Protein AF-0000000072928582 (afdb_homodimer)

Secondary structure (DSSP, 8-state):
--PPEEEEEESTTSTTHHHHHHHHHHHTSEEEEEEES-TTSHHHHHHHTSTTEEEEE--TT-HHHHHHHHTT-SEEEE---HHHHHHHHHHHHHHHHHHHHHHTT-SEEEEEEE--HHHHTTT-GGG--HHHHHHHHHHHHHHHT-SSSSEEEEEEE--BGGGGTSSTT--EE-TTS-EEEEESS-TT--EEEB-GGGHHHHHHHHHH-HHHHTT-EEE--SEEE-HHHHHHHHHHHH-S-EEEEE--HHHHHHHHSSSTT-BTTGGG-TTS---TTPPBHHHHHHHHHHHHHTT-SPPP-HHHHHHH-TTS--SHHHHHHHHT--S--SS-SSHHHHHHHHHHH-/--PPEEEEEESTTSTTHHHHHHHHHHHTSEEEEEEES-TTSHHHHHHHTSTTEEEEE--TT-HHHHHHHHTT-SEEEE---HHHHHHHHHHHHHHHHHHHHHHTT-SEEEEEEE--HHHHTTT-GGG--HHHHHHHHHHHHHHHT-SSSSEEEEEEE-SBGGGGTSSTT--EE-TTS-EEEEESS-TT--EEEB-GGGHHHHHHHHHH-HHHHTT-EEE--SEEE-HHHHHHHHHHHHSS-EEEEE--HHHHHHHHSSSTT-BTTGGG-TTS---TTPPBHHHHHHHHHHHHHTT-SPPP-HHHHHHH-TTS--SHHHHHHHHT--S--SS-SSHHHHHHHHHHH-

Organism: Fusarium oxysporum f. sp. lycopersici (strain 4287 / CBS 123668 / FGSC 9935 / NRRL 34936) (NCBI:txid426428)

Radius of gyration: 27.78 Å; Cα contacts (8 Å, |Δi|>4): 1401; chains: 2; bounding box: 73×93×65 Å

pLDDT: mean 94.23, std 8.54, range [32.47, 98.94]

Foldseek 3Di:
DPDAFEEEEECLLFLQNVLQLVLQLVVVRYAYEYEDQDCPDPSNVVSCPRPRYHYDHDDLQDLVSLLVRLAPGQEYEYDDDCLAQFQVSLLVSLQSSVVSNVVNVHAEYEQAAAAQLCVLVVNPCLLVARSHNSRNVSVVVVLVVDPPPHFYAYEYEDAELCVCAAPDFFFDQDPVRETETEEAADQFFWFFYDHSNCSNLVSVLCVVCSVVRGSYYQYDGQDGGGNNVVQVLCCVQPVHHYDYDHDHLVVVCCVRPPDPFAWSNCLVDPPPDDDPRTGRPSSNVSSVNCSRRVNSDDDHDCPVVCVSPVPDRRYSNSVCNVVVPSSHDDDHSGVSVVSSVVVVVD/DPDAFEEEEECLLALQNVLQLVLVLVVVRYAYEYEDQDCPDPSNVVSCPRPRYHYDHDDLQDLVSLLVRLAPGQEYEYDDDCLAQFQVSLLVSLQSSLVSNVVNVHAEYEQAAEALLCVLVVNPCLLVARSHNSRNVSVVVVLVVDPPPHFYAYEYEDAELCVCAAPDFFFDQDPVRATETEEAADQFFWFFYDHSNCSNLVSVLCVVCSVVRGSYYQYDGQDGDGNNVVQVLCCVQPVHHYDYDHDHLVVVCCVRPPDPFAWSNCLVPPPPDDDPRTGRPSSNVSSVSCSRRVNSDDDHDVVVVCVSPVPDRRYSNSVCNVVVPSSHDDDHSGVSVVSSVVVVVD

Nearest PDB structures (foldseek):
  2wmd-assembly1_A-2  TM=9.261E-01  e=6.191E-22  Homo sapiens
  3e5m-assembly1_A  TM=9.078E-01  e=4.879E-22  Homo sapiens
  5f5l-assembly1_A  TM=8.755E-01  e=6.571E-22  Micromonospora okii
  2exx-assembly1_B  TM=8.548E-01  e=2.585E-18  Homo sapiens
  4hnh-assembly2_B  TM=7.113E-01  e=7.553E-09  Veillonella parvula DSM 2008

Sequence (692 aa):
MAGLKEIAVIGGTGAQGMPVVQGQNASGRYLVRVLTRNPKSSRAEKLAALPNVSLIQGTQENQQDLHRVFKGVYGAWVNLDGFTLGEKDELFYGFRAYEIARSEHVQHYVWAHIEYALGNANFDESYHCGHMVSKGRVGKFILALGQEPMKTTLFSTGPYMDMLIDGMMTPNIQPDGSFLWINPLPSDVKLPLIALCDVGIYNLWIFDNPSESAGIDLSVVTDNVSFEEIAEAVTEVTGKPASHQSVPFESYAPLAEPYPGAYVNWALGPDAPRDDSIMSWRDNFGAFWRYWGDGITPSRDTEILDRIYPSRIKTVREWMRHVGYNGTRRGSVLKMVEDWAVKMASMAGLKEIAVIGGTGAQGMPVVQGQNASGRYLVRVLTRNPKSSRAEKLAALPNVSLIQGTQENQQDLHRVFKGVYGAWVNLDGFTLGEKDELFYGFRAYEIARSEHVQHYVWAHIEYALGNANFDESYHCGHMVSKGRVGKFILALGQEPMKTTLFSTGPYMDMLIDGMMTPNIQPDGSFLWINPLPSDVKLPLIALCDVGIYNLWIFDNPSESAGIDLSVVTDNVSFEEIAEAVTEVTGKPASHQSVPFESYAPLAEPYPGAYVNWALGPDAPRDDSIMSWRDNFGAFWRYWGDGITPSRDTEILDRIYPSRIKTVREWMRHVGYNGTRRGSVLKMVEDWAVKMAS

InterPro domains:
  IPR008030 NmrA-like domain [PF05368] (5-255)
  IPR036291 NAD(P)-binding domain superfamily [SSF51735] (6-258)
  IPR051164 NmrA-like oxidoreductase [PTHR42748] (5-326)

Solvent-accessible surface area (backbone atoms only — not comparable to full-atom values): 36024 Å² total; per-residue (Å²): 126,92,74,66,48,29,32,22,25,38,36,32,69,33,60,69,24,37,33,35,55,51,35,36,40,73,67,68,62,32,32,35,38,29,47,30,76,50,67,80,38,73,58,39,42,60,48,51,70,38,91,42,36,45,78,41,79,34,48,86,88,35,70,68,42,48,46,62,56,32,54,82,26,42,26,35,40,42,34,80,61,34,50,76,53,24,29,42,50,38,36,43,38,47,50,46,49,55,44,47,31,50,49,42,57,26,44,36,41,34,40,56,32,30,62,36,42,28,67,64,50,72,26,41,68,75,29,48,20,46,67,32,36,29,38,16,52,45,49,51,36,54,60,60,69,54,55,71,85,37,27,32,28,36,40,25,50,57,53,48,49,58,25,41,46,31,74,92,54,38,50,48,72,42,97,86,60,27,37,34,33,75,41,55,39,49,48,77,41,48,36,55,26,23,54,55,84,55,47,6,57,56,52,41,48,39,71,75,33,52,85,77,33,41,73,38,67,55,48,53,60,33,30,76,47,20,47,48,54,49,19,51,36,45,23,70,77,64,67,33,59,43,44,60,44,62,42,61,54,81,74,42,44,78,76,67,48,92,42,96,86,34,40,53,39,45,64,70,37,92,81,49,88,76,57,96,58,49,48,40,33,64,55,29,49,49,8,45,45,47,41,52,35,68,53,58,68,77,87,66,63,59,65,61,50,42,68,76,40,72,85,53,69,58,39,66,52,54,45,36,62,73,68,63,60,72,67,68,56,92,69,69,56,48,49,63,61,44,51,32,53,53,60,75,69,107,125,89,74,66,50,29,32,22,25,38,37,31,70,32,61,70,22,38,33,35,54,52,33,35,40,73,67,68,63,32,32,36,39,29,48,30,78,49,67,80,38,72,60,38,42,59,49,51,69,39,91,42,36,44,77,41,80,34,48,86,88,34,72,68,41,49,46,61,57,32,55,81,27,42,26,36,40,41,35,80,60,34,50,76,52,24,30,41,49,37,37,43,39,47,49,46,50,54,46,44,30,49,51,43,58,26,44,36,40,35,39,56,31,31,62,34,42,26,68,64,50,72,27,41,67,76,28,48,20,47,66,32,35,29,36,16,53,45,50,50,35,53,61,61,69,55,54,70,86,36,28,31,27,36,40,23,49,57,54,50,48,58,24,41,46,28,72,96,55,39,50,46,72,40,96,87,61,27,37,35,32,75,40,56,38,48,47,79,40,46,36,53,26,23,54,56,84,55,49,5,59,56,51,41,48,40,72,74,33,54,85,77,34,40,73,38,68,54,47,52,60,34,30,75,46,19,46,48,54,48,18,51,36,45,23,69,76,64,70,34,57,44,42,61,46,62,41,61,56,82,72,42,44,78,76,67,46,94,44,93,86,35,39,54,39,46,65,70,38,95,79,49,88,76,57,95,58,51,49,38,33,62,54,28,48,49,9,46,45,46,40,50,35,66,53,58,68,78,87,67,63,60,66,61,50,41,68,76,41,71,83,54,67,57,39,65,53,54,44,36,63,72,69,62,60,71,67,70,54,94,68,67,56,48,48,62,61,45,53,33,54,54,58,76,72,107

Structure (mmCIF, N/CA/C/O backbone):
data_AF-0000000072928582-model_v1
#
loop_
_entity.id
_entity.type
_entity.pdbx_description
1 polymer 'NmrA-like domain-containing protein'
#
loop_
_atom_site.group_PDB
_atom_site.id
_atom_site.type_symbol
_atom_site.label_atom_id
_atom_site.label_alt_id
_atom_site.label_comp_id
_atom_site.label_asym_id
_atom_site.label_entity_id
_atom_site.label_seq_id
_atom_site.pdbx_PDB_ins_code
_atom_site.Cartn_x
_atom_site.Cartn_y
_atom_site.Cartn_z
_atom_site.occupancy
_atom_site.B_iso_or_equiv
_atom_site.auth_seq_id
_atom_site.auth_comp_id
_atom_site.auth_asym_id
_atom_site.auth_atom_id
_atom_site.pdbx_PDB_model_num
ATOM 1 N N . MET A 1 1 ? -38.594 16.469 2.484 1 32.47 1 MET A N 1
ATOM 2 C CA . MET A 1 1 ? -37.5 17.406 2.4 1 32.47 1 MET A CA 1
ATOM 3 C C . MET A 1 1 ? -36.219 16.688 2.016 1 32.47 1 MET A C 1
ATOM 5 O O . MET A 1 1 ? -35.844 15.672 2.615 1 32.47 1 MET A O 1
ATOM 9 N N . ALA A 1 2 ? -35.781 16.672 0.792 1 51.62 2 ALA A N 1
ATOM 10 C CA . ALA A 1 2 ? -34.781 15.805 0.178 1 51.62 2 ALA A CA 1
ATOM 11 C C . ALA A 1 2 ? -33.531 15.734 1.033 1 51.62 2 ALA A C 1
ATOM 13 O O . ALA A 1 2 ? -32.938 16.766 1.365 1 51.62 2 ALA A O 1
ATOM 14 N N . GLY A 1 3 ? -33.156 14.633 1.984 1 81.69 3 GLY A N 1
ATOM 15 C CA . GLY A 1 3 ? -32.281 14.406 3.111 1 81.69 3 GLY A CA 1
ATOM 16 C C . GLY A 1 3 ? -30.828 14.758 2.811 1 81.69 3 GLY A C 1
ATOM 17 O O . GLY A 1 3 ? -30.406 14.68 1.659 1 81.69 3 GLY A O 1
ATOM 18 N N . LEU A 1 4 ? -30.172 15.641 3.693 1 93.38 4 LEU A N 1
ATOM 19 C CA . LEU A 1 4 ? -28.797 16.078 3.557 1 93.38 4 LEU A CA 1
ATOM 20 C C . LEU A 1 4 ? -27.875 14.891 3.291 1 93.38 4 LEU A C 1
ATOM 22 O O . LEU A 1 4 ? -28.094 13.797 3.811 1 93.38 4 LEU A O 1
ATOM 26 N N . LYS A 1 5 ? -26.984 15.102 2.367 1 97.56 5 LYS A N 1
ATOM 27 C CA . LYS A 1 5 ? -25.922 14.117 2.188 1 97.56 5 LYS A CA 1
ATOM 28 C C . LYS A 1 5 ? -25.094 13.977 3.459 1 97.56 5 LYS A C 1
ATOM 30 O O . LYS A 1 5 ? -24.891 14.945 4.195 1 97.56 5 LYS A O 1
ATOM 35 N N . GLU A 1 6 ? -24.656 12.82 3.682 1 98.62 6 GLU A N 1
ATOM 36 C CA . GLU A 1 6 ? -23.875 12.562 4.883 1 98.62 6 GLU A CA 1
ATOM 37 C C . GLU A 1 6 ? -22.422 12.227 4.531 1 98.62 6 GLU A C 1
ATOM 39 O O . GLU A 1 6 ? -22.172 11.469 3.59 1 98.62 6 GLU A O 1
ATOM 44 N N . ILE A 1 7 ? -21.5 12.82 5.266 1 98.88 7 ILE A N 1
ATOM 45 C CA . ILE A 1 7 ? -20.078 12.602 5.074 1 98.88 7 ILE A CA 1
ATOM 46 C C . ILE A 1 7 ? -19.5 11.867 6.281 1 98.88 7 ILE A C 1
ATOM 48 O O . ILE A 1 7 ? -19.609 12.336 7.418 1 98.88 7 ILE A O 1
ATOM 52 N N . ALA A 1 8 ? -18.891 10.664 6.074 1 98.94 8 ALA A N 1
ATOM 53 C CA . ALA A 1 8 ? -18.109 9.977 7.098 1 98.94 8 ALA A CA 1
ATOM 54 C C . ALA A 1 8 ? -16.734 10.609 7.258 1 98.94 8 ALA A C 1
ATOM 56 O O . ALA A 1 8 ? -16.062 10.891 6.266 1 98.94 8 ALA A O 1
ATOM 57 N N . VAL A 1 9 ? -16.359 10.867 8.484 1 98.94 9 VAL A N 1
ATOM 58 C CA . VAL A 1 9 ? -15.055 11.469 8.742 1 98.94 9 VAL A CA 1
ATOM 59 C C . VAL A 1 9 ? -14.234 10.57 9.672 1 98.94 9 VAL A C 1
ATOM 61 O O . VAL A 1 9 ? -14.672 10.258 10.781 1 98.94 9 VAL A O 1
ATOM 64 N N . ILE A 1 10 ? -13.109 10.117 9.242 1 98.88 10 ILE A N 1
ATOM 65 C CA . ILE A 1 10 ? -12.102 9.469 10.062 1 98.88 10 ILE A CA 1
ATOM 66 C C . ILE A 1 10 ? -10.961 10.445 10.352 1 98.88 10 ILE A C 1
ATOM 68 O O . ILE A 1 10 ? -10.438 11.086 9.43 1 98.88 10 ILE A O 1
ATOM 72 N N . GLY A 1 11 ? -10.578 10.555 11.57 1 98 11 GLY A N 1
ATOM 73 C CA . GLY A 1 11 ? -9.594 11.547 11.977 1 98 11 GLY A CA 1
ATOM 74 C C . GLY A 1 11 ? -10.211 12.891 12.328 1 98 11 GLY A C 1
ATOM 75 O O . GLY A 1 11 ? -9.523 13.914 12.305 1 98 11 GLY A O 1
ATOM 76 N N . GLY A 1 12 ? -11.477 12.93 12.602 1 97.75 12 GLY A N 1
ATOM 77 C CA . GLY A 1 12 ? -12.227 14.164 12.797 1 97.75 12 GLY A CA 1
ATOM 78 C C . GLY A 1 12 ? -11.82 14.922 14.039 1 97.75 12 GLY A C 1
ATOM 79 O O . GLY A 1 12 ? -12.047 16.125 14.141 1 97.75 12 GLY A O 1
ATOM 80 N N . THR A 1 13 ? -11.219 14.25 14.992 1 95.5 13 THR A N 1
ATOM 81 C CA . THR A 1 13 ? -10.844 14.898 16.25 1 95.5 13 THR A CA 1
ATOM 82 C C . THR A 1 13 ? -9.406 15.398 16.188 1 95.5 13 THR A C 1
ATOM 84 O O . THR A 1 13 ? -8.898 15.953 17.172 1 95.5 13 THR A O 1
ATOM 87 N N . GLY A 1 14 ? -8.789 15.164 15.07 1 94.06 14 GLY A N 1
ATOM 88 C CA . GLY A 1 14 ? -7.418 15.617 14.898 1 94.06 14 GLY A CA 1
ATOM 89 C C . GLY A 1 14 ? -7.324 17.062 14.445 1 94.06 14 GLY A C 1
ATOM 90 O O . GLY A 1 14 ? -8.344 17.719 14.242 1 94.06 14 GLY A O 1
ATOM 91 N N . ALA A 1 15 ? -6.059 17.578 14.344 1 91.62 15 ALA A N 1
ATOM 92 C CA . ALA A 1 15 ? -5.766 18.969 13.992 1 91.62 15 ALA A CA 1
ATOM 93 C C . ALA A 1 15 ? -6.387 19.328 12.648 1 91.62 15 ALA A C 1
ATOM 95 O O . ALA A 1 15 ? -6.965 20.406 12.492 1 91.62 15 ALA A O 1
ATOM 96 N N . GLN A 1 16 ? -6.293 18.438 11.672 1 95.19 16 GLN A N 1
ATOM 97 C CA . GLN A 1 16 ? -6.832 18.672 10.336 1 95.19 16 GLN A CA 1
ATOM 98 C C . GLN A 1 16 ? -8.328 18.375 10.281 1 95.19 16 GLN A C 1
ATOM 100 O O . GLN A 1 16 ? -9.078 19.078 9.602 1 95.19 16 GLN A O 1
ATOM 105 N N . GLY A 1 17 ? -8.75 17.344 11.008 1 97.38 17 GLY A N 1
ATOM 106 C CA . GLY A 1 17 ? -10.117 16.859 10.93 1 97.38 17 GLY A CA 1
ATOM 107 C C . GLY A 1 17 ? -11.125 17.781 11.578 1 97.38 17 GLY A C 1
ATOM 108 O O . GLY A 1 17 ? -12.25 17.938 11.094 1 97.38 17 GLY A O 1
ATOM 109 N N . MET A 1 18 ? -10.742 18.469 12.68 1 96.5 18 MET A N 1
ATOM 110 C CA . MET A 1 18 ? -11.664 19.344 13.398 1 96.5 18 MET A CA 1
ATOM 111 C C . MET A 1 18 ? -12.164 20.469 12.492 1 96.5 18 MET A C 1
ATOM 113 O O . MET A 1 18 ? -13.367 20.672 12.352 1 96.5 18 MET A O 1
ATOM 117 N N . PRO A 1 19 ? -11.25 21.203 11.797 1 97.19 19 PRO A N 1
ATOM 118 C CA . PRO A 1 19 ? -11.719 22.219 10.859 1 97.19 19 PRO A CA 1
ATOM 119 C C . PRO A 1 19 ? -12.602 21.656 9.75 1 97.19 19 PRO A C 1
ATOM 121 O O . PRO A 1 19 ? -13.539 22.312 9.305 1 97.19 19 PRO A O 1
ATOM 124 N N . VAL A 1 20 ? -12.367 20.422 9.266 1 98.5 20 VAL A N 1
ATOM 125 C CA . VAL A 1 20 ? -13.156 19.797 8.203 1 98.5 20 VAL A CA 1
ATOM 126 C C . VAL A 1 20 ? -14.586 19.562 8.695 1 98.5 20 VAL A C 1
ATOM 128 O O . VAL A 1 20 ? -15.547 19.953 8.023 1 98.5 20 VAL A O 1
ATOM 131 N N . VAL A 1 21 ? -14.727 18.969 9.93 1 98.69 21 VAL A N 1
ATOM 132 C CA . VAL A 1 21 ? -16.047 18.703 10.5 1 98.69 21 VAL A CA 1
ATOM 133 C C . VAL A 1 21 ? -16.797 20 10.727 1 98.69 21 VAL A C 1
ATOM 135 O O . VAL A 1 21 ? -17.969 20.125 10.367 1 98.69 21 VAL A O 1
ATOM 138 N N . GLN A 1 22 ? -16.141 21 11.273 1 97.88 22 GLN A N 1
ATOM 139 C CA . GLN A 1 22 ? -16.75 22.297 11.578 1 97.88 22 GLN A CA 1
ATOM 140 C C . GLN A 1 22 ? -17.172 23 10.297 1 97.88 22 GLN A C 1
ATOM 142 O O . GLN A 1 22 ? -18.25 23.625 10.258 1 97.88 22 GLN A O 1
ATOM 147 N N . GLY A 1 23 ? -16.312 22.906 9.242 1 97.56 23 GLY A N 1
ATOM 148 C CA . GLY A 1 23 ? -16.641 23.531 7.973 1 97.56 23 GLY A CA 1
ATOM 149 C C . GLY A 1 23 ? -17.875 22.906 7.32 1 97.56 23 GLY A C 1
ATOM 150 O O . GLY A 1 23 ? -18.75 23.641 6.84 1 97.56 23 GLY A O 1
ATOM 151 N N . GLN A 1 24 ? -17.938 21.594 7.297 1 97.81 24 GLN A N 1
ATOM 152 C CA . GLN A 1 24 ? -19.094 20.906 6.734 1 97.81 24 GLN A CA 1
ATOM 153 C C . GLN A 1 24 ? -20.359 21.25 7.504 1 97.81 24 GLN A C 1
ATOM 155 O O . GLN A 1 24 ? -21.406 21.516 6.902 1 97.81 24 GLN A O 1
ATOM 160 N N . ASN A 1 25 ? -20.234 21.281 8.828 1 97.19 25 ASN A N 1
ATOM 161 C CA . ASN A 1 25 ? -21.375 21.609 9.68 1 97.19 25 ASN A CA 1
ATOM 162 C C . ASN A 1 25 ? -21.875 23.031 9.445 1 97.19 25 ASN A C 1
ATOM 164 O O . ASN A 1 25 ? -23.078 23.266 9.305 1 97.19 25 ASN A O 1
ATOM 168 N N . ALA A 1 26 ? -20.984 23.969 9.43 1 96.62 26 ALA A N 1
ATOM 169 C CA . ALA A 1 26 ? -21.328 25.391 9.32 1 96.62 26 ALA A CA 1
ATOM 170 C C . ALA A 1 26 ? -22.016 25.688 7.988 1 96.62 26 ALA A C 1
ATOM 172 O O . ALA A 1 26 ? -22.812 26.625 7.895 1 96.62 26 ALA A O 1
ATOM 173 N N . SER A 1 27 ? -21.719 24.891 6.965 1 96.19 27 SER A N 1
ATOM 174 C CA . SER A 1 27 ? -22.297 25.109 5.648 1 96.19 27 SER A CA 1
ATOM 175 C C . SER A 1 27 ? -23.797 24.781 5.656 1 96.19 27 SER A C 1
ATOM 177 O O . SER A 1 27 ? -24.547 25.312 4.836 1 96.19 27 SER A O 1
ATOM 179 N N . GLY A 1 28 ? -24.203 23.828 6.5 1 96.69 28 GLY A N 1
ATOM 180 C CA . GLY A 1 28 ? -25.578 23.391 6.562 1 96.69 28 GLY A CA 1
ATOM 181 C C . GLY A 1 28 ? -25.953 22.469 5.422 1 96.69 28 GLY A C 1
ATOM 182 O O . GLY A 1 28 ? -27.125 22.078 5.285 1 96.69 28 GLY A O 1
ATOM 183 N N . ARG A 1 29 ? -25 22.047 4.715 1 96.5 29 ARG A N 1
ATOM 184 C CA . ARG A 1 29 ? -25.312 21.312 3.494 1 96.5 29 ARG A CA 1
ATOM 185 C C . ARG A 1 29 ? -25.062 19.812 3.674 1 96.5 29 ARG A C 1
ATOM 187 O O . ARG A 1 29 ? -25.469 19.016 2.832 1 96.5 29 ARG A O 1
ATOM 194 N N . TYR A 1 30 ? -24.453 19.453 4.828 1 98.06 30 TYR A N 1
ATOM 195 C CA . TYR A 1 30 ? -24.078 18.062 5.035 1 98.06 30 TYR A CA 1
ATOM 196 C C . TYR A 1 30 ? -24.375 17.625 6.469 1 98.06 30 TYR A C 1
ATOM 198 O O . TYR A 1 30 ? -24.312 18.453 7.391 1 98.06 30 TYR A O 1
ATOM 206 N N . LEU A 1 31 ? -24.672 16.406 6.641 1 98.38 31 LEU A N 1
ATOM 207 C CA . LEU A 1 31 ? -24.5 15.711 7.91 1 98.38 31 LEU A CA 1
ATOM 208 C C . LEU A 1 31 ? -23.094 15.125 8.016 1 98.38 31 LEU A C 1
ATOM 210 O O . LEU A 1 31 ? -22.484 14.781 7.004 1 98.38 31 LEU A O 1
ATOM 214 N N . VAL A 1 32 ? -22.609 15.086 9.211 1 98.75 32 VAL A N 1
ATOM 215 C CA . VAL A 1 32 ? -21.266 14.562 9.398 1 98.75 32 VAL A CA 1
ATOM 216 C C . VAL A 1 32 ? -21.281 13.445 10.438 1 98.75 32 VAL A C 1
ATOM 218 O O . VAL A 1 32 ? -21.828 13.617 11.523 1 98.75 32 VAL A O 1
ATOM 221 N N . ARG A 1 33 ? -20.719 12.328 10.094 1 98.69 33 ARG A N 1
ATOM 222 C CA . ARG A 1 33 ? -20.531 11.18 10.969 1 98.69 33 ARG A CA 1
ATOM 223 C C . ARG A 1 33 ? -19.062 10.969 11.289 1 98.69 33 ARG A C 1
ATOM 225 O O . ARG A 1 33 ? -18.266 10.633 10.398 1 98.69 33 ARG A O 1
ATOM 232 N N . VAL A 1 34 ? -18.672 11.086 12.562 1 98.88 34 VAL A N 1
ATOM 233 C CA . VAL A 1 34 ? -17.266 11.07 12.93 1 98.88 34 VAL A CA 1
ATOM 234 C C . VAL A 1 34 ? -16.938 9.773 13.672 1 98.88 34 VAL A C 1
ATOM 236 O O . VAL A 1 34 ? -17.578 9.438 14.664 1 98.88 34 VAL A O 1
ATOM 239 N N . LEU A 1 35 ? -15.945 8.984 13.18 1 98.81 35 LEU A N 1
ATOM 240 C CA . LEU A 1 35 ? -15.414 7.828 13.875 1 98.81 35 LEU A CA 1
ATOM 241 C C . LEU A 1 35 ? -14.438 8.258 14.969 1 98.81 35 LEU A C 1
ATOM 243 O O . LEU A 1 35 ? -13.516 9.031 14.719 1 98.81 35 LEU A O 1
ATOM 247 N N . THR A 1 36 ? -14.672 7.824 16.141 1 97.88 36 THR A N 1
ATOM 248 C CA . THR A 1 36 ? -13.766 8.148 17.234 1 97.88 36 THR A CA 1
ATOM 249 C C . THR A 1 36 ? -13.641 6.973 18.203 1 97.88 36 THR A C 1
ATOM 251 O O . THR A 1 36 ? -14.602 6.23 18.406 1 97.88 36 THR A O 1
ATOM 254 N N . ARG A 1 37 ? -12.445 6.797 18.75 1 94.5 37 ARG A N 1
ATOM 255 C CA . ARG A 1 37 ? -12.172 5.738 19.719 1 94.5 37 ARG A CA 1
ATOM 256 C C . ARG A 1 37 ? -12.836 6.043 21.047 1 94.5 37 ARG A C 1
ATOM 258 O O . ARG A 1 37 ? -13.195 5.129 21.797 1 94.5 37 ARG A O 1
ATOM 265 N N . ASN A 1 38 ? -12.969 7.367 21.328 1 95.12 38 ASN A N 1
ATOM 266 C CA . ASN A 1 38 ? -13.477 7.805 22.625 1 95.12 38 ASN A CA 1
ATOM 267 C C . ASN A 1 38 ? -14.469 8.961 22.484 1 95.12 38 ASN A C 1
ATOM 269 O O . ASN A 1 38 ? -14.078 10.125 22.562 1 95.12 38 ASN A O 1
ATOM 273 N N . PRO A 1 39 ? -15.711 8.672 22.469 1 96.56 39 PRO A N 1
ATOM 274 C CA . PRO A 1 39 ? -16.734 9.711 22.297 1 96.56 39 PRO A CA 1
ATOM 275 C C . PRO A 1 39 ? -16.781 10.672 23.5 1 96.56 39 PRO A C 1
ATOM 277 O O . PRO A 1 39 ? -17.406 11.734 23.406 1 96.56 39 PRO A O 1
ATOM 280 N N . LYS A 1 40 ? -16.078 10.352 24.547 1 94.88 40 LYS A N 1
ATOM 281 C CA . LYS A 1 40 ? -16.156 11.172 25.75 1 94.88 40 LYS A CA 1
ATOM 282 C C . LYS A 1 40 ? -14.938 12.086 25.875 1 94.88 40 LYS A C 1
ATOM 284 O O . LYS A 1 40 ? -14.805 12.836 26.844 1 94.88 40 LYS A O 1
ATOM 289 N N . SER A 1 41 ? -14.055 11.969 24.906 1 92.75 41 SER A N 1
ATOM 290 C CA . SER A 1 41 ? -12.938 12.906 24.906 1 92.75 41 SER A CA 1
ATOM 291 C C . SER A 1 41 ? -13.422 14.344 24.719 1 92.75 41 SER A C 1
ATOM 293 O O . SER A 1 41 ? -14.484 14.57 24.141 1 92.75 41 SER A O 1
ATOM 295 N N . SER A 1 42 ? -12.648 15.336 25.172 1 91.69 42 SER A N 1
ATOM 296 C CA . SER A 1 42 ? -13.016 16.75 25.094 1 91.69 42 SER A CA 1
ATOM 297 C C . SER A 1 42 ? -13.266 17.156 23.641 1 91.69 42 SER A C 1
ATOM 299 O O . SER A 1 42 ? -14.258 17.828 23.344 1 91.69 42 SER A O 1
ATOM 301 N N . ARG A 1 43 ? -12.438 16.734 22.75 1 93.06 43 ARG A N 1
ATOM 302 C CA . ARG A 1 43 ? -12.57 17.094 21.344 1 93.06 43 ARG A CA 1
ATOM 303 C C . ARG A 1 43 ? -13.797 16.438 20.719 1 93.06 43 ARG A C 1
ATOM 305 O O . ARG A 1 43 ? -14.508 17.062 19.922 1 93.06 43 ARG A O 1
ATOM 312 N N . ALA A 1 44 ? -14.023 15.164 21.094 1 95.56 44 ALA A N 1
ATOM 313 C CA . ALA A 1 44 ? -15.203 14.461 20.578 1 95.56 44 ALA A CA 1
ATOM 314 C C . ALA A 1 44 ? -16.484 15.117 21.062 1 95.56 44 ALA A C 1
ATOM 316 O O . ALA A 1 44 ? -17.438 15.281 20.297 1 95.56 44 ALA A O 1
ATOM 317 N N . GLU A 1 45 ? -16.5 15.523 22.281 1 96.44 45 GLU A N 1
ATOM 318 C CA . GLU A 1 45 ? -17.672 16.172 22.859 1 96.44 45 GLU A CA 1
ATOM 319 C C . GLU A 1 45 ? -17.938 17.516 22.188 1 96.44 45 GLU A C 1
ATOM 321 O O . GLU A 1 45 ? -19.094 17.891 21.969 1 96.44 45 GLU A O 1
ATOM 326 N N . LYS A 1 46 ? -16.891 18.234 21.922 1 95.75 46 LYS A N 1
ATOM 327 C CA . LYS A 1 46 ? -17.031 19.5 21.219 1 95.75 46 LYS A CA 1
ATOM 328 C C . LYS A 1 46 ? -17.688 19.297 19.859 1 95.75 46 LYS A C 1
ATOM 330 O O . LYS A 1 46 ? -18.531 20.078 19.438 1 95.75 46 LYS A O 1
ATOM 335 N N . LEU A 1 47 ? -17.312 18.234 19.156 1 97.31 47 LEU A N 1
ATOM 336 C CA . LEU A 1 47 ? -17.891 17.922 17.859 1 97.31 47 LEU A CA 1
ATOM 337 C C . LEU A 1 47 ? -19.344 17.484 18 1 97.31 47 LEU A C 1
ATOM 339 O O . LEU A 1 47 ? -20.203 17.859 17.188 1 97.31 47 LEU A O 1
ATOM 343 N N . ALA A 1 48 ? -19.609 16.703 19.031 1 96.5 48 ALA A N 1
ATOM 344 C CA . ALA A 1 48 ? -20.938 16.156 19.25 1 96.5 48 ALA A CA 1
ATOM 345 C C . ALA A 1 48 ? -21.938 17.266 19.547 1 96.5 48 ALA A C 1
ATOM 347 O O . ALA A 1 48 ? -23.141 17.094 19.359 1 96.5 48 ALA A O 1
ATOM 348 N N . ALA A 1 49 ? -21.484 18.375 20.016 1 97.44 49 ALA A N 1
ATOM 349 C CA . ALA A 1 49 ? -22.344 19.5 20.359 1 97.44 49 ALA A CA 1
ATOM 350 C C . ALA A 1 49 ? -22.828 20.234 19.109 1 97.44 49 ALA A C 1
ATOM 352 O O . ALA A 1 49 ? -23.766 21.031 19.172 1 97.44 49 ALA A O 1
ATOM 353 N N . LEU A 1 50 ? -22.266 19.953 17.984 1 97.44 50 LEU A N 1
ATOM 354 C CA . LEU A 1 50 ? -22.656 20.578 16.719 1 97.44 50 LEU A CA 1
ATOM 355 C C . LEU A 1 50 ? -23.922 19.938 16.172 1 97.44 50 LEU A C 1
ATOM 357 O O . LEU A 1 50 ? -24.094 18.719 16.25 1 97.44 50 LEU A O 1
ATOM 361 N N . PRO A 1 51 ? -24.859 20.703 15.656 1 95.31 51 PRO A N 1
ATOM 362 C CA . PRO A 1 51 ? -26.188 20.203 15.281 1 95.31 51 PRO A CA 1
ATOM 363 C C . PRO A 1 51 ? -26.125 19.141 14.195 1 95.31 51 PRO A C 1
ATOM 365 O O . PRO A 1 51 ? -26.953 18.219 14.18 1 95.31 51 PRO A O 1
ATOM 368 N N . ASN A 1 52 ? -25.266 19.125 13.219 1 96.5 52 ASN A N 1
ATOM 369 C CA . ASN A 1 52 ? -25.25 18.203 12.094 1 96.5 52 ASN A CA 1
ATOM 370 C C . ASN A 1 52 ? -24.141 17.172 12.227 1 96.5 52 ASN A C 1
ATOM 372 O O . ASN A 1 52 ? -23.719 16.562 11.234 1 96.5 52 ASN A O 1
ATOM 376 N N . VAL A 1 53 ? -23.703 16.906 13.5 1 98.44 53 VAL A N 1
ATOM 377 C CA . VAL A 1 53 ? -22.578 15.992 13.695 1 98.44 53 VAL A CA 1
ATOM 378 C C . VAL A 1 53 ? -22.984 14.836 14.602 1 98.44 53 VAL A C 1
ATOM 380 O O . VAL A 1 53 ? -23.641 15.047 15.625 1 98.44 53 VAL A O 1
ATOM 383 N N . SER A 1 54 ? -22.734 13.641 14.227 1 98.38 54 SER A N 1
ATOM 384 C CA . SER A 1 54 ? -22.906 12.445 15.047 1 98.38 54 SER A CA 1
ATOM 385 C C . SER A 1 54 ? -21.594 11.695 15.211 1 98.38 54 SER A C 1
ATOM 387 O O . SER A 1 54 ? -20.703 11.805 14.367 1 98.38 54 SER A O 1
ATOM 389 N N . LEU A 1 55 ? -21.469 11.016 16.312 1 98.5 55 LEU A N 1
ATOM 390 C CA . LEU A 1 55 ? -20.281 10.219 16.594 1 98.5 55 LEU A CA 1
ATOM 391 C C . LEU A 1 55 ? -20.594 8.727 16.484 1 98.5 55 LEU A C 1
ATOM 393 O O . LEU A 1 55 ? -21.688 8.289 16.844 1 98.5 55 LEU A O 1
ATOM 397 N N . ILE A 1 56 ? -19.688 8.023 15.93 1 98.19 56 ILE A N 1
ATOM 398 C CA . ILE A 1 56 ? -19.672 6.566 15.953 1 98.19 56 ILE A CA 1
ATOM 399 C C . ILE A 1 56 ? -18.422 6.062 16.656 1 98.19 56 ILE A C 1
ATOM 401 O O . ILE A 1 56 ? -17.297 6.484 16.328 1 98.19 56 ILE A O 1
ATOM 405 N N . GLN A 1 57 ? -18.625 5.258 17.672 1 98.62 57 GLN A N 1
ATOM 406 C CA . GLN A 1 57 ? -17.469 4.727 18.391 1 98.62 57 GLN A CA 1
ATOM 407 C C . GLN A 1 57 ? -16.812 3.592 17.625 1 98.62 57 GLN A C 1
ATOM 409 O O . GLN A 1 57 ? -17.484 2.672 17.156 1 98.62 57 GLN A O 1
ATOM 414 N N . GLY A 1 58 ? -15.531 3.656 17.422 1 98.38 58 GLY A N 1
ATOM 415 C CA . GLY A 1 58 ? -14.727 2.668 16.719 1 98.38 58 GLY A CA 1
ATOM 416 C C . GLY A 1 58 ? -13.297 3.117 16.484 1 98.38 58 GLY A C 1
ATOM 417 O O . GLY A 1 58 ? -12.891 4.188 16.938 1 98.38 58 GLY A O 1
ATOM 418 N N . THR A 1 59 ? -12.547 2.303 15.852 1 97.44 59 THR A N 1
ATOM 419 C CA . THR A 1 59 ? -11.148 2.617 15.602 1 97.44 59 THR A CA 1
ATOM 420 C C . THR A 1 59 ? -10.828 2.516 14.117 1 97.44 59 THR A C 1
ATOM 422 O O . THR A 1 59 ? -11.492 1.788 13.375 1 97.44 59 THR A O 1
ATOM 425 N N . GLN A 1 60 ? -9.844 3.254 13.711 1 96.62 60 GLN A N 1
ATOM 426 C CA . GLN A 1 60 ? -9.43 3.332 12.312 1 96.62 60 GLN A CA 1
ATOM 427 C C . GLN A 1 60 ? -8.734 2.045 11.875 1 96.62 60 GLN A C 1
ATOM 429 O O . GLN A 1 60 ? -8.555 1.809 10.68 1 96.62 60 GLN A O 1
ATOM 434 N N . GLU A 1 61 ? -8.266 1.204 12.844 1 96.31 61 GLU A N 1
ATOM 435 C CA . GLU A 1 61 ? -7.562 -0.034 12.523 1 96.31 61 GLU A CA 1
ATOM 436 C C . GLU A 1 61 ? -8.445 -1.254 12.789 1 96.31 61 GLU A C 1
ATOM 438 O O . GLU A 1 61 ? -7.977 -2.252 13.344 1 96.31 61 GLU A O 1
ATOM 443 N N . ASN A 1 62 ? -9.68 -1.156 12.5 1 97.88 62 ASN A N 1
ATOM 444 C CA . ASN A 1 62 ? -10.688 -2.213 12.547 1 97.88 62 ASN A CA 1
ATOM 445 C C . ASN A 1 62 ? -11.586 -2.186 11.32 1 97.88 62 ASN A C 1
ATOM 447 O O . ASN A 1 62 ? -12.359 -1.243 11.125 1 97.88 62 ASN A O 1
ATOM 451 N N . GLN A 1 63 ? -11.547 -3.229 10.516 1 98.12 63 GLN A N 1
ATOM 452 C CA . GLN A 1 63 ? -12.227 -3.225 9.227 1 98.12 63 GLN A CA 1
ATOM 453 C C . GLN A 1 63 ? -13.742 -3.197 9.406 1 98.12 63 GLN A C 1
ATOM 455 O O . GLN A 1 63 ? -14.461 -2.598 8.602 1 98.12 63 GLN A O 1
ATOM 460 N N . GLN A 1 64 ? -14.203 -3.85 10.43 1 98.31 64 GLN A N 1
ATOM 461 C CA . GLN A 1 64 ? -15.641 -3.811 10.688 1 98.31 64 GLN A CA 1
ATOM 462 C C . GLN A 1 64 ? -16.094 -2.398 11.039 1 98.31 64 GLN A C 1
ATOM 464 O O . GLN A 1 64 ? -17.188 -1.976 10.648 1 98.31 64 GLN A O 1
ATOM 469 N N . ASP A 1 65 ? -15.289 -1.674 11.82 1 98.75 65 ASP A N 1
ATOM 470 C CA . ASP A 1 65 ? -15.594 -0.284 12.141 1 98.75 65 ASP A CA 1
ATOM 471 C C . ASP A 1 65 ? -15.578 0.586 10.891 1 98.75 65 ASP A C 1
ATOM 473 O O . ASP A 1 65 ? -16.375 1.509 10.75 1 98.75 65 ASP A O 1
ATOM 477 N N . LEU A 1 66 ? -14.688 0.301 10 1 98.88 66 LEU A N 1
ATOM 478 C CA . LEU A 1 66 ? -14.648 1.016 8.727 1 98.88 66 LEU A CA 1
ATOM 479 C C . LEU A 1 66 ? -15.93 0.785 7.93 1 98.88 66 LEU A C 1
ATOM 481 O O . LEU A 1 66 ? -16.5 1.729 7.387 1 98.88 66 LEU A O 1
ATOM 485 N N . HIS A 1 67 ? -16.375 -0.485 7.895 1 98.88 67 HIS A N 1
ATOM 486 C CA . HIS A 1 67 ? -17.656 -0.762 7.238 1 98.88 67 HIS A CA 1
ATOM 487 C C . HIS A 1 67 ? -18.781 0.038 7.875 1 98.88 67 HIS A C 1
ATOM 489 O O . HIS A 1 67 ? -19.578 0.666 7.172 1 98.88 67 HIS A O 1
ATOM 495 N N . ARG A 1 68 ? -18.812 0.026 9.156 1 98.81 68 ARG A N 1
ATOM 496 C CA . ARG A 1 68 ? -19.891 0.685 9.875 1 98.81 68 ARG A CA 1
ATOM 497 C C . ARG A 1 68 ? -19.906 2.184 9.594 1 98.81 68 ARG A C 1
ATOM 499 O O . ARG A 1 68 ? -20.969 2.768 9.367 1 98.81 68 ARG A O 1
ATOM 506 N N . VAL A 1 69 ? -18.766 2.822 9.539 1 98.88 69 VAL A N 1
ATOM 507 C CA . VAL A 1 69 ? -18.734 4.277 9.406 1 98.88 69 VAL A CA 1
ATOM 508 C C . VAL A 1 69 ? -19.047 4.672 7.965 1 98.88 69 VAL A C 1
ATOM 510 O O . VAL A 1 69 ? -19.625 5.734 7.723 1 98.88 69 VAL A O 1
ATOM 513 N N . PHE A 1 70 ? -18.828 3.789 6.977 1 98.88 70 PHE A N 1
ATOM 514 C CA . PHE A 1 70 ? -19 4.129 5.57 1 98.88 70 PHE A CA 1
ATOM 515 C C . PHE A 1 70 ? -20.406 3.742 5.094 1 98.88 70 PHE A C 1
ATOM 517 O O . PHE A 1 70 ? -20.844 4.168 4.023 1 98.88 70 PHE A O 1
ATOM 524 N N . LYS A 1 71 ? -21.078 2.865 5.844 1 98.75 71 LYS A N 1
ATOM 525 C CA . LYS A 1 71 ? -22.359 2.328 5.406 1 98.75 71 LYS A CA 1
ATOM 526 C C . LYS A 1 71 ? -23.391 3.443 5.215 1 98.75 71 LYS A C 1
ATOM 528 O O . LYS A 1 71 ? -23.688 4.188 6.152 1 98.75 71 LYS A O 1
ATOM 533 N N . GLY A 1 72 ? -23.844 3.629 4.004 1 98.44 72 GLY A N 1
ATOM 534 C CA . GLY A 1 72 ? -24.984 4.48 3.717 1 98.44 72 GLY A CA 1
ATOM 535 C C . GLY A 1 72 ? -24.609 5.938 3.518 1 98.44 72 GLY A C 1
ATOM 536 O O . GLY A 1 72 ? -25.469 6.773 3.223 1 98.44 72 GLY A O 1
ATOM 537 N N . VAL A 1 73 ? -23.375 6.336 3.641 1 98.69 73 VAL A N 1
ATOM 538 C CA . VAL A 1 73 ? -22.984 7.738 3.521 1 98.69 73 VAL A CA 1
ATOM 539 C C . VAL A 1 73 ? -22.781 8.094 2.051 1 98.69 73 VAL A C 1
ATOM 541 O O . VAL A 1 73 ? -22.547 7.215 1.219 1 98.69 73 VAL A O 1
ATOM 544 N N . TYR A 1 74 ? -22.891 9.391 1.801 1 98.62 74 TYR A N 1
ATOM 545 C CA . TYR A 1 74 ? -22.609 9.906 0.466 1 98.62 74 TYR A CA 1
ATOM 546 C C . TYR A 1 74 ? -21.109 9.969 0.208 1 98.62 74 TYR A C 1
ATOM 548 O O . TYR A 1 74 ? -20.625 9.508 -0.83 1 98.62 74 TYR A O 1
ATOM 556 N N . GLY A 1 75 ? -20.406 10.57 1.114 1 98.88 75 GLY A N 1
ATOM 557 C CA . GLY A 1 75 ? -18.969 10.781 0.951 1 98.88 75 GLY A CA 1
ATOM 558 C C . GLY A 1 75 ? -18.172 10.422 2.188 1 98.88 75 GLY A C 1
ATOM 559 O O . GLY A 1 75 ? -18.734 10.133 3.242 1 98.88 75 GLY A O 1
ATOM 560 N N . ALA A 1 76 ? -16.859 10.422 2.049 1 98.94 76 ALA A N 1
ATOM 561 C CA . ALA A 1 76 ? -15.945 10.117 3.146 1 98.94 76 ALA A CA 1
ATOM 562 C C . ALA A 1 76 ? -14.703 11 3.094 1 98.94 76 ALA A C 1
ATOM 564 O O . ALA A 1 76 ? -14.172 11.266 2.016 1 98.94 76 ALA A O 1
ATOM 565 N N . TRP A 1 77 ? -14.359 11.555 4.172 1 98.94 77 TRP A N 1
ATOM 566 C CA . TRP A 1 77 ? -13.078 12.219 4.402 1 98.94 77 TRP A CA 1
ATOM 567 C C . TRP A 1 77 ? -12.219 11.414 5.375 1 98.94 77 TRP A C 1
ATOM 569 O O . TRP A 1 77 ? -12.594 11.234 6.539 1 98.94 77 TRP A O 1
ATOM 579 N N . VAL A 1 78 ? -11.039 10.945 4.918 1 98.94 78 VAL A N 1
ATOM 580 C CA . VAL A 1 78 ? -10.312 9.93 5.68 1 98.94 78 VAL A CA 1
ATOM 581 C C . VAL A 1 78 ? -8.898 10.43 5.969 1 98.94 78 VAL A C 1
ATOM 583 O O . VAL A 1 78 ? -8.102 10.633 5.047 1 98.94 78 VAL A O 1
ATOM 586 N N . ASN A 1 79 ? -8.609 10.641 7.176 1 98.69 79 ASN A N 1
ATOM 587 C CA . ASN A 1 79 ? -7.277 10.922 7.703 1 98.69 79 ASN A CA 1
ATOM 588 C C . ASN A 1 79 ? -6.863 9.898 8.758 1 98.69 79 ASN A C 1
ATOM 590 O O . ASN A 1 79 ? -7.43 9.867 9.852 1 98.69 79 ASN A O 1
ATOM 594 N N . LEU A 1 80 ? -5.852 9.117 8.438 1 97.69 80 LEU A N 1
ATOM 595 C CA . LEU A 1 80 ? -5.363 8.133 9.391 1 97.69 80 LEU A CA 1
ATOM 596 C C . LEU A 1 80 ? -4.203 8.688 10.211 1 97.69 80 LEU A C 1
ATOM 598 O O . LEU A 1 80 ? -3.447 9.531 9.727 1 97.69 80 LEU A O 1
ATOM 602 N N . ASP A 1 81 ? -4.113 8.227 11.398 1 94.06 81 ASP A N 1
ATOM 603 C CA . ASP A 1 81 ? -3.094 8.711 12.328 1 94.06 81 ASP A CA 1
ATOM 604 C C . ASP A 1 81 ? -1.832 7.852 12.25 1 94.06 81 ASP A C 1
ATOM 606 O O . ASP A 1 81 ? -1.68 6.895 13.016 1 94.06 81 ASP A O 1
ATOM 610 N N . GLY A 1 82 ? -0.893 8.281 11.477 1 92.44 82 GLY A N 1
ATOM 611 C CA . GLY A 1 82 ? 0.34 7.535 11.281 1 92.44 82 GLY A CA 1
ATOM 612 C C . GLY A 1 82 ? 1.185 7.438 12.539 1 92.44 82 GLY A C 1
ATOM 613 O O . GLY A 1 82 ? 2.02 6.539 12.664 1 92.44 82 GLY A O 1
ATOM 614 N N . PHE A 1 83 ? 0.986 8.273 13.523 1 91.94 83 PHE A N 1
ATOM 615 C CA . PHE A 1 83 ? 1.79 8.297 14.742 1 91.94 83 PHE A CA 1
ATOM 616 C C . PHE A 1 83 ? 1.262 7.297 15.758 1 91.94 83 PHE A C 1
ATOM 618 O O . PHE A 1 83 ? 1.942 6.977 16.734 1 91.94 83 PHE A O 1
ATOM 625 N N . THR A 1 84 ? 0.094 6.832 15.531 1 89.62 84 THR A N 1
ATOM 626 C CA . THR A 1 84 ? -0.458 5.754 16.344 1 89.62 84 THR A CA 1
ATOM 627 C C . THR A 1 84 ? -0.322 4.414 15.617 1 89.62 84 THR A C 1
ATOM 629 O O . THR A 1 84 ? 0.084 3.418 16.219 1 89.62 84 THR A O 1
ATOM 632 N N . LEU A 1 85 ? -0.562 4.426 14.344 1 92.75 85 LEU A N 1
ATOM 633 C CA . LEU A 1 85 ? -0.628 3.195 13.562 1 92.75 85 LEU A CA 1
ATOM 634 C C . LEU A 1 85 ? 0.769 2.723 13.18 1 92.75 85 LEU A C 1
ATOM 636 O O . LEU A 1 85 ? 1.054 1.522 13.211 1 92.75 85 LEU A O 1
ATOM 640 N N . GLY A 1 86 ? 1.586 3.691 12.883 1 93 86 GLY A N 1
ATOM 641 C CA . GLY A 1 86 ? 2.832 3.354 12.211 1 93 86 GLY A CA 1
ATOM 642 C C . GLY A 1 86 ? 2.674 3.18 10.711 1 93 86 GLY A C 1
ATOM 643 O O . GLY A 1 86 ? 1.552 3.125 10.203 1 93 86 GLY A O 1
ATOM 644 N N . GLU A 1 87 ? 3.801 3.068 10.07 1 95.94 87 GLU A N 1
ATOM 645 C CA . GLU A 1 87 ? 3.842 3.074 8.609 1 95.94 87 GLU A CA 1
ATOM 646 C C . GLU A 1 87 ? 3.072 1.889 8.031 1 95.94 87 GLU A C 1
ATOM 648 O O . GLU A 1 87 ? 2.244 2.057 7.133 1 95.94 87 GLU A O 1
ATOM 653 N N . LYS A 1 88 ? 3.324 0.689 8.492 1 96.31 88 LYS A N 1
ATOM 654 C CA . LYS A 1 88 ? 2.756 -0.549 7.965 1 96.31 88 LYS A CA 1
ATOM 655 C C . LYS A 1 88 ? 1.244 -0.591 8.172 1 96.31 88 LYS A C 1
ATOM 657 O O . LYS A 1 88 ? 0.491 -0.898 7.25 1 96.31 88 LYS A O 1
ATOM 662 N N . ASP A 1 89 ? 0.778 -0.273 9.422 1 96.19 89 ASP A N 1
ATOM 663 C CA . ASP A 1 89 ? -0.653 -0.274 9.703 1 96.19 89 ASP A CA 1
ATOM 664 C C . ASP A 1 89 ? -1.367 0.835 8.938 1 96.19 89 ASP A C 1
ATOM 666 O O . ASP A 1 89 ? -2.471 0.632 8.43 1 96.19 89 ASP A O 1
ATOM 670 N N . GLU A 1 90 ? -0.736 2.008 8.906 1 97.12 90 GLU A N 1
ATOM 671 C CA . GLU A 1 90 ? -1.362 3.094 8.156 1 97.12 90 GLU A CA 1
ATOM 672 C C . GLU A 1 90 ? -1.511 2.73 6.68 1 97.12 90 GLU A C 1
ATOM 674 O O . GLU A 1 90 ? -2.518 3.068 6.051 1 97.12 90 GLU A O 1
ATOM 679 N N . LEU A 1 91 ? -0.541 2.053 6.16 1 97.75 91 LEU A N 1
ATOM 680 C CA . LEU A 1 91 ? -0.595 1.602 4.773 1 97.75 91 LEU A CA 1
ATOM 681 C C . LEU A 1 91 ? -1.747 0.624 4.566 1 97.75 91 LEU A C 1
ATOM 683 O O . LEU A 1 91 ? -2.604 0.842 3.705 1 97.75 91 LEU A O 1
ATOM 687 N N . PHE A 1 92 ? -1.84 -0.397 5.402 1 98.06 92 PHE A N 1
ATOM 688 C CA . PHE A 1 92 ? -2.848 -1.441 5.254 1 98.06 92 PHE A CA 1
ATOM 689 C C . PHE A 1 92 ? -4.25 -0.867 5.41 1 98.06 92 PHE A C 1
ATOM 691 O O . PHE A 1 92 ? -5.102 -1.057 4.539 1 98.06 92 PHE A O 1
ATOM 698 N N . TYR A 1 93 ? -4.43 -0.119 6.434 1 98.5 93 TYR A N 1
ATOM 699 C CA . TYR A 1 93 ? -5.773 0.383 6.699 1 98.5 93 TYR A CA 1
ATOM 700 C C . TYR A 1 93 ? -6.121 1.534 5.766 1 98.5 93 TYR A C 1
ATOM 702 O O . TYR A 1 93 ? -7.297 1.825 5.539 1 98.5 93 TYR A O 1
ATOM 710 N N . GLY A 1 94 ? -5.098 2.232 5.215 1 98.62 94 GLY A N 1
ATOM 711 C CA . GLY A 1 94 ? -5.359 3.195 4.156 1 98.62 94 GLY A CA 1
ATOM 712 C C . GLY A 1 94 ? -5.941 2.562 2.904 1 98.62 94 GLY A C 1
ATOM 713 O O . GLY A 1 94 ? -6.898 3.086 2.328 1 98.62 94 GLY A O 1
ATOM 714 N N . PHE A 1 95 ? -5.418 1.416 2.521 1 98.5 95 PHE A N 1
ATOM 715 C CA . PHE A 1 95 ? -5.934 0.68 1.375 1 98.5 95 PHE A CA 1
ATOM 716 C C . PHE A 1 95 ? -7.324 0.131 1.665 1 98.5 95 PHE A C 1
ATOM 718 O O . PHE A 1 95 ? -8.234 0.272 0.847 1 98.5 95 PHE A O 1
ATOM 725 N N . ARG A 1 96 ? -7.465 -0.439 2.844 1 98.69 96 ARG A N 1
ATOM 726 C CA . ARG A 1 96 ? -8.734 -1.069 3.191 1 98.69 96 ARG A CA 1
ATOM 727 C C . ARG A 1 96 ? -9.844 -0.031 3.334 1 98.69 96 ARG A C 1
ATOM 729 O O . ARG A 1 96 ? -10.977 -0.265 2.916 1 98.69 96 ARG A O 1
ATOM 736 N N . ALA A 1 97 ? -9.477 1.152 3.92 1 98.88 97 ALA A N 1
ATOM 737 C CA . ALA A 1 97 ? -10.484 2.205 4.023 1 98.88 97 ALA A CA 1
ATOM 738 C C . ALA A 1 97 ? -11.023 2.59 2.646 1 98.88 97 ALA A C 1
ATOM 740 O O . ALA A 1 97 ? -12.234 2.705 2.453 1 98.88 97 ALA A O 1
ATOM 741 N N . TYR A 1 98 ? -10.172 2.768 1.677 1 98.81 98 TYR A N 1
ATOM 742 C CA . TYR A 1 98 ? -10.57 3.107 0.314 1 98.81 98 TYR A CA 1
ATOM 743 C C . TYR A 1 98 ? -11.422 2.002 -0.298 1 98.81 98 TYR A C 1
ATOM 745 O O . TYR A 1 98 ? -12.492 2.27 -0.857 1 98.81 98 TYR A O 1
ATOM 753 N N . GLU A 1 99 ? -10.961 0.722 -0.142 1 98.75 99 GLU A N 1
ATOM 754 C CA . GLU A 1 99 ? -11.625 -0.425 -0.753 1 98.75 99 GLU A CA 1
ATOM 755 C C . GLU A 1 99 ? -12.992 -0.669 -0.125 1 98.75 99 GLU A C 1
ATOM 757 O O . GLU A 1 99 ? -13.953 -0.992 -0.826 1 98.75 99 GLU A O 1
ATOM 762 N N . ILE A 1 100 ? -13.039 -0.513 1.223 1 98.88 100 ILE A N 1
ATOM 763 C CA . ILE A 1 100 ? -14.297 -0.708 1.933 1 98.88 100 ILE A CA 1
ATOM 764 C C . ILE A 1 100 ? -15.266 0.423 1.589 1 98.88 100 ILE A C 1
ATOM 766 O O . ILE A 1 100 ? -16.469 0.197 1.445 1 98.88 100 ILE A O 1
ATOM 770 N N . ALA A 1 101 ? -14.742 1.686 1.448 1 98.88 101 ALA A N 1
ATOM 771 C CA . ALA A 1 101 ? -15.594 2.783 0.996 1 98.88 101 ALA A CA 1
ATOM 772 C C . ALA A 1 101 ? -16.219 2.467 -0.357 1 98.88 101 ALA A C 1
ATOM 774 O O . ALA A 1 101 ? -17.406 2.713 -0.566 1 98.88 101 ALA A O 1
ATOM 775 N N . ARG A 1 102 ? -15.438 1.95 -1.302 1 98.62 102 ARG A N 1
ATOM 776 C CA . ARG A 1 102 ? -15.969 1.547 -2.6 1 98.62 102 ARG A CA 1
ATOM 777 C C . ARG A 1 102 ? -17.031 0.457 -2.447 1 98.62 102 ARG A C 1
ATOM 779 O O . ARG A 1 102 ? -18.078 0.514 -3.084 1 98.62 102 ARG A O 1
ATOM 786 N N . SER A 1 103 ? -16.703 -0.528 -1.598 1 98.5 103 SER A N 1
ATOM 787 C CA . SER A 1 103 ? -17.625 -1.642 -1.371 1 98.5 103 SER A CA 1
ATOM 788 C C . SER A 1 103 ? -18.938 -1.158 -0.793 1 98.5 103 SER A C 1
ATOM 790 O O . SER A 1 103 ? -20 -1.73 -1.081 1 98.5 103 SER A O 1
ATOM 792 N N . GLU A 1 104 ? -18.875 -0.109 0.043 1 98.75 104 GLU A N 1
ATOM 793 C CA . GLU A 1 104 ? -20.062 0.46 0.682 1 98.75 104 GLU A CA 1
ATOM 794 C C . GLU A 1 104 ? -20.703 1.521 -0.203 1 98.75 104 GLU A C 1
ATOM 796 O O . GLU A 1 104 ? -21.625 2.217 0.228 1 98.75 104 GLU A O 1
ATOM 801 N N . HIS A 1 105 ? -20.188 1.741 -1.436 1 98.5 105 HIS A N 1
ATOM 802 C CA . HIS A 1 105 ? -20.781 2.557 -2.49 1 98.5 105 HIS A CA 1
ATOM 803 C C . HIS A 1 105 ? -20.703 4.039 -2.146 1 98.5 105 HIS A C 1
ATOM 805 O O . HIS A 1 105 ? -21.625 4.801 -2.457 1 98.5 105 HIS A O 1
ATOM 811 N N . VAL A 1 106 ? -19.703 4.418 -1.366 1 98.81 106 VAL A N 1
ATOM 812 C CA . VAL A 1 106 ? -19.406 5.836 -1.198 1 98.81 106 VAL A CA 1
ATOM 813 C C . VAL A 1 106 ? -19.266 6.5 -2.566 1 98.81 106 VAL A C 1
ATOM 815 O O . VAL A 1 106 ? -18.703 5.91 -3.496 1 98.81 106 VAL A O 1
ATOM 818 N N . GLN A 1 107 ? -19.75 7.719 -2.705 1 98.69 107 GLN A N 1
ATOM 819 C CA . GLN A 1 107 ? -19.781 8.359 -4.02 1 98.69 107 GLN A CA 1
ATOM 820 C C . GLN A 1 107 ? -18.594 9.312 -4.195 1 98.69 107 GLN A C 1
ATOM 822 O O . GLN A 1 107 ? -18.172 9.562 -5.32 1 98.69 107 GLN A O 1
ATOM 827 N N . HIS A 1 108 ? -18.109 9.852 -3.15 1 98.75 108 HIS A N 1
ATOM 828 C CA . HIS A 1 108 ? -16.984 10.773 -3.188 1 98.75 108 HIS A CA 1
ATOM 829 C C . HIS A 1 108 ? -16.047 10.555 -2.002 1 98.75 108 HIS A C 1
ATOM 831 O O . HIS A 1 108 ? -16.453 10.695 -0.848 1 98.75 108 HIS A O 1
ATOM 837 N N . TYR A 1 109 ? -14.828 10.164 -2.236 1 98.94 109 TYR A N 1
ATOM 838 C CA . TYR A 1 109 ? -13.828 9.789 -1.241 1 98.94 109 TYR A CA 1
ATOM 839 C C . TYR A 1 109 ? -12.664 10.766 -1.242 1 98.94 109 TYR A C 1
ATOM 841 O O . TYR A 1 109 ? -11.984 10.93 -2.26 1 98.94 109 TYR A O 1
ATOM 849 N N . VAL A 1 110 ? -12.453 11.453 -0.122 1 98.94 110 VAL A N 1
ATOM 850 C CA . VAL A 1 110 ? -11.328 12.367 0.041 1 98.94 110 VAL A CA 1
ATOM 851 C C . VAL A 1 110 ? -10.273 11.734 0.948 1 98.94 110 VAL A C 1
ATOM 853 O O . VAL A 1 110 ? -10.578 11.328 2.074 1 98.94 110 VAL A O 1
ATOM 856 N N . TRP A 1 111 ? -9.078 11.562 0.464 1 98.88 111 TRP A N 1
ATOM 857 C CA . TRP A 1 111 ? -7.934 11.078 1.225 1 98.88 111 TRP A CA 1
ATOM 858 C C . TRP A 1 111 ? -7.098 12.242 1.744 1 98.88 111 TRP A C 1
ATOM 860 O O . TRP A 1 111 ? -6.48 12.969 0.962 1 98.88 111 TRP A O 1
ATOM 870 N N . ALA A 1 112 ? -7.215 12.453 3.115 1 98.69 112 ALA A N 1
ATOM 871 C CA . ALA A 1 112 ? -6.309 13.43 3.719 1 98.69 112 ALA A CA 1
ATOM 872 C C . ALA A 1 112 ? -4.852 13.008 3.539 1 98.69 112 ALA A C 1
ATOM 874 O O . ALA A 1 112 ? -4.391 12.062 4.18 1 98.69 112 ALA A O 1
ATOM 875 N N . HIS A 1 113 ? -4.246 13.68 2.674 1 97.75 113 HIS A N 1
ATOM 876 C CA . HIS A 1 113 ? -2.973 13.289 2.082 1 97.75 113 HIS A CA 1
ATOM 877 C C . HIS A 1 113 ? -1.846 14.203 2.555 1 97.75 113 HIS A C 1
ATOM 879 O O . HIS A 1 113 ? -2.078 15.133 3.334 1 97.75 113 HIS A O 1
ATOM 885 N N . ILE A 1 114 ? -0.678 13.781 2.443 1 95.81 114 ILE A N 1
ATOM 886 C CA . ILE A 1 114 ? 0.572 14.531 2.459 1 95.81 114 ILE A CA 1
ATOM 887 C C . ILE A 1 114 ? 1.48 14.047 1.332 1 95.81 114 ILE A C 1
ATOM 889 O O . ILE A 1 114 ? 1.279 12.961 0.792 1 95.81 114 ILE A O 1
ATOM 893 N N . GLU A 1 115 ? 2.357 14.875 0.864 1 93.94 115 GLU A N 1
ATOM 894 C CA . GLU A 1 115 ? 3.137 14.57 -0.331 1 93.94 115 GLU A CA 1
ATOM 895 C C . GLU A 1 115 ? 3.961 13.297 -0.141 1 93.94 115 GLU A C 1
ATOM 897 O O . GLU A 1 115 ? 4.383 12.984 0.975 1 93.94 115 GLU A O 1
ATOM 902 N N . TYR A 1 116 ? 4.18 12.461 -1.169 1 97.25 116 TYR A N 1
ATOM 903 C CA . TYR A 1 116 ? 5.004 11.258 -1.199 1 97.25 116 TYR A CA 1
ATOM 904 C C . TYR A 1 116 ? 6.484 11.609 -1.213 1 97.25 116 TYR A C 1
ATOM 906 O O . TYR A 1 116 ? 7.117 11.617 -2.271 1 97.25 116 TYR A O 1
ATOM 914 N N . ALA A 1 117 ? 7.07 11.812 -0.021 1 97.62 117 ALA A N 1
ATOM 915 C CA . ALA A 1 117 ? 8.406 12.367 0.158 1 97.62 117 ALA A CA 1
ATOM 916 C C . ALA A 1 117 ? 9.445 11.555 -0.613 1 97.62 117 ALA A C 1
ATOM 918 O O . ALA A 1 117 ? 10.312 12.117 -1.284 1 97.62 117 ALA A O 1
ATOM 919 N N . LEU A 1 118 ? 9.344 10.234 -0.576 1 97.12 118 LEU A N 1
ATOM 920 C CA . LEU A 1 118 ? 10.328 9.383 -1.244 1 97.12 118 LEU A CA 1
ATOM 921 C C . LEU A 1 118 ? 10.258 9.555 -2.758 1 97.12 118 LEU A C 1
ATOM 923 O O . LEU A 1 118 ? 11.281 9.672 -3.426 1 97.12 118 LEU A O 1
ATOM 927 N N . GLY A 1 119 ? 9.023 9.578 -3.252 1 96.56 119 GLY A N 1
ATOM 928 C CA . GLY A 1 119 ? 8.844 9.805 -4.68 1 96.56 119 GLY A CA 1
ATOM 929 C C . GLY A 1 119 ? 9.375 11.148 -5.141 1 96.56 119 GLY A C 1
ATOM 930 O O . GLY A 1 119 ? 10.078 11.234 -6.148 1 96.56 119 GLY A O 1
ATOM 931 N N . ASN A 1 120 ? 9.078 12.203 -4.355 1 96.81 120 ASN A N 1
ATOM 932 C CA . ASN A 1 120 ? 9.531 13.555 -4.684 1 96.81 120 ASN A CA 1
ATOM 933 C C . ASN A 1 120 ? 11.047 13.664 -4.641 1 96.81 120 ASN A C 1
ATOM 935 O O . ASN A 1 120 ? 11.633 14.508 -5.316 1 96.81 120 ASN A O 1
ATOM 939 N N . ALA A 1 121 ? 11.664 12.773 -3.822 1 97.5 121 ALA A N 1
ATOM 940 C CA . ALA A 1 121 ? 13.109 12.836 -3.625 1 97.5 121 ALA A CA 1
ATOM 941 C C . ALA A 1 121 ? 13.828 11.789 -4.477 1 97.5 121 ALA A C 1
ATOM 943 O O . ALA A 1 121 ? 14.945 11.383 -4.16 1 97.5 121 ALA A O 1
ATOM 944 N N . ASN A 1 122 ? 13.148 11.258 -5.527 1 96.5 122 ASN A N 1
ATOM 945 C CA . ASN A 1 122 ? 13.703 10.266 -6.438 1 96.5 122 ASN A CA 1
ATOM 946 C C . ASN A 1 122 ? 14.25 9.055 -5.688 1 96.5 122 ASN A C 1
ATOM 948 O O . ASN A 1 122 ? 15.336 8.562 -5.996 1 96.5 122 ASN A O 1
ATOM 952 N N . PHE A 1 123 ? 13.625 8.742 -4.516 1 97.69 123 PHE A N 1
ATOM 953 C CA . PHE A 1 123 ? 13.805 7.527 -3.729 1 97.69 123 PHE A CA 1
ATOM 954 C C . PHE A 1 123 ? 15.148 7.543 -3.014 1 97.69 123 PHE A C 1
ATOM 956 O O . PHE A 1 123 ? 15.719 6.484 -2.734 1 97.69 123 PHE A O 1
ATOM 963 N N . ASP A 1 124 ? 15.68 8.727 -2.812 1 98.06 124 ASP A N 1
ATOM 964 C CA . ASP A 1 124 ? 16.719 8.906 -1.81 1 98.06 124 ASP A CA 1
ATOM 965 C C . ASP A 1 124 ? 16.188 8.625 -0.406 1 98.06 124 ASP A C 1
ATOM 967 O O . ASP A 1 124 ? 15.375 9.383 0.119 1 98.06 124 ASP A O 1
ATOM 971 N N . GLU A 1 125 ? 16.656 7.602 0.203 1 97.25 125 GLU A N 1
ATOM 972 C CA . GLU A 1 125 ? 16.062 7.105 1.44 1 97.25 125 GLU A CA 1
ATOM 973 C C . GLU A 1 125 ? 16.375 8.031 2.613 1 97.25 125 GLU A C 1
ATOM 975 O O . GLU A 1 125 ? 15.797 7.891 3.693 1 97.25 125 GLU A O 1
ATOM 980 N N . SER A 1 126 ? 17.297 8.969 2.414 1 97.62 126 SER A N 1
ATOM 981 C CA . SER A 1 126 ? 17.5 9.969 3.463 1 97.62 126 SER A CA 1
ATOM 982 C C . SER A 1 126 ? 16.25 10.789 3.695 1 97.62 126 SER A C 1
ATOM 984 O O . SER A 1 126 ? 16.109 11.453 4.727 1 97.62 126 SER A O 1
ATOM 986 N N . TYR A 1 127 ? 15.25 10.727 2.764 1 98.06 127 TYR A N 1
ATOM 987 C CA . TYR A 1 127 ? 14.008 11.477 2.871 1 98.06 127 TYR A CA 1
ATOM 988 C C . TYR A 1 127 ? 12.852 10.562 3.256 1 98.06 127 TYR A C 1
ATOM 990 O O . TYR A 1 127 ? 11.68 10.938 3.137 1 98.06 127 TYR A O 1
ATOM 998 N N . HIS A 1 128 ? 13.18 9.273 3.609 1 97.81 128 HIS A N 1
ATOM 999 C CA . HIS A 1 128 ? 12.141 8.359 4.07 1 97.81 128 HIS A CA 1
ATOM 1000 C C . HIS A 1 128 ? 11.539 8.836 5.391 1 97.81 128 HIS A C 1
ATOM 1002 O O . HIS A 1 128 ? 12.047 8.508 6.465 1 97.81 128 HIS A O 1
ATOM 1008 N N . CYS A 1 129 ? 10.438 9.539 5.285 1 97.06 129 CYS A N 1
ATOM 1009 C CA . CYS A 1 129 ? 9.641 10.016 6.406 1 97.06 129 CYS A CA 1
ATOM 1010 C C . CYS A 1 129 ? 8.359 9.195 6.555 1 97.06 129 CYS A C 1
ATOM 1012 O O . CYS A 1 129 ? 7.398 9.398 5.816 1 97.06 129 CYS A O 1
ATOM 1014 N N . GLY A 1 130 ? 8.328 8.305 7.516 1 95.62 130 GLY A N 1
ATOM 1015 C CA . GLY A 1 130 ? 7.328 7.258 7.641 1 95.62 130 GLY A CA 1
ATOM 1016 C C . GLY A 1 130 ? 5.906 7.77 7.531 1 95.62 130 GLY A C 1
ATOM 1017 O O . GLY A 1 130 ? 5.113 7.258 6.734 1 95.62 130 GLY A O 1
ATOM 1018 N N . HIS A 1 131 ? 5.543 8.805 8.258 1 93.94 131 HIS A N 1
ATOM 1019 C CA . HIS A 1 131 ? 4.164 9.281 8.297 1 93.94 131 HIS A CA 1
ATOM 1020 C C . HIS A 1 131 ? 3.787 9.984 7 1 93.94 131 HIS A C 1
ATOM 1022 O O . HIS A 1 131 ? 2.604 10.156 6.699 1 93.94 131 HIS A O 1
ATOM 1028 N N . MET A 1 132 ? 4.762 10.453 6.207 1 96.94 132 MET A N 1
ATOM 1029 C CA . MET A 1 132 ? 4.48 11.078 4.918 1 96.94 132 MET A CA 1
ATOM 1030 C C . MET A 1 132 ? 4.387 10.023 3.814 1 96.94 132 MET A C 1
ATOM 1032 O O . MET A 1 132 ? 3.479 10.078 2.982 1 96.94 132 MET A O 1
ATOM 1036 N N . VAL A 1 133 ? 5.293 9.031 3.865 1 97.56 133 VAL A N 1
ATOM 1037 C CA . VAL A 1 133 ? 5.426 8.109 2.744 1 97.56 133 VAL A CA 1
ATOM 1038 C C . VAL A 1 133 ? 4.242 7.145 2.727 1 97.56 133 VAL A C 1
ATOM 1040 O O . VAL A 1 133 ? 3.787 6.727 1.658 1 97.56 133 VAL A O 1
ATOM 1043 N N . SER A 1 134 ? 3.781 6.75 3.934 1 97.5 134 SER A N 1
ATOM 1044 C CA . SER A 1 134 ? 2.627 5.855 3.973 1 97.5 134 SER A CA 1
ATOM 1045 C C . SER A 1 134 ? 1.405 6.508 3.33 1 97.5 134 SER A C 1
ATOM 1047 O O . SER A 1 134 ? 0.728 5.887 2.508 1 97.5 134 SER A O 1
ATOM 1049 N N . LYS A 1 135 ? 1.129 7.758 3.65 1 98.12 135 LYS A N 1
ATOM 1050 C CA . LYS A 1 135 ? 0.013 8.477 3.047 1 98.12 135 LYS A CA 1
ATOM 1051 C C . LYS A 1 135 ? 0.228 8.672 1.549 1 98.12 135 LYS A C 1
ATOM 1053 O O . LYS A 1 135 ? -0.723 8.609 0.767 1 98.12 135 LYS A O 1
ATOM 1058 N N . GLY A 1 136 ? 1.479 9.016 1.23 1 98.12 136 GLY A N 1
ATOM 1059 C CA . GLY A 1 136 ? 1.819 9.203 -0.172 1 98.12 136 GLY A CA 1
ATOM 1060 C C . GLY A 1 136 ? 1.567 7.965 -1.014 1 98.12 136 GLY A C 1
ATOM 1061 O O . GLY A 1 136 ? 1.026 8.055 -2.117 1 98.12 136 GLY A O 1
ATOM 1062 N N . ARG A 1 137 ? 1.939 6.77 -0.504 1 98.38 137 ARG A N 1
ATOM 1063 C CA . ARG A 1 137 ? 1.744 5.5 -1.194 1 98.38 137 ARG A CA 1
ATOM 1064 C C . ARG A 1 137 ? 0.265 5.242 -1.463 1 98.38 137 ARG A C 1
ATOM 1066 O O . ARG A 1 137 ? -0.119 4.914 -2.586 1 98.38 137 ARG A O 1
ATOM 1073 N N . VAL A 1 138 ? -0.579 5.469 -0.454 1 98.56 138 VAL A N 1
ATOM 1074 C CA . VAL A 1 138 ? -2.018 5.262 -0.579 1 98.56 138 VAL A CA 1
ATOM 1075 C C . VAL A 1 138 ? -2.592 6.234 -1.608 1 98.56 138 VAL A C 1
ATOM 1077 O O . VAL A 1 138 ? -3.418 5.852 -2.439 1 98.56 138 VAL A O 1
ATOM 1080 N N . GLY A 1 139 ? -2.127 7.5 -1.566 1 98.44 139 GLY A N 1
ATOM 1081 C CA . GLY A 1 139 ? -2.592 8.492 -2.52 1 98.44 139 GLY A CA 1
ATOM 1082 C C . GLY A 1 139 ? -2.305 8.117 -3.961 1 98.44 139 GLY A C 1
ATOM 1083 O O . GLY A 1 139 ? -3.17 8.258 -4.828 1 98.44 139 GLY A O 1
ATOM 1084 N N . LYS A 1 140 ? -1.076 7.637 -4.25 1 97.75 140 LYS A N 1
ATOM 1085 C CA . LYS A 1 140 ? -0.704 7.223 -5.598 1 97.75 140 LYS A CA 1
ATOM 1086 C C . LYS A 1 140 ? -1.591 6.082 -6.086 1 97.75 140 LYS A C 1
ATOM 1088 O O . LYS A 1 140 ? -2.029 6.078 -7.238 1 97.75 140 LYS A O 1
ATOM 1093 N N . PHE A 1 141 ? -1.864 5.168 -5.195 1 97.75 141 PHE A N 1
ATOM 1094 C CA . PHE A 1 141 ? -2.729 4.031 -5.488 1 97.75 141 PHE A CA 1
ATOM 1095 C C . PHE A 1 141 ? -4.141 4.5 -5.832 1 97.75 141 PHE A C 1
ATOM 1097 O O . PHE A 1 141 ? -4.719 4.062 -6.828 1 97.75 141 PHE A O 1
ATOM 1104 N N . ILE A 1 142 ? -4.668 5.391 -5.004 1 98.12 142 ILE A N 1
ATOM 1105 C CA . ILE A 1 142 ? -6.035 5.867 -5.168 1 98.12 142 ILE A CA 1
ATOM 1106 C C . ILE A 1 142 ? -6.188 6.543 -6.527 1 98.12 142 ILE A C 1
ATOM 1108 O O . ILE A 1 142 ? -7.121 6.242 -7.277 1 98.12 142 ILE A O 1
ATOM 1112 N N . LEU A 1 143 ? -5.277 7.344 -6.914 1 96.81 143 LEU A N 1
ATOM 1113 C CA . LEU A 1 143 ? -5.375 8.086 -8.172 1 96.81 143 LEU A CA 1
ATOM 1114 C C . LEU A 1 143 ? -5.207 7.152 -9.359 1 96.81 143 LEU A C 1
ATOM 1116 O O . LEU A 1 143 ? -5.727 7.422 -10.445 1 96.81 143 LEU A O 1
ATOM 1120 N N . ALA A 1 144 ? -4.559 6.016 -9.156 1 95.75 144 ALA A N 1
ATOM 1121 C CA . ALA A 1 144 ? -4.297 5.074 -10.242 1 95.75 144 ALA A CA 1
ATOM 1122 C C . ALA A 1 144 ? -5.559 4.297 -10.609 1 95.75 144 ALA A C 1
ATOM 1124 O O . ALA A 1 144 ? -5.629 3.676 -11.672 1 95.75 144 ALA A O 1
ATOM 1125 N N . LEU A 1 145 ? -6.578 4.199 -9.742 1 95.75 145 LEU A N 1
ATOM 1126 C CA . LEU A 1 145 ? -7.723 3.318 -9.938 1 95.75 145 LEU A CA 1
ATOM 1127 C C . LEU A 1 145 ? -8.844 4.043 -10.672 1 95.75 145 LEU A C 1
ATOM 1129 O O . LEU A 1 145 ? -9.828 3.42 -11.086 1 95.75 145 LEU A O 1
ATOM 1133 N N . GLY A 1 146 ? -8.773 5.312 -10.969 1 90.69 146 GLY A N 1
ATOM 1134 C CA . GLY A 1 146 ? -9.773 6.027 -11.758 1 90.69 146 GLY A CA 1
ATOM 1135 C C . GLY A 1 146 ? -10.859 6.664 -10.906 1 90.69 146 GLY A C 1
ATOM 1136 O O . GLY A 1 146 ? -10.734 6.73 -9.68 1 90.69 146 GLY A O 1
ATOM 1137 N N . GLN A 1 147 ? -11.977 7.094 -11.539 1 96.88 147 GLN A N 1
ATOM 1138 C CA . GLN A 1 147 ? -12.914 7.969 -10.852 1 96.88 147 GLN A CA 1
ATOM 1139 C C . GLN A 1 147 ? -14.344 7.426 -10.953 1 96.88 147 GLN A C 1
ATOM 1141 O O . GLN A 1 147 ? -15.305 8.148 -10.695 1 96.88 147 GLN A O 1
ATOM 1146 N N . GLU A 1 148 ? -14.453 6.258 -11.43 1 95.06 148 GLU A N 1
ATOM 1147 C CA . GLU A 1 148 ? -15.773 5.641 -11.516 1 95.06 148 GLU A CA 1
ATOM 1148 C C . GLU A 1 148 ? -15.789 4.277 -10.828 1 95.06 148 GLU A C 1
ATOM 1150 O O . GLU A 1 148 ? -14.836 3.508 -10.945 1 95.06 148 GLU A O 1
ATOM 1155 N N . PRO A 1 149 ? -16.797 3.918 -10.07 1 95.5 149 PRO A N 1
ATOM 1156 C CA . PRO A 1 149 ? -17.969 4.754 -9.836 1 95.5 149 PRO A CA 1
ATOM 1157 C C . PRO A 1 149 ? -17.766 5.746 -8.695 1 95.5 149 PRO A C 1
ATOM 1159 O O . PRO A 1 149 ? -18.609 6.617 -8.469 1 95.5 149 PRO A O 1
ATOM 1162 N N . MET A 1 150 ? -16.734 5.645 -7.926 1 98.25 150 MET A N 1
ATOM 1163 C CA . MET A 1 150 ? -16.453 6.551 -6.816 1 98.25 150 MET A CA 1
ATOM 1164 C C . MET A 1 150 ? -15.438 7.617 -7.234 1 98.25 150 MET A C 1
ATOM 1166 O O . MET A 1 150 ? -14.344 7.293 -7.695 1 98.25 150 MET A O 1
ATOM 1170 N N . LYS A 1 151 ? -15.828 8.883 -7.094 1 98.69 151 LYS A N 1
ATOM 1171 C CA . LYS A 1 151 ? -14.875 9.977 -7.285 1 98.69 151 LYS A CA 1
ATOM 1172 C C . LYS A 1 151 ? -13.914 10.086 -6.105 1 98.69 151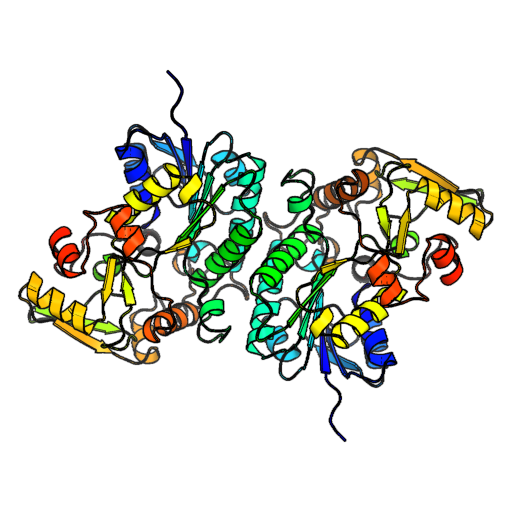 LYS A C 1
ATOM 1174 O O . LYS A 1 151 ? -14.297 9.828 -4.965 1 98.69 151 LYS A O 1
ATOM 1179 N N . THR A 1 152 ? -12.727 10.391 -6.414 1 98.81 152 THR A N 1
ATOM 1180 C CA . THR A 1 152 ? -11.727 10.516 -5.359 1 98.81 152 THR A CA 1
ATOM 1181 C C . THR A 1 152 ? -10.969 11.836 -5.484 1 98.81 152 THR A C 1
ATOM 1183 O O . THR A 1 152 ? -10.781 12.344 -6.594 1 98.81 152 THR A O 1
ATOM 1186 N N . THR A 1 153 ? -10.594 12.422 -4.398 1 98.88 153 THR A N 1
ATOM 1187 C CA . THR A 1 153 ? -9.758 13.609 -4.32 1 98.88 153 THR A CA 1
ATOM 1188 C C . THR A 1 153 ? -8.695 13.461 -3.232 1 98.88 153 THR A C 1
ATOM 1190 O O . THR A 1 153 ? -8.992 12.961 -2.141 1 98.88 153 THR A O 1
ATOM 1193 N N . LEU A 1 154 ? -7.473 13.742 -3.582 1 98.75 154 LEU A N 1
ATOM 1194 C CA . LEU A 1 154 ? -6.457 13.891 -2.547 1 98.75 154 LEU A CA 1
ATOM 1195 C C . LEU A 1 154 ? -6.441 15.32 -2.002 1 98.75 154 LEU A C 1
ATOM 1197 O O . LEU A 1 154 ? -6.586 16.281 -2.762 1 98.75 154 LEU A O 1
ATOM 1201 N N . PHE A 1 155 ? -6.375 15.477 -0.712 1 98.81 155 PHE A N 1
ATOM 1202 C CA . PHE A 1 155 ? -6.18 16.766 -0.046 1 98.81 155 PHE A CA 1
ATOM 1203 C C . PHE A 1 155 ? -4.828 16.797 0.657 1 98.81 155 PHE A C 1
ATOM 1205 O O . PHE A 1 155 ? -4.66 16.219 1.729 1 98.81 155 PHE A O 1
ATOM 1212 N N . SER A 1 156 ? -3.861 17.484 0.053 1 98.5 156 SER A N 1
ATOM 1213 C CA . SER A 1 156 ? -2.488 17.469 0.544 1 98.5 156 SER A CA 1
ATOM 1214 C C . SER A 1 156 ? -2.156 18.75 1.309 1 98.5 156 SER A C 1
ATOM 1216 O O . SER A 1 156 ? -2.354 19.859 0.798 1 98.5 156 SER A O 1
ATOM 1218 N N . THR A 1 157 ? -1.656 18.5 2.498 1 97.38 157 THR A N 1
ATOM 1219 C CA . THR A 1 157 ? -1.16 19.625 3.277 1 97.38 157 THR A CA 1
ATOM 1220 C C . THR A 1 157 ? 0.354 19.547 3.451 1 97.38 157 THR A C 1
ATOM 1222 O O . THR A 1 157 ? 0.979 18.578 3.021 1 97.38 157 THR A O 1
ATOM 1225 N N . GLY A 1 158 ? 0.975 20.609 3.857 1 94.44 158 GLY A N 1
ATOM 1226 C CA . GLY A 1 158 ? 2.314 20.688 4.418 1 94.44 158 GLY A CA 1
ATOM 1227 C C . GLY A 1 158 ? 2.322 21 5.902 1 94.44 158 GLY A C 1
ATOM 1228 O O . GLY A 1 158 ? 1.364 20.703 6.613 1 94.44 158 GLY A O 1
ATOM 1229 N N . PRO A 1 159 ? 3.428 21.484 6.383 1 95.44 159 PRO A N 1
ATOM 1230 C CA . PRO A 1 159 ? 3.434 21.875 7.793 1 95.44 159 PRO A CA 1
ATOM 1231 C C . PRO A 1 159 ? 2.381 22.938 8.109 1 95.44 159 PRO A C 1
ATOM 1233 O O . PRO A 1 159 ? 2.107 23.812 7.281 1 95.44 159 PRO A O 1
ATOM 1236 N N . TYR A 1 160 ? 1.769 22.859 9.281 1 95.69 160 TYR A N 1
ATOM 1237 C CA . TYR A 1 160 ? 0.754 23.812 9.719 1 95.69 160 TYR A CA 1
ATOM 1238 C C . TYR A 1 160 ? 1.396 25.062 10.312 1 95.69 160 TYR A C 1
ATOM 1240 O O . TYR A 1 160 ? 2.383 24.969 11.047 1 95.69 160 TYR A O 1
ATOM 1248 N N . MET A 1 161 ? 0.831 26.172 10.031 1 95.12 161 MET A N 1
ATOM 1249 C CA . MET A 1 161 ? 1.226 27.406 10.719 1 95.12 161 MET A CA 1
ATOM 1250 C C . MET A 1 161 ? 1.032 27.266 12.227 1 95.12 161 MET A C 1
ATOM 1252 O O . MET A 1 161 ? 1.816 27.812 13.008 1 95.12 161 MET A O 1
ATOM 1256 N N . ASP A 1 162 ? 0.097 26.531 12.516 1 92.81 162 ASP A N 1
ATOM 1257 C CA . ASP A 1 162 ? -0.278 26.328 13.906 1 92.81 162 ASP A CA 1
ATOM 1258 C C . ASP A 1 162 ? 0.836 25.625 14.68 1 92.81 162 ASP A C 1
ATOM 1260 O O . ASP A 1 162 ? 0.851 25.641 15.914 1 92.81 162 ASP A O 1
ATOM 1264 N N . MET A 1 163 ? 1.785 25.047 13.992 1 91.75 163 MET A N 1
ATOM 1265 C CA . MET A 1 163 ? 2.945 24.438 14.625 1 91.75 163 MET A CA 1
ATOM 1266 C C . MET A 1 163 ? 3.867 25.484 15.227 1 91.75 163 MET A C 1
ATOM 1268 O O . MET A 1 163 ? 4.73 25.172 16.047 1 91.75 163 MET A O 1
ATOM 1272 N N . LEU A 1 164 ? 3.705 26.719 14.828 1 92.94 164 LEU A N 1
ATOM 1273 C CA . LEU A 1 164 ? 4.457 27.828 15.414 1 92.94 164 LEU A CA 1
ATOM 1274 C C . LEU A 1 164 ? 3.961 28.141 16.812 1 92.94 164 LEU A C 1
ATOM 1276 O O . LEU A 1 164 ? 4.633 28.844 17.578 1 92.94 164 LEU A O 1
ATOM 1280 N N . ILE A 1 165 ? 2.781 27.641 17.094 1 88.25 165 ILE A N 1
ATOM 1281 C CA . ILE A 1 165 ? 2.18 27.844 18.406 1 88.25 165 ILE A CA 1
ATOM 1282 C C . ILE A 1 165 ? 2.387 26.594 19.266 1 88.25 165 ILE A C 1
ATOM 1284 O O . ILE A 1 165 ? 2.615 26.688 20.469 1 88.25 165 ILE A O 1
ATOM 1288 N N . ASP A 1 166 ? 2.252 25.422 18.547 1 82.31 166 ASP A N 1
ATOM 1289 C CA . ASP A 1 166 ? 2.324 24.141 19.234 1 82.31 166 ASP A CA 1
ATOM 1290 C C . ASP A 1 166 ? 3.021 23.094 18.375 1 82.31 166 ASP A C 1
ATOM 1292 O O . ASP A 1 166 ? 2.887 23.109 17.141 1 82.31 166 ASP A O 1
ATOM 1296 N N . GLY A 1 167 ? 4.113 22.469 19.031 1 78 167 GLY A N 1
ATOM 1297 C CA . GLY A 1 167 ? 4.777 21.406 18.297 1 78 167 GLY A CA 1
ATOM 1298 C C . GLY A 1 167 ? 6.258 21.656 18.078 1 78 167 GLY A C 1
ATOM 1299 O O . GLY A 1 167 ? 6.93 22.203 18.969 1 78 167 GLY A O 1
ATOM 1300 N N . MET A 1 168 ? 6.68 21.266 16.906 1 81.62 168 MET A N 1
ATOM 1301 C CA . MET A 1 168 ? 8.125 21.172 16.703 1 81.62 168 MET A CA 1
ATOM 1302 C C . MET A 1 168 ? 8.68 22.484 16.172 1 81.62 168 MET A C 1
ATOM 1304 O O . MET A 1 168 ? 9.891 22.641 16.016 1 81.62 168 MET A O 1
ATOM 1308 N N . MET A 1 169 ? 7.828 23.531 15.969 1 89.56 169 MET A N 1
ATOM 1309 C CA . MET A 1 169 ? 8.312 24.766 15.375 1 89.56 169 MET A CA 1
ATOM 1310 C C . MET A 1 169 ? 8.031 25.953 16.297 1 89.56 169 MET A C 1
ATOM 1312 O O . MET A 1 169 ? 7.91 27.094 15.836 1 89.56 169 MET A O 1
ATOM 1316 N N . THR A 1 170 ? 7.945 25.766 17.516 1 91.19 170 THR A N 1
ATOM 1317 C CA . THR A 1 170 ? 7.707 26.844 18.469 1 91.19 170 THR A CA 1
ATOM 1318 C C . THR A 1 170 ? 9 27.578 18.781 1 91.19 170 THR A C 1
ATOM 1320 O O . THR A 1 170 ? 10.086 26.984 18.766 1 91.19 170 THR A O 1
ATOM 1323 N N . PRO A 1 171 ? 8.93 28.859 19.094 1 93.44 171 PRO A N 1
ATOM 1324 C CA . PRO A 1 171 ? 10.117 29.625 19.5 1 93.44 171 PRO A CA 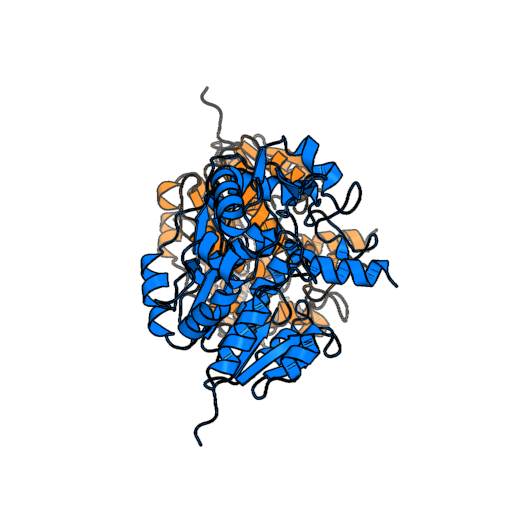1
ATOM 1325 C C . PRO A 1 171 ? 10.438 29.469 20.984 1 93.44 171 PRO A C 1
ATOM 1327 O O . PRO A 1 171 ? 9.562 29.109 21.766 1 93.44 171 PRO A O 1
ATOM 1330 N N . ASN A 1 172 ? 11.734 29.641 21.297 1 92.19 172 ASN A N 1
ATOM 1331 C CA . ASN A 1 172 ? 12.156 29.906 22.672 1 92.19 172 ASN A CA 1
ATOM 1332 C C . ASN A 1 172 ? 12.031 31.375 23.016 1 92.19 172 ASN A C 1
ATOM 1334 O O . ASN A 1 172 ? 12.703 32.219 22.422 1 92.19 172 ASN A O 1
ATOM 1338 N N . ILE A 1 173 ? 11.148 31.656 23.938 1 93 173 ILE A N 1
ATOM 1339 C CA . ILE A 1 173 ? 11.055 33.031 24.391 1 93 173 ILE A CA 1
ATOM 1340 C C . ILE A 1 173 ? 12.188 33.344 25.375 1 93 173 ILE A C 1
ATOM 1342 O O . ILE A 1 173 ? 12.273 32.719 26.438 1 93 173 ILE A O 1
ATOM 1346 N N . GLN A 1 174 ? 12.93 34.281 24.969 1 94.44 174 GLN A N 1
ATOM 1347 C CA . GLN A 1 174 ? 14.117 34.625 25.75 1 94.44 174 GLN A CA 1
ATOM 1348 C C . GLN A 1 174 ? 13.75 35.5 26.953 1 94.44 174 GLN A C 1
ATOM 1350 O O . GLN A 1 174 ? 12.648 36.062 27.016 1 94.44 174 GLN A O 1
ATOM 1355 N N . PRO A 1 175 ? 14.672 35.625 27.922 1 95.31 175 PRO A N 1
ATOM 1356 C CA . PRO A 1 175 ? 14.406 36.469 29.109 1 95.31 175 PRO A CA 1
ATOM 1357 C C . PRO A 1 175 ? 14.07 37.906 28.75 1 95.31 175 PRO A C 1
ATOM 1359 O O . PRO A 1 175 ? 13.289 38.562 29.453 1 95.31 175 PRO A O 1
ATOM 1362 N N . ASP A 1 176 ? 14.578 38.375 27.688 1 95.44 176 ASP A N 1
ATOM 1363 C CA . ASP A 1 176 ? 14.344 39.75 27.297 1 95.44 176 ASP A CA 1
ATOM 1364 C C . ASP A 1 176 ? 13.07 39.875 26.469 1 95.44 176 ASP A C 1
ATOM 1366 O O . ASP A 1 176 ? 12.766 40.969 25.969 1 95.44 176 ASP A O 1
ATOM 1370 N N . GLY A 1 177 ? 12.375 38.75 26.281 1 93.5 177 GLY A N 1
ATOM 1371 C CA . GLY A 1 177 ? 11.109 38.781 25.578 1 93.5 177 GLY A CA 1
ATOM 1372 C C . GLY A 1 177 ? 11.25 38.5 24.094 1 93.5 177 GLY A C 1
ATOM 1373 O O . GLY A 1 177 ? 10.25 38.344 23.391 1 93.5 177 GLY A O 1
ATOM 1374 N N . SER A 1 178 ? 12.445 38.406 23.641 1 96.38 178 SER A N 1
ATOM 1375 C CA . SER A 1 178 ? 12.664 38.125 22.219 1 96.38 178 SER A CA 1
ATOM 1376 C C . SER A 1 178 ? 12.367 36.688 21.875 1 96.38 178 SER A C 1
ATOM 1378 O O . SER A 1 178 ? 12.344 35.812 22.766 1 96.38 178 SER A O 1
ATOM 1380 N N . PHE A 1 179 ? 12.062 36.438 20.625 1 96.69 179 PHE A N 1
ATOM 1381 C CA . PHE A 1 179 ? 11.766 35.094 20.125 1 96.69 179 PHE A CA 1
ATOM 1382 C C . PHE A 1 179 ? 12.992 34.5 19.438 1 96.69 179 PHE A C 1
ATOM 1384 O O . PHE A 1 179 ? 13.656 35.156 18.641 1 96.69 179 PHE A O 1
ATOM 1391 N N . LEU A 1 180 ? 13.336 33.25 19.781 1 96.81 180 LEU A N 1
ATOM 1392 C CA . LEU A 1 180 ? 14.422 32.531 19.109 1 96.81 180 LEU A CA 1
ATOM 1393 C C . LEU A 1 180 ? 13.969 31.156 18.672 1 96.81 180 LEU A C 1
ATOM 1395 O O . LEU A 1 180 ? 13.594 30.328 19.516 1 96.81 180 LEU A O 1
ATOM 1399 N N . TRP A 1 181 ? 13.906 30.969 17.375 1 96.19 181 TRP A N 1
ATOM 1400 C CA . TRP A 1 181 ? 13.727 29.625 16.844 1 96.19 181 TRP A CA 1
ATOM 1401 C C . TRP A 1 181 ? 15.07 28.906 16.703 1 96.19 181 TRP A C 1
ATOM 1403 O O . TRP A 1 181 ? 16.031 29.484 16.203 1 96.19 181 TRP A O 1
ATOM 1413 N N . ILE A 1 182 ? 15.133 27.672 17.234 1 96.31 182 ILE A N 1
ATOM 1414 C CA . ILE A 1 182 ? 16.281 26.797 17.047 1 96.31 182 ILE A CA 1
ATOM 1415 C C . ILE A 1 182 ? 15.828 25.469 16.438 1 96.31 182 ILE A C 1
ATOM 1417 O O . ILE A 1 182 ? 15.164 24.672 17.094 1 96.31 182 ILE A O 1
ATOM 1421 N N . ASN A 1 183 ? 16.125 25.203 15.211 1 97 183 ASN A N 1
ATOM 1422 C CA . ASN A 1 183 ? 15.758 23.969 14.531 1 97 183 ASN A CA 1
ATOM 1423 C C . ASN A 1 183 ? 16.656 23.688 13.328 1 97 183 ASN A C 1
ATOM 1425 O O . ASN A 1 183 ? 17.516 24.516 12.992 1 97 183 ASN A O 1
ATOM 1429 N N . PRO A 1 184 ? 16.484 22.531 12.633 1 97.38 184 PRO A N 1
ATOM 1430 C CA . PRO A 1 184 ? 17.469 22.141 11.625 1 97.38 184 PRO A CA 1
ATOM 1431 C C . PRO A 1 184 ? 17.188 22.766 10.258 1 97.38 184 PRO A C 1
ATOM 1433 O O . PRO A 1 184 ? 17.922 22.5 9.289 1 97.38 184 PRO A O 1
ATOM 1436 N N . LEU A 1 185 ? 16.188 23.578 10.102 1 97.25 185 LEU A N 1
ATOM 1437 C CA . LEU A 1 185 ? 15.883 24.156 8.797 1 97.25 185 LEU A CA 1
ATOM 1438 C C . LEU A 1 185 ? 16.859 25.281 8.469 1 97.25 185 LEU A C 1
ATOM 1440 O O . LEU A 1 185 ? 17.234 26.062 9.344 1 97.25 185 LEU A O 1
ATOM 1444 N N . PRO A 1 186 ? 17.297 25.312 7.18 1 97.12 186 PRO A N 1
ATOM 1445 C CA . PRO A 1 186 ? 18 26.531 6.781 1 97.12 186 PRO A CA 1
ATOM 1446 C C . PRO A 1 186 ? 17.141 27.781 6.922 1 97.12 186 PRO A C 1
ATOM 1448 O O . PRO A 1 186 ? 15.938 27.75 6.645 1 97.12 186 PRO A O 1
ATOM 1451 N N . SER A 1 187 ? 17.797 28.859 7.27 1 96.56 187 SER A N 1
ATOM 1452 C CA . SER A 1 187 ? 17.047 30.062 7.605 1 96.56 187 SER A CA 1
ATOM 1453 C C . SER A 1 187 ? 16.453 30.719 6.359 1 96.56 187 SER A C 1
ATOM 1455 O O . SER A 1 187 ? 15.547 31.547 6.457 1 96.56 187 SER A O 1
ATOM 1457 N N . ASP A 1 188 ? 16.984 30.344 5.211 1 96.69 188 ASP A N 1
ATOM 1458 C CA . ASP A 1 188 ? 16.594 31.062 4.004 1 96.69 188 ASP A CA 1
ATOM 1459 C C . ASP A 1 188 ? 15.742 30.188 3.09 1 96.69 188 ASP A C 1
ATOM 1461 O O . ASP A 1 188 ? 15.266 30.641 2.049 1 96.69 188 ASP A O 1
ATOM 1465 N N . VAL A 1 189 ? 15.594 28.891 3.467 1 96.5 189 VAL A N 1
ATOM 1466 C CA . VAL A 1 189 ? 14.781 28 2.641 1 96.5 189 VAL A CA 1
ATOM 1467 C C . VAL A 1 189 ? 13.305 28.188 2.971 1 96.5 189 VAL A C 1
ATOM 1469 O O . VAL A 1 189 ? 12.922 28.203 4.145 1 96.5 189 VAL A O 1
ATOM 1472 N N . LYS A 1 190 ? 12.531 28.391 1.955 1 96.62 190 LYS A N 1
ATOM 1473 C CA . LYS A 1 190 ? 11.094 28.594 2.143 1 96.62 190 LYS A CA 1
ATOM 1474 C C . LYS A 1 190 ? 10.367 27.25 2.244 1 96.62 190 LYS A C 1
ATOM 1476 O O . LYS A 1 190 ? 10.711 26.297 1.535 1 96.62 190 LYS A O 1
ATOM 1481 N N . LEU A 1 191 ? 9.477 27.141 3.135 1 95 191 LEU A N 1
ATOM 1482 C CA . LEU A 1 191 ? 8.617 25.953 3.229 1 95 191 LEU A CA 1
ATOM 1483 C C . LEU A 1 191 ? 7.145 26.344 3.15 1 95 191 LEU A C 1
ATOM 1485 O O . LEU A 1 191 ? 6.766 27.438 3.58 1 95 191 LEU A O 1
ATOM 1489 N N . PRO A 1 192 ? 6.344 25.531 2.5 1 97.31 192 PRO A N 1
ATOM 1490 C CA . PRO A 1 192 ? 4.902 25.781 2.404 1 97.31 192 PRO A CA 1
ATOM 1491 C C . PRO A 1 192 ? 4.18 25.594 3.732 1 97.31 192 PRO A C 1
ATOM 1493 O O . PRO A 1 192 ? 4.207 24.5 4.301 1 97.31 192 PRO A O 1
ATOM 1496 N N . LEU A 1 193 ? 3.598 26.625 4.312 1 97.31 193 LEU A N 1
ATOM 1497 C CA . LEU A 1 193 ? 2.809 26.547 5.535 1 97.31 193 LEU A CA 1
ATOM 1498 C C . LEU A 1 193 ? 1.325 26.734 5.242 1 97.31 193 LEU A C 1
ATOM 1500 O O . LEU A 1 193 ? 0.957 27.562 4.406 1 97.31 193 LEU A O 1
ATOM 1504 N N . ILE A 1 194 ? 0.491 25.984 5.871 1 98.12 194 ILE A N 1
ATOM 1505 C CA . ILE A 1 194 ? -0.953 26.078 5.688 1 98.12 194 ILE A CA 1
ATOM 1506 C C . ILE A 1 194 ? -1.614 26.453 7.016 1 98.12 194 ILE A C 1
ATOM 1508 O O . ILE A 1 194 ? -1.254 25.922 8.062 1 98.12 194 ILE A O 1
ATOM 1512 N N . ALA A 1 195 ? -2.523 27.438 6.996 1 97.31 195 ALA A N 1
ATOM 1513 C CA . ALA A 1 195 ? -3.357 27.766 8.148 1 97.31 195 ALA A CA 1
ATOM 1514 C C . ALA A 1 195 ? -4.477 26.75 8.328 1 97.31 195 ALA A C 1
ATOM 1516 O O . ALA A 1 195 ? -5.301 26.562 7.43 1 97.31 195 ALA A O 1
ATOM 1517 N N . LEU A 1 196 ? -4.602 26.141 9.438 1 96.12 196 LEU A N 1
ATOM 1518 C CA . LEU A 1 196 ? -5.574 25.094 9.688 1 96.12 196 LEU A CA 1
ATOM 1519 C C . LEU A 1 196 ? -7 25.609 9.547 1 96.12 196 LEU A C 1
ATOM 1521 O O . LEU A 1 196 ? -7.895 24.891 9.109 1 96.12 196 LEU A O 1
ATOM 1525 N N . CYS A 1 197 ? -7.199 26.875 9.867 1 95.5 197 CYS A N 1
ATOM 1526 C CA . CYS A 1 197 ? -8.547 27.422 9.867 1 95.5 197 CYS A CA 1
ATOM 1527 C C . CYS A 1 197 ? -9.125 27.469 8.461 1 95.5 197 CYS A C 1
ATOM 1529 O O . CYS A 1 197 ? -10.344 27.531 8.281 1 95.5 197 CYS A O 1
ATOM 1531 N N . ASP A 1 198 ? -8.258 27.391 7.441 1 97.25 198 ASP A N 1
ATOM 1532 C CA . ASP A 1 198 ? -8.727 27.453 6.059 1 97.25 198 ASP A CA 1
ATOM 1533 C C . ASP A 1 198 ? -9.023 26.047 5.531 1 97.25 198 ASP A C 1
ATOM 1535 O O . ASP A 1 198 ? -9.656 25.891 4.484 1 97.25 198 ASP A O 1
ATOM 1539 N N . VAL A 1 199 ? -8.625 24.984 6.23 1 98.19 199 VAL A N 1
ATOM 1540 C CA . VAL A 1 199 ? -8.703 23.609 5.766 1 98.19 199 VAL A CA 1
ATOM 1541 C C . VAL A 1 199 ? -10.164 23.219 5.539 1 98.19 199 VAL A C 1
ATOM 1543 O O . VAL A 1 199 ? -10.484 22.516 4.574 1 98.19 199 VAL A O 1
ATOM 1546 N N . GLY A 1 200 ? -11.055 23.703 6.434 1 98.31 200 GLY A N 1
ATOM 1547 C CA . GLY A 1 200 ? -12.461 23.359 6.34 1 98.31 200 GLY A CA 1
ATOM 1548 C C . GLY A 1 200 ? -13.102 23.797 5.039 1 98.31 200 GLY A C 1
ATOM 1549 O O . GLY A 1 200 ? -13.867 23.047 4.426 1 98.31 200 GLY A O 1
ATOM 1550 N N . ILE A 1 201 ? -12.758 25.016 4.566 1 98.38 201 ILE A N 1
ATOM 1551 C CA . ILE A 1 201 ? -13.375 25.594 3.377 1 98.38 201 ILE A CA 1
ATOM 1552 C C . ILE A 1 201 ? -12.914 24.844 2.137 1 98.38 201 ILE A C 1
ATOM 1554 O O . ILE A 1 201 ? -13.695 24.625 1.206 1 98.38 201 ILE A O 1
ATOM 1558 N N . TYR A 1 202 ? -11.648 24.453 2.092 1 98.81 202 TYR A N 1
ATOM 1559 C CA . TYR A 1 202 ? -11.133 23.703 0.95 1 98.81 202 TYR A CA 1
ATOM 1560 C C . TYR A 1 202 ? -11.82 22.344 0.833 1 98.81 202 TYR A C 1
ATOM 1562 O O . TYR A 1 202 ? -12.164 21.906 -0.27 1 98.81 202 TYR A O 1
ATOM 1570 N N . ASN A 1 203 ? -12.039 21.688 1.961 1 98.88 203 ASN A N 1
ATOM 1571 C CA . ASN A 1 203 ? -12.68 20.375 1.921 1 98.88 203 ASN A CA 1
ATOM 1572 C C . ASN A 1 203 ? -14.18 20.484 1.632 1 98.88 203 ASN A C 1
ATOM 1574 O O . ASN A 1 203 ? -14.758 19.609 0.983 1 98.88 203 ASN A O 1
ATOM 1578 N N . LEU A 1 204 ? -14.836 21.578 2.113 1 98.75 204 LEU A N 1
ATOM 1579 C CA . LEU A 1 204 ? -16.203 21.844 1.716 1 98.75 204 LEU A CA 1
ATOM 1580 C C . LEU A 1 204 ? -16.312 22 0.202 1 98.75 204 LEU A C 1
ATOM 1582 O O . LEU A 1 204 ? -17.219 21.438 -0.422 1 98.75 204 LEU A O 1
ATOM 1586 N N . TRP A 1 205 ? -15.375 22.75 -0.392 1 98.88 205 TRP A N 1
ATOM 1587 C CA . TRP A 1 205 ? -15.359 22.953 -1.837 1 98.88 205 TRP A CA 1
ATOM 1588 C C . TRP A 1 205 ? -15.219 21.625 -2.572 1 98.88 205 TRP A C 1
ATOM 1590 O O . TRP A 1 205 ? -15.875 21.406 -3.592 1 98.88 205 TRP A O 1
ATOM 1600 N N . ILE A 1 206 ? -14.359 20.75 -2.076 1 98.88 206 ILE A N 1
ATOM 1601 C CA . ILE A 1 206 ? -14.141 19.438 -2.699 1 98.88 206 ILE A CA 1
ATOM 1602 C C . ILE A 1 206 ? -15.469 18.688 -2.803 1 98.88 206 ILE A C 1
ATOM 1604 O O . ILE A 1 206 ? -15.836 18.219 -3.879 1 98.88 206 ILE A O 1
ATOM 1608 N N . PHE A 1 207 ? -16.234 18.609 -1.74 1 98.81 207 PHE A N 1
ATOM 1609 C CA . PHE A 1 207 ? -17.484 17.859 -1.722 1 98.81 207 PHE A CA 1
ATOM 1610 C C . PHE A 1 207 ? -18.562 18.562 -2.527 1 98.81 207 PHE A C 1
ATOM 1612 O O . PHE A 1 207 ? -19.422 17.922 -3.135 1 98.81 207 PHE A O 1
ATOM 1619 N N . ASP A 1 208 ? -18.5 19.906 -2.604 1 98.56 208 ASP A N 1
ATOM 1620 C CA . ASP A 1 208 ? -19.484 20.688 -3.352 1 98.56 208 ASP A CA 1
ATOM 1621 C C . ASP A 1 208 ? -19.25 20.578 -4.855 1 98.56 208 ASP A C 1
ATOM 1623 O O . ASP A 1 208 ? -20.156 20.828 -5.652 1 98.56 208 ASP A O 1
ATOM 1627 N N . ASN A 1 209 ? -18 20.266 -5.246 1 98.62 209 ASN A N 1
ATOM 1628 C CA . ASN A 1 209 ? -17.641 20.297 -6.656 1 98.62 209 ASN A CA 1
ATOM 1629 C C . ASN A 1 209 ? -16.984 19 -7.102 1 98.62 209 ASN A C 1
ATOM 1631 O O . ASN A 1 209 ? -15.852 18.984 -7.566 1 98.62 209 ASN A O 1
ATOM 1635 N N . PRO A 1 210 ? -17.734 17.891 -7.039 1 97.69 210 PRO A N 1
ATOM 1636 C CA . PRO A 1 210 ? -17.141 16.578 -7.332 1 97.69 210 PRO A CA 1
ATOM 1637 C C . PRO A 1 210 ? -16.609 16.469 -8.758 1 97.69 210 PRO A C 1
ATOM 1639 O O . PRO A 1 210 ? -15.609 15.797 -9 1 97.69 210 PRO A O 1
ATOM 1642 N N . SER A 1 211 ? -17.172 17.156 -9.734 1 97.25 211 SER A N 1
ATOM 1643 C CA . SER A 1 211 ? -16.719 17.109 -11.117 1 97.25 211 SER A CA 1
ATOM 1644 C C . SER A 1 211 ? -15.359 17.781 -11.281 1 97.25 211 SER A C 1
ATOM 1646 O O . SER A 1 211 ? -14.508 17.312 -12.039 1 97.25 211 SER A O 1
ATOM 1648 N N . GLU A 1 212 ? -15.125 18.828 -10.516 1 98 212 GLU A N 1
ATOM 1649 C CA . GLU A 1 212 ? -13.875 19.562 -10.625 1 98 212 GLU A CA 1
ATOM 1650 C C . GLU A 1 212 ? -12.797 18.969 -9.719 1 98 212 GLU A C 1
ATOM 1652 O O . GLU A 1 212 ? -11.609 19 -10.047 1 98 212 GLU A O 1
ATOM 1657 N N . SER A 1 213 ? -13.281 18.453 -8.609 1 98.5 213 SER A N 1
ATOM 1658 C CA . SER A 1 213 ? -12.305 18.016 -7.617 1 98.5 213 SER A CA 1
ATOM 1659 C C . SER A 1 213 ? -11.875 16.562 -7.859 1 98.5 213 SER A C 1
ATOM 1661 O O . SER A 1 213 ? -10.852 16.125 -7.344 1 98.5 213 SER A O 1
ATOM 1663 N N . ALA A 1 214 ? -12.609 15.797 -8.68 1 98.44 214 ALA A N 1
ATOM 1664 C CA . ALA A 1 214 ? -12.32 14.383 -8.891 1 98.44 214 ALA A CA 1
ATOM 1665 C C . ALA A 1 214 ? -10.977 14.195 -9.594 1 98.44 214 ALA A C 1
ATOM 1667 O O . ALA A 1 214 ? -10.711 14.852 -10.609 1 98.44 214 ALA A O 1
ATOM 1668 N N . GLY A 1 215 ? -10.133 13.383 -9.008 1 98.25 215 GLY A N 1
ATOM 1669 C CA . GLY A 1 215 ? -8.906 12.953 -9.656 1 98.25 215 GLY A CA 1
ATOM 1670 C C . GLY A 1 215 ? -7.738 13.891 -9.406 1 98.25 215 GLY A C 1
ATOM 1671 O O . GLY A 1 215 ? -6.609 13.609 -9.812 1 98.25 215 GLY A O 1
ATOM 1672 N N . ILE A 1 216 ? -7.988 15 -8.656 1 98 216 ILE A N 1
ATOM 1673 C CA . ILE A 1 216 ? -6.871 15.914 -8.453 1 98 216 ILE A CA 1
ATOM 1674 C C . ILE A 1 216 ? -6.297 15.734 -7.051 1 98 216 ILE A C 1
ATOM 1676 O O . ILE A 1 216 ? -6.898 15.062 -6.211 1 98 216 ILE A O 1
ATOM 1680 N N . ASP A 1 217 ? -5.133 16.156 -6.836 1 98.06 217 ASP A N 1
ATOM 1681 C CA . ASP A 1 217 ? -4.512 16.391 -5.539 1 98.06 217 ASP A CA 1
ATOM 1682 C C . ASP A 1 217 ? -4.52 17.875 -5.191 1 98.06 217 ASP A C 1
ATOM 1684 O O . ASP A 1 217 ? -3.686 18.641 -5.684 1 98.06 217 ASP A O 1
ATOM 1688 N N . LEU A 1 218 ? -5.531 18.297 -4.453 1 98.62 218 LEU A N 1
ATOM 1689 C CA . LEU A 1 218 ? -5.551 19.688 -4.008 1 98.62 218 LEU A CA 1
ATOM 1690 C C . LEU A 1 218 ? -4.512 19.922 -2.92 1 98.62 218 LEU A C 1
ATOM 1692 O O . LEU A 1 218 ? -4.773 19.656 -1.741 1 98.62 218 LEU A O 1
ATOM 1696 N N . SER A 1 219 ? -3.35 20.375 -3.32 1 98.44 219 SER A N 1
ATOM 1697 C CA . SER A 1 219 ? -2.26 20.688 -2.402 1 98.44 219 SER A CA 1
ATOM 1698 C C . SER A 1 219 ? -2.348 22.125 -1.897 1 98.44 219 SER A C 1
ATOM 1700 O O . SER A 1 219 ? -2.15 23.062 -2.664 1 98.44 219 SER A O 1
ATOM 1702 N N . VAL A 1 220 ? -2.57 22.281 -0.634 1 98.56 220 VAL A N 1
ATOM 1703 C CA . VAL A 1 220 ? -2.92 23.594 -0.127 1 98.56 220 VAL A CA 1
ATOM 1704 C C . VAL A 1 220 ? -1.706 24.234 0.549 1 98.56 220 VAL A C 1
ATOM 1706 O O . VAL A 1 220 ? -0.832 23.531 1.056 1 98.56 220 VAL A O 1
ATOM 1709 N N . VAL A 1 221 ? -1.655 25.484 0.524 1 98.5 221 VAL A N 1
ATOM 1710 C CA . VAL A 1 221 ? -0.625 26.297 1.147 1 98.5 221 VAL A CA 1
ATOM 1711 C C . VAL A 1 221 ? -1.178 27.703 1.427 1 98.5 221 VAL A C 1
ATOM 1713 O O . VAL A 1 221 ? -2.014 28.203 0.675 1 98.5 221 VAL A O 1
ATOM 1716 N N . THR A 1 222 ? -0.878 28.25 2.545 1 98.44 222 THR A N 1
ATOM 1717 C CA . THR A 1 222 ? -1.197 29.641 2.83 1 98.44 222 THR A CA 1
ATOM 1718 C C . THR A 1 222 ? -0.068 30.562 2.373 1 98.44 222 THR A C 1
ATOM 1720 O O . THR A 1 222 ? -0.299 31.516 1.623 1 98.44 222 THR A O 1
ATOM 1723 N N . ASP A 1 223 ? 1.136 30.266 2.783 1 97.75 223 ASP A N 1
ATOM 1724 C CA . ASP A 1 223 ? 2.311 31.094 2.529 1 97.75 223 ASP A CA 1
ATOM 1725 C C . ASP A 1 223 ? 3.562 30.234 2.363 1 97.75 223 ASP A C 1
ATOM 1727 O O . ASP A 1 223 ? 3.689 29.188 2.998 1 97.75 223 ASP A O 1
ATOM 1731 N N . ASN A 1 224 ? 4.41 30.5 1.392 1 97.38 224 ASN A N 1
ATOM 1732 C CA . ASN A 1 224 ? 5.766 29.969 1.291 1 97.38 224 ASN A CA 1
ATOM 1733 C C . ASN A 1 224 ? 6.781 30.906 1.943 1 97.38 224 ASN A C 1
ATOM 1735 O O . ASN A 1 224 ? 7.152 31.922 1.365 1 97.38 224 ASN A O 1
ATOM 1739 N N . VAL A 1 225 ? 7.27 30.5 3.133 1 97.19 225 VAL A N 1
ATOM 1740 C CA . VAL A 1 225 ? 8.031 31.453 3.93 1 97.19 225 VAL A CA 1
ATOM 1741 C C . VAL A 1 225 ? 9.195 30.734 4.613 1 97.19 225 VAL A C 1
ATOM 1743 O O . VAL A 1 225 ? 9.109 29.547 4.91 1 97.19 225 VAL A O 1
ATOM 1746 N N . SER A 1 226 ? 10.297 31.406 4.781 1 97.75 226 SER A N 1
ATOM 1747 C CA . SER A 1 226 ? 11.453 30.906 5.516 1 97.75 226 SER A CA 1
ATOM 1748 C C . SER A 1 226 ? 11.375 31.281 6.988 1 97.75 226 SER A C 1
ATOM 1750 O O . SER A 1 226 ? 10.555 32.125 7.383 1 97.75 226 SER A O 1
ATOM 1752 N N . PHE A 1 227 ? 12.234 30.703 7.812 1 97.88 227 PHE A N 1
ATOM 1753 C CA . PHE A 1 227 ? 12.25 31.062 9.227 1 97.88 227 PHE A CA 1
ATOM 1754 C C . PHE A 1 227 ? 12.781 32.469 9.414 1 97.88 227 PHE A C 1
ATOM 1756 O O . PHE A 1 227 ? 12.422 33.156 10.383 1 97.88 227 PHE A O 1
ATOM 1763 N N . GLU A 1 228 ? 13.609 32.969 8.5 1 97.94 228 GLU A N 1
ATOM 1764 C CA . GLU A 1 228 ? 13.992 34.375 8.523 1 97.94 228 GLU A CA 1
ATOM 1765 C C . GLU A 1 228 ? 12.773 35.281 8.336 1 97.94 228 GLU A C 1
ATOM 1767 O O . GLU A 1 228 ? 12.602 36.25 9.062 1 97.94 228 GLU A O 1
ATOM 1772 N N . GLU A 1 229 ? 11.953 34.938 7.406 1 98.38 229 GLU A N 1
ATOM 1773 C CA . GLU A 1 229 ? 10.75 35.719 7.125 1 98.38 229 GLU A CA 1
ATOM 1774 C C . GLU A 1 229 ? 9.727 35.562 8.242 1 98.38 229 GLU A C 1
ATOM 1776 O O . GLU A 1 229 ? 8.992 36.531 8.547 1 98.38 229 GLU A O 1
ATOM 1781 N N . ILE A 1 230 ? 9.656 34.406 8.859 1 98.12 230 ILE A N 1
ATOM 1782 C CA . ILE A 1 230 ? 8.781 34.188 10.016 1 98.12 230 ILE A CA 1
ATOM 1783 C C . ILE A 1 230 ? 9.219 35.125 11.156 1 98.12 230 ILE A C 1
ATOM 1785 O O . ILE A 1 230 ? 8.391 35.781 11.773 1 98.12 230 ILE A O 1
ATOM 1789 N N . ALA A 1 231 ? 10.531 35.156 11.367 1 98 231 ALA A N 1
ATOM 1790 C CA . ALA A 1 231 ? 11.062 36.031 12.406 1 98 231 ALA A CA 1
ATOM 1791 C C . ALA A 1 231 ? 10.727 37.469 12.133 1 98 231 ALA A C 1
ATOM 1793 O O . ALA A 1 231 ? 10.344 38.219 13.039 1 98 231 ALA A O 1
ATOM 1794 N N . GLU A 1 232 ? 10.867 37.875 10.922 1 98.25 232 GLU A N 1
ATOM 1795 C CA . GLU A 1 232 ? 10.508 39.25 10.531 1 98.25 232 GLU A CA 1
ATOM 1796 C C . GLU A 1 232 ? 9.031 39.5 10.789 1 98.25 232 GLU A C 1
ATOM 1798 O O . GLU A 1 232 ? 8.672 40.562 11.297 1 98.25 232 GLU A O 1
ATOM 1803 N N . ALA A 1 233 ? 8.188 38.562 10.414 1 98.25 233 ALA A N 1
ATOM 1804 C CA . ALA A 1 233 ? 6.746 38.719 10.609 1 98.25 233 ALA A CA 1
ATOM 1805 C C . ALA A 1 233 ? 6.402 38.844 12.094 1 98.25 233 ALA A C 1
ATOM 1807 O O . ALA A 1 233 ? 5.559 39.656 12.469 1 98.25 233 ALA A O 1
ATOM 1808 N N . VAL A 1 234 ? 7.059 38.062 12.914 1 97.31 234 VAL A N 1
ATOM 1809 C CA . VAL A 1 234 ? 6.816 38.094 14.352 1 97.31 234 VAL A CA 1
ATOM 1810 C C . VAL A 1 234 ? 7.199 39.469 14.906 1 97.31 234 VAL A C 1
ATOM 1812 O O . VAL A 1 234 ? 6.461 40.062 15.703 1 97.31 234 VAL A O 1
ATOM 1815 N N . THR A 1 235 ? 8.352 39.906 14.461 1 97.88 235 THR A N 1
ATOM 1816 C CA . THR A 1 235 ? 8.797 41.219 14.914 1 97.88 235 THR A CA 1
ATOM 1817 C C . THR A 1 235 ? 7.789 42.281 14.531 1 97.88 235 THR A C 1
ATOM 1819 O O . THR A 1 235 ? 7.469 43.156 15.336 1 97.88 235 THR A O 1
ATOM 1822 N N . GLU A 1 236 ? 7.312 42.188 13.375 1 97.88 236 GLU A N 1
ATOM 1823 C CA . GLU A 1 236 ? 6.352 43.188 12.883 1 97.88 236 GLU A CA 1
ATOM 1824 C C . GLU A 1 236 ? 5.047 43.094 13.664 1 97.88 236 GLU A C 1
ATOM 1826 O O . GLU A 1 236 ? 4.48 44.156 14.031 1 97.88 236 GLU A O 1
ATOM 1831 N N . VAL A 1 237 ? 4.539 41.938 13.93 1 97.06 237 VAL A N 1
ATOM 1832 C CA . VAL A 1 237 ? 3.205 41.719 14.484 1 97.06 237 VAL A CA 1
ATOM 1833 C C . VAL A 1 237 ? 3.234 41.938 15.992 1 97.06 237 VAL A C 1
ATOM 1835 O O . VAL A 1 237 ? 2.277 42.438 16.578 1 97.06 237 VAL A O 1
ATOM 1838 N N . THR A 1 238 ? 4.352 41.625 16.641 1 94.94 238 THR A N 1
ATOM 1839 C CA . THR A 1 238 ? 4.375 41.625 18.094 1 94.94 238 THR A CA 1
ATOM 1840 C C . THR A 1 238 ? 5.188 42.812 18.625 1 94.94 238 THR A C 1
ATOM 1842 O O . THR A 1 238 ? 5.086 43.156 19.797 1 94.94 238 THR A O 1
ATOM 1845 N N . GLY A 1 239 ? 6.035 43.281 17.766 1 96.38 239 GLY A N 1
ATOM 1846 C CA . GLY A 1 239 ? 6.953 44.312 18.188 1 96.38 239 GLY A CA 1
ATOM 1847 C C . GLY A 1 239 ? 8.172 43.781 18.922 1 96.38 239 GLY A C 1
ATOM 1848 O O . GLY A 1 239 ? 9.055 44.531 19.312 1 96.38 239 GLY A O 1
ATOM 1849 N N . LYS A 1 240 ? 8.266 42.5 19.094 1 96.5 240 LYS A N 1
ATOM 1850 C CA . LYS A 1 240 ? 9.383 41.875 19.797 1 96.5 240 LYS A CA 1
ATOM 1851 C C . LYS A 1 240 ? 10.43 41.344 18.812 1 96.5 240 LYS A C 1
ATOM 1853 O O . LYS A 1 240 ? 10.086 40.844 17.75 1 96.5 240 LYS A O 1
ATOM 1858 N N . PRO A 1 241 ? 11.703 41.562 19.172 1 97.69 241 PRO A N 1
ATOM 1859 C CA . PRO A 1 241 ? 12.719 41 18.281 1 97.69 241 PRO A CA 1
ATOM 1860 C C . PRO A 1 241 ? 12.586 39.5 18.125 1 97.69 241 PRO A C 1
ATOM 1862 O O . PRO A 1 241 ? 12.203 38.812 19.078 1 97.69 241 PRO A O 1
ATOM 1865 N N . ALA A 1 242 ? 12.875 39 16.953 1 98.19 242 ALA A N 1
ATOM 1866 C CA . ALA A 1 242 ? 12.805 37.562 16.656 1 98.19 242 ALA A CA 1
ATOM 1867 C C . ALA A 1 242 ? 13.93 37.125 15.719 1 98.19 242 ALA A C 1
ATOM 1869 O O . ALA A 1 242 ? 14.352 37.906 14.852 1 98.19 242 ALA A O 1
ATOM 1870 N N . SER A 1 243 ? 14.445 35.969 15.93 1 98.25 243 SER A N 1
ATOM 1871 C CA . SER A 1 243 ? 15.516 35.438 15.086 1 98.25 243 SER A CA 1
ATOM 1872 C C . SER A 1 243 ? 15.453 33.906 14.984 1 98.25 243 SER A C 1
ATOM 1874 O O . SER A 1 243 ? 14.734 33.281 15.75 1 98.25 243 SER A O 1
ATOM 1876 N N . HIS A 1 244 ? 16.078 33.375 14 1 98.25 244 HIS A N 1
ATOM 1877 C CA . HIS A 1 244 ? 16.172 31.953 13.766 1 98.25 244 HIS A CA 1
ATOM 1878 C C . HIS A 1 244 ? 17.625 31.484 13.734 1 98.25 244 HIS A C 1
ATOM 1880 O O . HIS A 1 244 ? 18.484 32.188 13.164 1 98.25 244 HIS A O 1
ATOM 1886 N N . GLN A 1 245 ? 17.922 30.469 14.43 1 97.88 245 GLN A N 1
ATOM 1887 C CA . GLN A 1 245 ? 19.219 29.797 14.391 1 97.88 245 GLN A CA 1
ATOM 1888 C C . GLN A 1 245 ? 19.094 28.391 13.828 1 97.88 245 GLN A C 1
ATOM 1890 O O . GLN A 1 245 ? 18.469 27.531 14.438 1 97.88 245 GLN A O 1
ATOM 1895 N N . SER A 1 246 ? 19.688 28.188 12.672 1 98.12 246 SER A N 1
ATOM 1896 C CA . SER A 1 246 ? 19.766 26.844 12.094 1 98.12 246 SER A CA 1
ATOM 1897 C C . SER A 1 246 ? 20.875 26.031 12.75 1 98.12 246 SER A C 1
ATOM 1899 O O . SER A 1 246 ? 22 26.484 12.875 1 98.12 246 SER A O 1
ATOM 1901 N N . VAL A 1 247 ? 20.547 24.844 13.227 1 97.81 247 VAL A N 1
ATOM 1902 C CA . VAL A 1 247 ? 21.516 23.969 13.867 1 97.81 247 VAL A CA 1
ATOM 1903 C C . VAL A 1 247 ? 21.453 22.578 13.219 1 97.81 247 VAL A C 1
ATOM 1905 O O . VAL A 1 247 ? 20.438 22.203 12.625 1 97.81 247 VAL A O 1
ATOM 1908 N N . PRO A 1 248 ? 22.594 21.828 13.266 1 97.81 248 PRO A N 1
ATOM 1909 C CA . PRO A 1 248 ? 22.5 20.453 12.781 1 97.81 248 PRO A CA 1
ATOM 1910 C C . PRO A 1 248 ? 21.438 19.625 13.508 1 97.81 248 PRO A C 1
ATOM 1912 O O . PRO A 1 248 ? 21.219 19.828 14.703 1 97.81 248 PRO A O 1
ATOM 1915 N N . PHE A 1 249 ? 20.797 18.703 12.82 1 97.75 249 PHE A N 1
ATOM 1916 C CA . PHE A 1 249 ? 19.75 17.859 13.398 1 97.75 249 PHE A CA 1
ATOM 1917 C C . PHE A 1 249 ? 20.266 17.172 14.656 1 97.75 249 PHE A C 1
ATOM 1919 O O . PHE A 1 249 ? 19.516 17 15.625 1 97.75 249 PHE A O 1
ATOM 1926 N N . GLU A 1 250 ? 21.5 16.734 14.68 1 97.19 250 GLU A N 1
ATOM 1927 C CA . GLU A 1 250 ? 22.078 15.984 15.789 1 97.19 250 GLU A CA 1
ATOM 1928 C C . GLU A 1 250 ? 22.141 16.828 17.062 1 97.19 250 GLU A C 1
ATOM 1930 O O . GLU A 1 250 ? 22.125 16.297 18.172 1 97.19 250 GLU A O 1
ATOM 1935 N N . SER A 1 251 ? 22.234 18.156 16.891 1 96.62 251 SER A N 1
ATOM 1936 C CA . SER A 1 251 ? 22.203 19.062 18.047 1 96.62 251 SER A CA 1
ATOM 1937 C C . SER A 1 251 ? 20.781 19.344 18.484 1 96.62 251 SER A C 1
ATOM 1939 O O . SER A 1 251 ? 20.531 19.578 19.672 1 96.62 251 SER A O 1
ATOM 1941 N N . TYR A 1 252 ? 19.875 19.266 17.594 1 96.62 252 TYR A N 1
ATOM 1942 C CA . TYR A 1 252 ? 18.453 19.578 17.828 1 96.62 252 TYR A CA 1
ATOM 1943 C C . TYR A 1 252 ? 17.734 18.375 18.438 1 96.62 252 TYR A C 1
ATOM 1945 O O . TYR A 1 252 ? 16.953 18.547 19.375 1 96.62 252 TYR A O 1
ATOM 1953 N N . ALA A 1 253 ? 17.984 17.156 17.953 1 95.81 253 ALA A N 1
ATOM 1954 C CA . ALA A 1 253 ? 17.203 15.945 18.219 1 95.81 253 ALA A CA 1
ATOM 1955 C C . ALA A 1 253 ? 17.141 15.648 19.719 1 95.81 253 ALA A C 1
ATOM 1957 O O . ALA A 1 253 ? 16.062 15.352 20.25 1 95.81 253 ALA A O 1
ATOM 1958 N N . PRO A 1 254 ? 18.219 15.766 20.484 1 93.81 254 PRO A N 1
ATOM 1959 C CA . PRO A 1 254 ? 18.156 15.453 21.922 1 93.81 254 PRO A CA 1
ATOM 1960 C C . PRO A 1 254 ? 17.234 16.391 22.688 1 93.81 254 PRO A C 1
ATOM 1962 O O . PRO A 1 254 ? 16.688 16.016 23.719 1 93.81 254 PRO A O 1
ATOM 1965 N N . LEU A 1 255 ? 17 17.594 22.172 1 90.31 255 LEU A N 1
ATOM 1966 C CA . LEU A 1 255 ? 16.172 18.578 22.844 1 90.31 255 LEU A CA 1
ATOM 1967 C C . LEU A 1 255 ? 14.703 18.391 22.484 1 90.31 255 LEU A C 1
ATOM 1969 O O . LEU A 1 255 ? 13.812 18.781 23.25 1 90.31 255 LEU A O 1
ATOM 1973 N N . ALA A 1 256 ? 14.484 17.828 21.359 1 90.88 256 ALA A N 1
ATOM 1974 C CA . ALA A 1 256 ? 13.125 17.781 20.844 1 90.88 256 ALA A CA 1
ATOM 1975 C C . ALA A 1 256 ? 12.516 16.391 21.047 1 90.88 256 ALA A C 1
ATOM 1977 O O . ALA A 1 256 ? 11.289 16.25 21.094 1 90.88 256 ALA A O 1
ATOM 1978 N N . GLU A 1 257 ? 13.344 15.336 21.047 1 90.94 257 GLU A N 1
ATOM 1979 C CA . GLU A 1 257 ? 12.859 13.969 21.219 1 90.94 257 GLU A CA 1
ATOM 1980 C C . GLU A 1 257 ? 12.094 13.812 22.531 1 90.94 257 GLU A C 1
ATOM 1982 O O . GLU A 1 257 ? 12.508 14.328 23.562 1 90.94 257 GLU A O 1
ATOM 1987 N N . PRO A 1 258 ? 10.93 13.109 22.484 1 87.94 258 PRO A N 1
ATOM 1988 C CA . PRO A 1 258 ? 10.156 12.961 23.719 1 87.94 258 PRO A CA 1
ATOM 1989 C C . PRO A 1 258 ? 10.938 12.273 24.844 1 87.94 258 PRO A C 1
ATOM 1991 O O . PRO A 1 258 ? 10.781 12.609 26.016 1 87.94 258 PRO A O 1
ATOM 1994 N N . TYR A 1 259 ? 11.695 11.289 24.578 1 89.25 259 TYR A N 1
ATOM 1995 C CA . TYR A 1 259 ? 12.664 10.602 25.422 1 89.25 259 TYR A CA 1
ATOM 1996 C C . TYR A 1 259 ? 13.742 9.922 24.578 1 89.25 259 TYR A C 1
ATOM 1998 O O . TYR A 1 259 ? 13.531 9.656 23.391 1 89.25 259 TYR A O 1
ATOM 2006 N N . PRO A 1 260 ? 14.906 9.797 25.172 1 90.62 260 PRO A N 1
ATOM 2007 C CA . PRO A 1 260 ? 15.977 9.188 24.375 1 90.62 260 PRO A CA 1
ATOM 2008 C C . PRO A 1 260 ? 15.57 7.832 23.797 1 90.62 260 PRO A C 1
ATOM 2010 O O . PRO A 1 260 ? 15.117 6.949 24.531 1 90.62 260 PRO A O 1
ATOM 2013 N N . GLY A 1 261 ? 15.688 7.672 22.531 1 91.75 261 GLY A N 1
ATOM 2014 C CA . GLY A 1 261 ? 15.383 6.41 21.875 1 91.75 261 GLY A CA 1
ATOM 2015 C C . GLY A 1 261 ? 13.906 6.258 21.547 1 91.75 261 GLY A C 1
ATOM 2016 O O . GLY A 1 261 ? 13.445 5.152 21.25 1 91.75 261 GLY A O 1
ATOM 2017 N N . ALA A 1 262 ? 13.164 7.309 21.547 1 92.75 262 ALA A N 1
ATOM 2018 C CA . ALA A 1 262 ? 11.727 7.277 21.281 1 92.75 262 ALA A CA 1
ATOM 2019 C C . ALA A 1 262 ? 11.43 6.789 19.875 1 92.75 262 ALA A C 1
ATOM 2021 O O . ALA A 1 262 ? 12.25 6.969 18.969 1 92.75 262 ALA A O 1
ATOM 2022 N N . TYR A 1 263 ? 10.32 6.098 19.719 1 94.25 263 TYR A N 1
ATOM 2023 C CA . TYR A 1 263 ? 9.781 5.75 18.406 1 94.25 263 TYR A CA 1
ATOM 2024 C C . TYR A 1 263 ? 8.734 6.766 17.969 1 94.25 263 TYR A C 1
ATOM 2026 O O . TYR A 1 263 ? 8.312 7.613 18.75 1 94.25 263 TYR A O 1
ATOM 2034 N N . VAL A 1 264 ? 8.445 6.684 16.75 1 92.12 264 VAL A N 1
ATOM 2035 C CA . VAL A 1 264 ? 7.531 7.672 16.188 1 92.12 264 VAL A CA 1
ATOM 2036 C C . VAL A 1 264 ? 6.168 7.566 16.859 1 92.12 264 VAL A C 1
ATOM 2038 O O . VAL A 1 264 ? 5.465 8.57 17.016 1 92.12 264 VAL A O 1
ATOM 2041 N N . ASN A 1 265 ? 5.789 6.387 17.344 1 90.94 265 ASN A N 1
ATOM 2042 C CA . ASN A 1 265 ? 4.527 6.184 18.047 1 90.94 265 ASN A CA 1
ATOM 2043 C C . ASN A 1 265 ? 4.719 6.199 19.562 1 90.94 265 ASN A C 1
ATOM 2045 O O . ASN A 1 265 ? 4.094 5.422 20.281 1 90.94 265 ASN A O 1
ATOM 2049 N N . TRP A 1 266 ? 5.566 7.051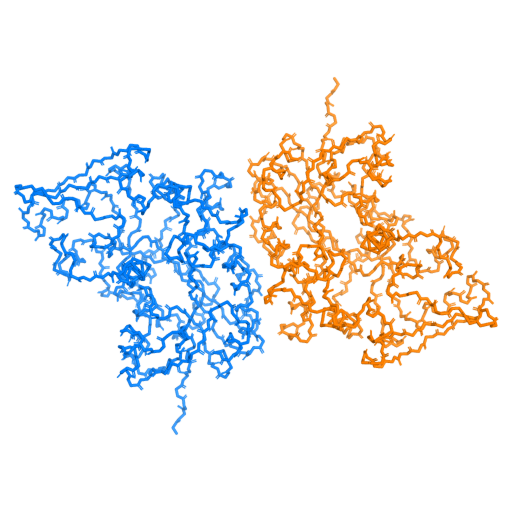 20.078 1 88.31 266 TRP A N 1
ATOM 2050 C CA . TRP A 1 266 ? 5.957 7.145 21.484 1 88.31 266 TRP A CA 1
ATOM 2051 C C . TRP A 1 266 ? 4.75 7.426 22.359 1 88.31 266 TRP A C 1
ATOM 2053 O O . TRP A 1 266 ? 4.727 7.035 23.531 1 88.31 266 TRP A O 1
ATOM 2063 N N . ALA A 1 267 ? 3.713 8.031 21.812 1 86.44 267 ALA A N 1
ATOM 2064 C CA . ALA A 1 267 ? 2.535 8.398 22.594 1 86.44 267 ALA A CA 1
ATOM 2065 C C . ALA A 1 267 ? 1.754 7.164 23.031 1 86.44 267 ALA A C 1
ATOM 2067 O O . ALA A 1 267 ? 0.921 7.234 23.938 1 86.44 267 ALA A O 1
ATOM 2068 N N . LEU A 1 268 ? 2.002 5.973 22.359 1 87.5 268 LEU A N 1
ATOM 2069 C CA . LEU A 1 268 ? 1.34 4.727 22.734 1 87.5 268 LEU A CA 1
ATOM 2070 C C . LEU A 1 268 ? 2.016 4.082 23.938 1 87.5 268 LEU A C 1
ATOM 2072 O O . LEU A 1 268 ? 1.46 3.168 24.547 1 87.5 268 LEU A O 1
ATOM 2076 N N . GLY A 1 269 ? 3.182 4.582 24.266 1 84.31 269 GLY A N 1
ATOM 2077 C CA . GLY A 1 269 ? 3.889 4.055 25.422 1 84.31 269 GLY A CA 1
ATOM 2078 C C . GLY A 1 269 ? 5.039 3.137 25.047 1 84.31 269 GLY A C 1
ATOM 2079 O O . GLY A 1 269 ? 5.152 2.711 23.906 1 84.31 269 GLY A O 1
ATOM 2080 N N . PRO A 1 270 ? 5.91 2.902 25.984 1 80.88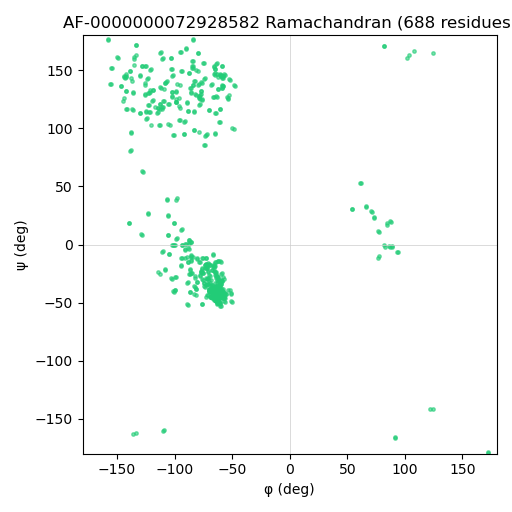 270 PRO A N 1
ATOM 2081 C CA . PRO A 1 270 ? 7.129 2.131 25.734 1 80.88 270 PRO A CA 1
ATOM 2082 C C . PRO A 1 270 ? 6.844 0.673 25.375 1 80.88 270 PRO A C 1
ATOM 2084 O O . PRO A 1 270 ? 7.672 0.011 24.75 1 80.88 270 PRO A O 1
ATOM 2087 N N . ASP A 1 271 ? 5.59 0.187 25.703 1 84.94 271 ASP A N 1
ATOM 2088 C CA . ASP A 1 271 ? 5.285 -1.228 25.5 1 84.94 271 ASP A CA 1
ATOM 2089 C C . ASP A 1 271 ? 4.535 -1.453 24.203 1 84.94 271 ASP A C 1
ATOM 2091 O O . ASP A 1 271 ? 4.141 -2.58 23.891 1 84.94 271 ASP A O 1
ATOM 2095 N N . ALA A 1 272 ? 4.43 -0.339 23.5 1 86.94 272 ALA A N 1
ATOM 2096 C CA . ALA A 1 272 ? 3.756 -0.493 22.219 1 86.94 272 ALA A CA 1
ATOM 2097 C C . ALA A 1 272 ? 4.527 -1.442 21.297 1 86.94 272 ALA A C 1
ATOM 2099 O O . ALA A 1 272 ? 5.758 -1.415 21.266 1 86.94 272 ALA A O 1
ATOM 2100 N N . PRO A 1 273 ? 3.814 -2.43 20.609 1 83.44 273 PRO A N 1
ATOM 2101 C CA . PRO A 1 273 ? 4.508 -3.326 19.688 1 83.44 273 PRO A CA 1
ATOM 2102 C C . PRO A 1 273 ? 5.219 -2.578 18.562 1 83.44 273 PRO A C 1
ATOM 2104 O O . PRO A 1 273 ? 4.699 -1.58 18.062 1 83.44 273 PRO A O 1
ATOM 2107 N N . ARG A 1 274 ? 6.434 -3.018 18.344 1 90.12 274 ARG A N 1
ATOM 2108 C CA . ARG A 1 274 ? 7.219 -2.4 17.281 1 90.12 274 ARG A CA 1
ATOM 2109 C C . ARG A 1 274 ? 7.949 -3.453 16.469 1 90.12 274 ARG A C 1
ATOM 2111 O O . ARG A 1 274 ? 8.297 -4.516 16.984 1 90.12 274 ARG A O 1
ATOM 2118 N N . ASP A 1 275 ? 7.984 -3.23 15.172 1 90.75 275 ASP A N 1
ATOM 2119 C CA . ASP A 1 275 ? 8.789 -4.059 14.273 1 90.75 275 ASP A CA 1
ATOM 2120 C C . ASP A 1 275 ? 9.539 -3.197 13.266 1 90.75 275 ASP A C 1
ATOM 2122 O O . ASP A 1 275 ? 9.742 -2.002 13.484 1 90.75 275 ASP A O 1
ATOM 2126 N N . ASP A 1 276 ? 10.008 -3.828 12.227 1 92.12 276 ASP A N 1
ATOM 2127 C CA . ASP A 1 276 ? 10.883 -3.223 11.227 1 92.12 276 ASP A CA 1
ATOM 2128 C C . ASP A 1 276 ? 10.203 -2.027 10.555 1 92.12 276 ASP A C 1
ATOM 2130 O O . ASP A 1 276 ? 10.883 -1.159 10 1 92.12 276 ASP A O 1
ATOM 2134 N N . SER A 1 277 ? 8.898 -1.879 10.695 1 94.62 277 SER A N 1
ATOM 2135 C CA . SER A 1 277 ? 8.148 -0.856 9.977 1 94.62 277 SER A CA 1
ATOM 2136 C C . SER A 1 277 ? 7.996 0.408 10.812 1 94.62 277 SER A C 1
ATOM 2138 O O . SER A 1 277 ? 7.598 1.456 10.297 1 94.62 277 SER A O 1
ATOM 2140 N N . ILE A 1 278 ? 8.328 0.338 12.125 1 95.56 278 ILE A N 1
ATOM 2141 C CA . ILE A 1 278 ? 8.18 1.483 13.016 1 95.56 278 ILE A CA 1
ATOM 2142 C C . ILE A 1 278 ? 9.5 2.23 13.125 1 95.56 278 ILE A C 1
ATOM 2144 O O . ILE A 1 278 ? 10.492 1.682 13.609 1 95.56 278 ILE A O 1
ATOM 2148 N N . MET A 1 279 ? 9.516 3.404 12.719 1 95.75 279 MET A N 1
ATOM 2149 C CA . MET A 1 279 ? 10.75 4.191 12.711 1 95.75 279 MET A CA 1
ATOM 2150 C C . MET A 1 279 ? 11.008 4.824 14.07 1 95.75 279 MET A C 1
ATOM 2152 O O . MET A 1 279 ? 10.07 5.07 14.836 1 95.75 279 MET A O 1
ATOM 2156 N N . SER A 1 280 ? 12.266 5.043 14.359 1 95.31 280 SER A N 1
ATOM 2157 C CA . SER A 1 280 ? 12.586 5.902 15.492 1 95.31 280 SER A CA 1
ATOM 2158 C C . SER A 1 280 ? 12.109 7.332 15.25 1 95.31 280 SER A C 1
ATOM 2160 O O . SER A 1 280 ? 11.938 7.754 14.109 1 95.31 280 SER A O 1
ATOM 2162 N N . TRP A 1 281 ? 11.805 7.973 16.359 1 95 281 TRP A N 1
ATOM 2163 C CA . TRP A 1 281 ? 11.469 9.391 16.266 1 95 281 TRP A CA 1
ATOM 2164 C C . TRP A 1 281 ? 12.539 10.156 15.492 1 95 281 TRP A C 1
ATOM 2166 O O . TRP A 1 281 ? 12.227 10.953 14.602 1 95 281 TRP A O 1
ATOM 2176 N N . ARG A 1 282 ? 13.805 9.891 15.719 1 96.69 282 ARG A N 1
ATOM 2177 C CA . ARG A 1 282 ? 14.938 10.594 15.117 1 96.69 282 ARG A CA 1
ATOM 2178 C C . ARG A 1 282 ? 14.992 10.359 13.609 1 96.69 282 ARG A C 1
ATOM 2180 O O . ARG A 1 282 ? 15.211 11.297 12.844 1 96.69 282 ARG A O 1
ATOM 2187 N N . ASP A 1 283 ? 14.797 9.102 13.234 1 96.81 283 ASP A N 1
ATOM 2188 C CA . ASP A 1 283 ? 14.844 8.805 11.805 1 96.81 283 ASP A CA 1
ATOM 2189 C C . ASP A 1 283 ? 13.688 9.477 11.07 1 96.81 283 ASP A C 1
ATOM 2191 O O . ASP A 1 283 ? 13.898 10.102 10.023 1 96.81 283 ASP A O 1
ATOM 2195 N N . ASN A 1 284 ? 12.523 9.352 11.609 1 97.25 284 ASN A N 1
ATOM 2196 C CA . ASN A 1 284 ? 11.336 9.914 10.977 1 97.25 284 ASN A CA 1
ATOM 2197 C C . ASN A 1 284 ? 11.414 11.438 10.883 1 97.25 284 ASN A C 1
ATOM 2199 O O . ASN A 1 284 ? 11.25 12.008 9.805 1 97.25 284 ASN A O 1
ATOM 2203 N N . PHE A 1 285 ? 11.742 12.062 11.961 1 96.69 285 PHE A N 1
ATOM 2204 C CA . PHE A 1 285 ? 11.711 13.516 11.984 1 96.69 285 PHE A CA 1
ATOM 2205 C C . PHE A 1 285 ? 13.0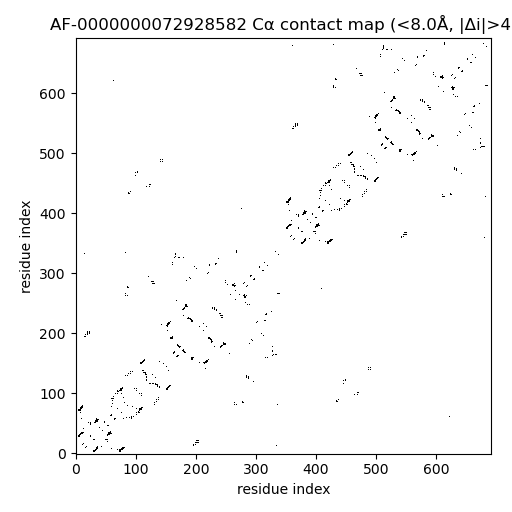08 14.102 11.438 1 96.69 285 PHE A C 1
ATOM 2207 O O . PHE A 1 285 ? 13.047 15.25 11.008 1 96.69 285 PHE A O 1
ATOM 2214 N N . GLY A 1 286 ? 14.109 13.305 11.523 1 97.62 286 GLY A N 1
ATOM 2215 C CA . GLY A 1 286 ? 15.266 13.719 10.742 1 97.62 286 GLY A CA 1
ATOM 2216 C C . GLY A 1 286 ? 14.969 13.867 9.266 1 97.62 286 GLY A C 1
ATOM 2217 O O . GLY A 1 286 ? 15.344 14.867 8.648 1 97.62 286 GLY A O 1
ATOM 2218 N N . ALA A 1 287 ? 14.281 12.891 8.703 1 97.75 287 ALA A N 1
ATOM 2219 C CA . ALA A 1 287 ? 13.867 12.93 7.309 1 97.75 287 ALA A CA 1
ATOM 2220 C C . ALA A 1 287 ? 12.875 14.062 7.059 1 97.75 287 ALA A C 1
ATOM 2222 O O . ALA A 1 287 ? 12.922 14.719 6.02 1 97.75 287 ALA A O 1
ATOM 2223 N N . PHE A 1 288 ? 12.016 14.312 8.008 1 96.75 288 PHE A N 1
ATOM 2224 C CA . PHE A 1 288 ? 11.031 15.383 7.918 1 96.75 288 PHE A CA 1
ATOM 2225 C C . PHE A 1 288 ? 11.711 16.734 7.754 1 96.75 288 PHE A C 1
ATOM 2227 O O . PHE A 1 288 ? 11.422 17.469 6.812 1 96.75 288 PHE A O 1
ATOM 2234 N N . TRP A 1 289 ? 12.641 17.031 8.664 1 97.19 289 TRP A N 1
ATOM 2235 C CA . TRP A 1 289 ? 13.359 18.297 8.633 1 97.19 289 TRP A CA 1
ATOM 2236 C C . TRP A 1 289 ? 14.203 18.422 7.371 1 97.19 289 TRP A C 1
ATOM 2238 O O . TRP A 1 289 ? 14.281 19.5 6.773 1 97.19 289 TRP A O 1
ATOM 2248 N N . ARG A 1 290 ? 14.75 17.328 6.957 1 97.69 290 ARG A N 1
ATOM 2249 C CA . ARG A 1 290 ? 15.562 17.328 5.746 1 97.69 290 ARG A CA 1
ATOM 2250 C C . ARG A 1 290 ? 14.711 17.609 4.512 1 97.69 290 ARG A C 1
ATOM 2252 O O . ARG A 1 290 ? 15.086 18.422 3.664 1 97.69 290 ARG A O 1
ATOM 2259 N N . TYR A 1 291 ? 13.57 16.984 4.406 1 97.69 291 TYR A N 1
ATOM 2260 C CA . TYR A 1 291 ? 12.688 17.109 3.248 1 97.69 291 TYR A CA 1
ATOM 2261 C C . TYR A 1 291 ? 12.234 18.562 3.07 1 97.69 291 TYR A C 1
ATOM 2263 O O . TYR A 1 291 ? 12.398 19.141 1.993 1 97.69 291 TYR A O 1
ATOM 2271 N N . TRP A 1 292 ? 11.773 19.125 4.137 1 96.44 292 TRP A N 1
ATOM 2272 C CA . TRP A 1 292 ? 11.25 20.484 4.066 1 96.44 292 TRP A CA 1
ATOM 2273 C C . TRP A 1 292 ? 12.383 21.5 3.98 1 96.44 292 TRP A C 1
ATOM 2275 O O . TRP A 1 292 ? 12.242 22.547 3.344 1 96.44 292 TRP A O 1
ATOM 2285 N N . GLY A 1 293 ? 13.5 21.172 4.559 1 96.19 293 GLY A N 1
ATOM 2286 C CA . GLY A 1 293 ? 14.633 22.078 4.578 1 96.19 293 GLY A CA 1
ATOM 2287 C C . GLY A 1 293 ? 15.391 22.109 3.266 1 96.19 293 GLY A C 1
ATOM 2288 O O . GLY A 1 293 ? 16.078 23.094 2.957 1 96.19 293 GLY A O 1
ATOM 2289 N N . ASP A 1 294 ? 15.32 21 2.533 1 96 294 ASP A N 1
ATOM 2290 C CA . ASP A 1 294 ? 16.062 20.938 1.276 1 96 294 ASP A CA 1
ATOM 2291 C C . ASP A 1 294 ? 15.234 21.5 0.121 1 96 294 ASP A C 1
ATOM 2293 O O . ASP A 1 294 ? 15.734 21.625 -1.001 1 96 294 ASP A O 1
ATOM 2297 N N . GLY A 1 295 ? 14.047 21.859 0.389 1 92.12 295 GLY A N 1
ATOM 2298 C CA . GLY A 1 295 ? 13.203 22.484 -0.619 1 92.12 295 GLY A CA 1
ATOM 2299 C C . GLY A 1 295 ? 12.852 21.547 -1.765 1 92.12 295 GLY A C 1
ATOM 2300 O O . GLY A 1 295 ? 12.734 21.984 -2.91 1 92.12 295 GLY A O 1
ATOM 2301 N N . ILE A 1 296 ? 12.711 20.25 -1.527 1 91.75 296 ILE A N 1
ATOM 2302 C CA . ILE A 1 296 ? 12.484 19.297 -2.613 1 91.75 296 ILE A CA 1
ATOM 2303 C C . ILE A 1 296 ? 10.992 19.219 -2.92 1 91.75 296 ILE A C 1
ATOM 2305 O O . ILE A 1 296 ? 10.594 18.641 -3.938 1 91.75 296 ILE A O 1
ATOM 2309 N N . THR A 1 297 ? 10.109 19.828 -2.084 1 94 297 THR A N 1
ATOM 2310 C CA . THR A 1 297 ? 8.664 19.797 -2.285 1 94 297 THR A CA 1
ATOM 2311 C C . THR A 1 297 ? 8.273 20.594 -3.527 1 94 297 THR A C 1
ATOM 2313 O O . THR A 1 297 ? 8.844 21.641 -3.801 1 94 297 THR A O 1
ATOM 2316 N N . PRO A 1 298 ? 7.34 20.047 -4.301 1 93.19 298 PRO A N 1
ATOM 2317 C CA . PRO A 1 298 ? 6.871 20.781 -5.469 1 93.19 298 PRO A CA 1
ATOM 2318 C C . PRO A 1 298 ? 6.121 22.062 -5.09 1 93.19 298 PRO A C 1
ATOM 2320 O O . PRO A 1 298 ? 5.512 22.125 -4.02 1 93.19 298 PRO A O 1
ATOM 2323 N N . SER A 1 299 ? 6.184 23 -6.02 1 93.81 299 SER A N 1
ATOM 2324 C CA . SER A 1 299 ? 5.414 24.219 -5.82 1 93.81 299 SER A CA 1
ATOM 2325 C C . SER A 1 299 ? 3.914 23.938 -5.832 1 93.81 299 SER A C 1
ATOM 2327 O O . SER A 1 299 ? 3.447 23.062 -6.562 1 93.81 299 SER A O 1
ATOM 2329 N N . ARG A 1 300 ? 3.197 24.672 -5.055 1 96.12 300 ARG A N 1
ATOM 2330 C CA . ARG A 1 300 ? 1.746 24.531 -4.98 1 96.12 300 ARG A CA 1
ATOM 2331 C C . ARG A 1 300 ? 1.047 25.625 -5.777 1 96.12 300 ARG A C 1
ATOM 2333 O O . ARG A 1 300 ? 1.546 26.75 -5.867 1 96.12 300 ARG A O 1
ATOM 2340 N N . ASP A 1 301 ? -0.056 25.312 -6.371 1 95.81 301 ASP A N 1
ATOM 2341 C CA . ASP A 1 301 ? -0.835 26.219 -7.203 1 95.81 301 ASP A CA 1
ATOM 2342 C C . ASP A 1 301 ? -1.743 27.109 -6.348 1 95.81 301 ASP A C 1
ATOM 2344 O O . ASP A 1 301 ? -2.869 26.719 -6.027 1 95.81 301 ASP A O 1
ATOM 2348 N N . THR A 1 302 ? -1.319 28.312 -6.086 1 97.06 302 THR A N 1
ATOM 2349 C CA . THR A 1 302 ? -2.111 29.188 -5.23 1 97.06 302 THR A CA 1
ATOM 2350 C C . THR A 1 302 ? -3.277 29.797 -6.012 1 97.06 302 THR A C 1
ATOM 2352 O O . THR A 1 302 ? -4.219 30.328 -5.418 1 97.06 302 THR A O 1
ATOM 2355 N N . GLU A 1 303 ? -3.234 29.719 -7.348 1 97.75 303 GLU A N 1
ATOM 2356 C CA . GLU A 1 303 ? -4.32 30.266 -8.156 1 97.75 303 GLU A CA 1
ATOM 2357 C C . GLU A 1 303 ? -5.629 29.516 -7.891 1 97.75 303 GLU A C 1
ATOM 2359 O O . GLU A 1 303 ? -6.68 30.141 -7.727 1 97.75 303 GLU A O 1
ATOM 2364 N N . ILE A 1 304 ? -5.57 28.234 -7.836 1 98.19 304 ILE A N 1
ATOM 2365 C CA . ILE A 1 304 ? -6.781 27.453 -7.59 1 98.19 304 ILE A CA 1
ATOM 2366 C C . ILE A 1 304 ? -7.293 27.734 -6.176 1 98.19 304 ILE A C 1
ATOM 2368 O O . ILE A 1 304 ? -8.5 27.781 -5.941 1 98.19 304 ILE A O 1
ATOM 2372 N N . LEU A 1 305 ? -6.383 27.906 -5.215 1 98.62 305 LEU A N 1
ATOM 2373 C CA . LEU A 1 305 ? -6.781 28.172 -3.836 1 98.62 305 LEU A CA 1
ATOM 2374 C C . LEU A 1 305 ? -7.477 29.516 -3.721 1 98.62 305 LEU A C 1
ATOM 2376 O O . LEU A 1 305 ? -8.477 29.641 -3.016 1 98.62 305 LEU A O 1
ATOM 2380 N N . ASP A 1 306 ? -6.98 30.484 -4.48 1 98.38 306 ASP A N 1
ATOM 2381 C CA . ASP A 1 306 ? -7.598 31.812 -4.504 1 98.38 306 ASP A CA 1
ATOM 2382 C C . ASP A 1 306 ? -8.984 31.75 -5.145 1 98.38 306 ASP A C 1
ATOM 2384 O O . ASP A 1 306 ? -9.883 32.5 -4.746 1 98.38 306 ASP A O 1
ATOM 2388 N N . ARG A 1 307 ? -9.086 30.922 -6.141 1 98.5 307 ARG A N 1
ATOM 2389 C CA . ARG A 1 307 ? -10.383 30.75 -6.785 1 98.5 307 ARG A CA 1
ATOM 2390 C C . ARG A 1 307 ? -11.383 30.094 -5.84 1 98.5 307 ARG A C 1
ATOM 2392 O O . ARG A 1 307 ? -12.539 30.516 -5.758 1 98.5 307 ARG A O 1
ATOM 2399 N N . ILE A 1 308 ? -10.984 29.125 -5.086 1 98.44 308 ILE A N 1
ATOM 2400 C CA . ILE A 1 308 ? -11.836 28.359 -4.176 1 98.44 308 ILE A CA 1
ATOM 2401 C C . ILE A 1 308 ? -12.227 29.234 -2.984 1 98.44 308 ILE A C 1
ATOM 2403 O O . ILE A 1 308 ? -13.383 29.234 -2.557 1 98.44 308 ILE A O 1
ATOM 2407 N N . TYR A 1 309 ? -11.266 29.984 -2.43 1 98.25 309 TYR A N 1
ATOM 2408 C CA . TYR A 1 309 ? -11.453 30.781 -1.227 1 98.25 309 TYR A CA 1
ATOM 2409 C C . TYR A 1 309 ? -10.773 32.156 -1.369 1 98.25 309 TYR A C 1
ATOM 2411 O O . TYR A 1 309 ? -9.727 32.406 -0.764 1 98.25 309 TYR A O 1
ATOM 2419 N N . PRO A 1 310 ? -11.391 33.062 -2.021 1 98.12 310 PRO A N 1
ATOM 2420 C CA . PRO A 1 310 ? -10.758 34.344 -2.312 1 98.12 310 PRO A CA 1
ATOM 2421 C C . PRO A 1 310 ? -10.359 35.094 -1.051 1 98.12 310 PRO A C 1
ATOM 2423 O O . PRO A 1 310 ? -9.391 35.875 -1.07 1 98.12 310 PRO A O 1
ATOM 2426 N N . SER A 1 311 ? -11.055 34.969 0.049 1 97.25 311 SER A N 1
ATOM 2427 C CA . SER A 1 311 ? -10.797 35.719 1.27 1 97.25 311 SER A CA 1
ATOM 2428 C C . SER A 1 311 ? -9.883 34.938 2.219 1 97.25 311 SER A C 1
ATOM 2430 O O . SER A 1 311 ? -9.789 35.281 3.4 1 97.25 311 SER A O 1
ATOM 2432 N N . ARG A 1 312 ? -9.25 33.875 1.717 1 97.69 312 ARG A N 1
ATOM 2433 C CA . ARG A 1 312 ? -8.367 33.094 2.547 1 97.69 312 ARG A CA 1
ATOM 2434 C C . ARG A 1 312 ? -7.23 33.938 3.119 1 97.69 312 ARG A C 1
ATOM 2436 O O . ARG A 1 312 ? -6.879 34.969 2.553 1 97.69 312 ARG A O 1
ATOM 2443 N N . ILE A 1 313 ? -6.715 33.5 4.254 1 97.62 313 ILE A N 1
ATOM 2444 C CA . ILE A 1 313 ? -5.461 34.062 4.758 1 97.62 313 ILE A CA 1
ATOM 2445 C C . ILE A 1 313 ? -4.355 33.844 3.727 1 97.62 313 ILE A C 1
ATOM 2447 O O . ILE A 1 313 ? -4.223 32.75 3.162 1 97.62 313 ILE A O 1
ATOM 2451 N N . LYS A 1 314 ? -3.543 34.875 3.51 1 97.5 314 LYS A N 1
ATOM 2452 C CA . LYS A 1 314 ? -2.602 34.781 2.398 1 97.5 314 LYS A CA 1
ATOM 2453 C C . LYS A 1 314 ? -1.16 34.719 2.9 1 97.5 314 LYS A C 1
ATOM 2455 O O . LYS A 1 314 ? -0.272 34.219 2.211 1 97.5 314 LYS A O 1
ATOM 2460 N N . THR A 1 315 ? -0.936 35.281 4.137 1 98.12 315 THR A N 1
ATOM 2461 C CA . THR A 1 315 ? 0.439 35.375 4.613 1 98.12 315 THR A CA 1
ATOM 2462 C C . THR A 1 315 ? 0.541 34.906 6.066 1 98.12 315 THR A C 1
ATOM 2464 O O . THR A 1 315 ? -0.457 34.906 6.793 1 98.12 315 THR A O 1
ATOM 2467 N N . VAL A 1 316 ? 1.753 34.625 6.473 1 98.06 316 VAL A N 1
ATOM 2468 C CA . VAL A 1 316 ? 2.012 34.25 7.859 1 98.06 316 VAL A CA 1
ATOM 2469 C C . VAL A 1 316 ? 1.692 35.438 8.773 1 98.06 316 VAL A C 1
ATOM 2471 O O . VAL A 1 316 ? 1.19 35.25 9.883 1 98.06 316 VAL A O 1
ATOM 2474 N N . ARG A 1 317 ? 1.928 36.688 8.25 1 97.81 317 ARG A N 1
ATOM 2475 C CA . ARG A 1 317 ? 1.599 37.875 9 1 97.81 317 ARG A CA 1
ATOM 2476 C C . ARG A 1 317 ? 0.101 37.969 9.266 1 97.81 317 ARG A C 1
ATOM 2478 O O . ARG A 1 317 ? -0.318 38.219 10.398 1 97.81 317 ARG A O 1
ATOM 2485 N N . GLU A 1 318 ? -0.613 37.781 8.195 1 98.12 318 GLU A N 1
ATOM 2486 C CA . GLU A 1 318 ? -2.066 37.781 8.328 1 98.12 318 GLU A CA 1
ATOM 2487 C C . GLU A 1 318 ? -2.555 36.719 9.305 1 98.12 318 GLU A C 1
ATOM 2489 O O . GLU A 1 318 ? -3.451 36.969 10.109 1 98.12 318 GLU A O 1
ATOM 2494 N N . TRP A 1 319 ? -1.976 35.562 9.25 1 97.62 319 TRP A N 1
ATOM 2495 C CA . TRP A 1 319 ? -2.34 34.469 10.156 1 97.62 319 TRP A CA 1
ATOM 2496 C C . TRP A 1 319 ? -2.021 34.844 11.602 1 97.62 319 TRP A C 1
ATOM 2498 O O . TRP A 1 319 ? -2.842 34.625 12.5 1 97.62 319 TRP A O 1
ATOM 2508 N N . MET A 1 320 ? -0.82 35.406 11.844 1 96.75 320 MET A N 1
ATOM 2509 C CA . MET A 1 320 ? -0.398 35.812 13.188 1 96.75 320 MET A CA 1
ATOM 2510 C C . MET A 1 320 ? -1.362 36.812 13.797 1 96.75 320 MET A C 1
ATOM 2512 O O . MET A 1 320 ? -1.712 36.719 14.969 1 96.75 320 MET A O 1
ATOM 2516 N N . ARG A 1 321 ? -1.803 37.719 12.969 1 97 321 ARG A N 1
ATOM 2517 C CA . ARG A 1 321 ? -2.783 38.688 13.445 1 97 321 ARG A CA 1
ATOM 2518 C C . ARG A 1 321 ? -4.117 38.031 13.75 1 97 321 ARG A C 1
ATOM 2520 O O . ARG A 1 321 ? -4.758 38.344 14.758 1 97 321 ARG A O 1
ATOM 2527 N N . HIS A 1 322 ? -4.469 37.125 12.852 1 95.25 322 HIS A N 1
ATOM 2528 C CA . HIS A 1 322 ? -5.738 36.406 12.992 1 95.25 322 HIS A CA 1
ATOM 2529 C C . HIS A 1 322 ? -5.793 35.625 14.297 1 95.25 322 HIS A C 1
ATOM 2531 O O . HIS A 1 322 ? -6.824 35.625 14.977 1 95.25 322 HIS A O 1
ATOM 2537 N N . VAL A 1 323 ? -4.688 35.031 14.742 1 93.19 323 VAL A N 1
ATOM 2538 C CA . VAL A 1 323 ? -4.719 34.156 15.898 1 93.19 323 VAL A CA 1
ATOM 2539 C C . VAL A 1 323 ? -4.219 34.906 17.141 1 93.19 323 VAL A C 1
ATOM 2541 O O . VAL A 1 323 ? -4.16 34.344 18.234 1 93.19 323 VAL A O 1
ATOM 2544 N N . GLY A 1 324 ? -3.844 36.125 17.016 1 93.88 324 GLY A N 1
ATOM 2545 C CA . GLY A 1 324 ? -3.24 36.844 18.141 1 93.88 324 GLY A CA 1
ATOM 2546 C C . GLY A 1 324 ? -1.942 36.219 18.609 1 93.88 324 GLY A C 1
ATOM 2547 O 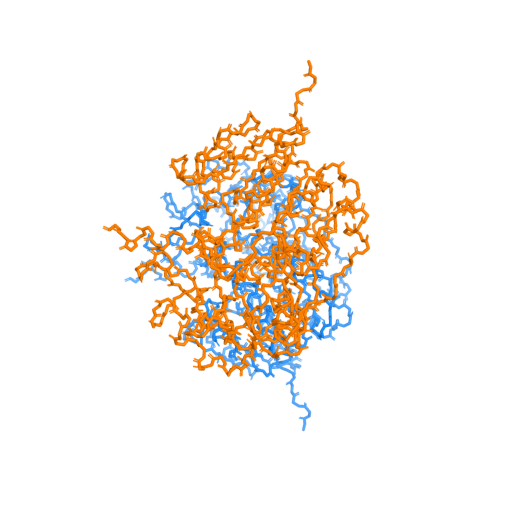O . GLY A 1 324 ? -1.775 35.938 19.797 1 93.88 324 GLY A O 1
ATOM 2548 N N . TYR A 1 325 ? -1.054 36.031 17.672 1 93.94 325 TYR A N 1
ATOM 2549 C CA . TYR A 1 325 ? 0.176 35.281 17.922 1 93.94 325 TYR A CA 1
ATOM 2550 C C . TYR A 1 325 ? 1.047 36 18.938 1 93.94 325 TYR A C 1
ATOM 2552 O O . TYR A 1 325 ? 1.328 37.188 18.812 1 93.94 325 TYR A O 1
ATOM 2560 N N . ASN A 1 326 ? 1.463 35.312 19.984 1 89.56 326 ASN A N 1
ATOM 2561 C CA . ASN A 1 326 ? 2.365 35.844 21 1 89.56 326 ASN A CA 1
ATOM 2562 C C . ASN A 1 326 ? 3.393 34.812 21.438 1 89.56 326 ASN A C 1
ATOM 2564 O O . ASN A 1 326 ? 4.02 34.969 22.484 1 89.56 326 ASN A O 1
ATOM 2568 N N . GLY A 1 327 ? 3.555 33.844 20.656 1 83 327 GLY A N 1
ATOM 2569 C CA . GLY A 1 327 ? 4.547 32.812 20.922 1 83 327 GLY A CA 1
ATOM 2570 C C . GLY A 1 327 ? 4.109 31.828 21.984 1 83 327 GLY A C 1
ATOM 2571 O O . GLY A 1 327 ? 4.82 30.859 22.266 1 83 327 GLY A O 1
ATOM 2572 N N . THR A 1 328 ? 3.053 32.062 22.719 1 73.38 328 THR A N 1
ATOM 2573 C CA . THR A 1 328 ? 2.637 31.203 23.828 1 73.38 328 THR A CA 1
ATOM 2574 C C . THR A 1 328 ? 1.27 30.578 23.547 1 73.38 328 THR A C 1
ATOM 2576 O O . THR A 1 328 ? 0.475 31.141 22.781 1 73.38 328 THR A O 1
ATOM 2579 N N . ARG A 1 329 ? 1.237 29.188 23.469 1 65.19 329 ARG A N 1
ATOM 2580 C CA . ARG A 1 329 ? -0.081 28.609 23.219 1 65.19 329 ARG A CA 1
ATOM 2581 C C . ARG A 1 329 ? -0.745 28.188 24.531 1 65.19 329 ARG A C 1
ATOM 2583 O O . ARG A 1 329 ? -0.097 27.609 25.406 1 65.19 329 ARG A O 1
ATOM 2590 N N . ARG A 1 330 ? -1.957 28.734 24.672 1 58.5 330 ARG A N 1
ATOM 2591 C CA . ARG A 1 330 ? -2.875 28.047 25.578 1 58.5 330 ARG A CA 1
ATOM 2592 C C . ARG A 1 330 ? -3.496 26.828 24.906 1 58.5 330 ARG A C 1
ATOM 2594 O O . ARG A 1 330 ? -4.18 26.953 23.891 1 58.5 330 ARG A O 1
ATOM 2601 N N . GLY A 1 331 ? -3.057 25.5 25.016 1 60.81 331 GLY A N 1
ATOM 2602 C CA . GLY A 1 331 ? -3.615 24.234 24.594 1 60.81 331 GLY A CA 1
ATOM 2603 C C . GLY A 1 331 ? -2.871 23.625 23.422 1 60.81 331 GLY A C 1
ATOM 2604 O O . GLY A 1 331 ? -2.041 24.281 22.781 1 60.81 331 GLY A O 1
ATOM 2605 N N . SER A 1 332 ? -3.098 22.297 23.094 1 68.81 332 SER A N 1
ATOM 2606 C CA . SER A 1 332 ? -2.322 21.562 22.109 1 68.81 332 SER A CA 1
ATOM 2607 C C . SER A 1 332 ? -3.053 21.5 20.766 1 68.81 332 SER A C 1
ATOM 2609 O O . SER A 1 332 ? -4.25 21.219 20.719 1 68.81 332 SER A O 1
ATOM 2611 N N . VAL A 1 333 ? -2.439 21.922 19.703 1 67.94 333 VAL A N 1
ATOM 2612 C CA . VAL A 1 333 ? -2.943 21.797 18.344 1 67.94 333 VAL A CA 1
ATOM 2613 C C . VAL A 1 333 ? -2.846 20.344 17.891 1 67.94 333 VAL A C 1
ATOM 2615 O O . VAL A 1 333 ? -3.807 19.797 17.359 1 67.94 333 VAL A O 1
ATOM 2618 N N . LEU A 1 334 ? -1.783 19.734 18.141 1 72.44 334 LEU A N 1
ATOM 2619 C CA . LEU A 1 334 ? -1.514 18.375 17.703 1 72.44 334 LEU A CA 1
ATOM 2620 C C . LEU A 1 334 ? -1.997 17.359 18.734 1 72.44 334 LEU A C 1
ATOM 2622 O O . LEU A 1 334 ? -1.583 17.406 19.891 1 72.44 334 LEU A O 1
ATOM 2626 N N . LYS A 1 335 ? -2.801 16.547 18.359 1 70.25 335 LYS A N 1
ATOM 2627 C CA . LYS A 1 335 ? -3.455 15.562 19.219 1 70.25 335 LYS A CA 1
ATOM 2628 C C . LYS A 1 335 ? -2.432 14.688 19.938 1 70.25 335 LYS A C 1
ATOM 2630 O O . LYS A 1 335 ? -2.609 14.352 21.109 1 70.25 335 LYS A O 1
ATOM 2635 N N . MET A 1 336 ? -1.408 14.297 19.219 1 70.56 336 MET A N 1
ATOM 2636 C CA . MET A 1 336 ? -0.41 13.406 19.812 1 70.56 336 MET A CA 1
ATOM 2637 C C . MET A 1 336 ? 0.208 14.039 21.047 1 70.56 336 MET A C 1
ATOM 2639 O O . MET A 1 336 ? 0.514 13.336 22.016 1 70.56 336 MET A O 1
ATOM 2643 N N . VAL A 1 337 ? 0.438 15.25 20.984 1 67.25 337 VAL A N 1
ATOM 2644 C CA . VAL A 1 337 ? 1.021 15.961 22.125 1 67.25 337 VAL A CA 1
ATOM 2645 C C . VAL A 1 337 ? 0.038 15.961 23.297 1 67.25 337 VAL A C 1
ATOM 2647 O O . VAL A 1 337 ? 0.424 15.719 24.438 1 67.25 337 VAL A O 1
ATOM 2650 N N . GLU A 1 338 ? -1.18 16.125 22.953 1 68.69 338 GLU A N 1
ATOM 2651 C CA . GLU A 1 338 ? -2.223 16.109 23.969 1 68.69 338 GLU A CA 1
ATOM 2652 C C . GLU A 1 338 ? -2.373 14.711 24.578 1 68.69 338 GLU A C 1
ATOM 2654 O O . GLU A 1 338 ? -2.467 14.57 25.812 1 68.69 338 GLU A O 1
ATOM 2659 N N . ASP A 1 339 ? -2.404 13.719 23.719 1 68.44 339 ASP A N 1
ATOM 2660 C CA . ASP A 1 339 ? -2.557 12.344 24.172 1 68.44 339 ASP A CA 1
ATOM 2661 C C . ASP A 1 339 ? -1.416 11.945 25.109 1 68.44 339 ASP A C 1
ATOM 2663 O O . ASP A 1 339 ? -1.636 11.25 26.109 1 68.44 339 ASP A O 1
ATOM 2667 N N . TRP A 1 340 ? -0.229 12.32 24.766 1 68.75 340 TRP A N 1
ATOM 2668 C CA . TRP A 1 340 ? 0.939 12.008 25.578 1 68.75 340 TRP A CA 1
ATOM 2669 C C . TRP A 1 340 ? 0.857 12.703 26.938 1 68.75 340 TRP A C 1
ATOM 2671 O O . TRP A 1 340 ? 1.143 12.094 27.969 1 68.75 340 TRP A O 1
ATOM 2681 N N . ALA A 1 341 ? 0.409 13.922 26.922 1 66 341 ALA A N 1
ATOM 2682 C CA . ALA A 1 341 ? 0.289 14.672 28.156 1 66 341 ALA A CA 1
ATOM 2683 C C . ALA A 1 341 ? -0.716 14.023 29.109 1 66 341 ALA A C 1
ATOM 2685 O O . ALA A 1 341 ? -0.486 13.945 30.312 1 66 341 ALA A O 1
ATOM 2686 N N . VAL A 1 342 ? -1.759 13.492 28.578 1 64.75 342 VAL A N 1
ATOM 2687 C CA . VAL A 1 342 ? -2.789 12.82 29.375 1 64.75 342 VAL A CA 1
ATOM 2688 C C . VAL A 1 342 ? -2.242 11.516 29.938 1 64.75 342 VAL A C 1
ATOM 2690 O O . VAL A 1 342 ? -2.484 11.18 31.094 1 64.75 342 VAL A O 1
ATOM 2693 N N . LYS A 1 343 ? -1.443 10.773 29.109 1 67.5 343 LYS A N 1
ATOM 2694 C CA . LYS A 1 343 ? -0.882 9.5 29.547 1 67.5 343 LYS A CA 1
ATOM 2695 C C . LYS A 1 343 ? 0.137 9.688 30.656 1 67.5 343 LYS A C 1
ATOM 2697 O O . LYS A 1 343 ? 0.202 8.891 31.594 1 67.5 343 LYS A O 1
ATOM 2702 N N . MET A 1 344 ? 0.903 10.719 30.562 1 65.88 344 MET A N 1
ATOM 2703 C CA . MET A 1 344 ? 1.927 10.992 31.562 1 65.88 344 MET A CA 1
ATOM 2704 C C . MET A 1 344 ? 1.294 11.469 32.875 1 65.88 344 MET A C 1
ATOM 2706 O O . MET A 1 344 ? 1.894 11.336 33.938 1 65.88 344 MET A O 1
ATOM 2710 N N . ALA A 1 345 ? 0.121 11.922 32.75 1 62.09 345 ALA A N 1
ATOM 2711 C CA . ALA A 1 345 ? -0.59 12.391 33.938 1 62.09 345 ALA A CA 1
ATOM 2712 C C . ALA A 1 345 ? -1.312 11.234 34.625 1 62.09 345 ALA A C 1
ATOM 2714 O O . ALA A 1 345 ? -1.679 11.344 35.812 1 62.09 345 ALA A O 1
ATOM 2715 N N . SER A 1 346 ? -1.651 10.086 34.062 1 58.22 346 SER A N 1
ATOM 2716 C CA . SER A 1 346 ? -2.352 8.945 34.656 1 58.22 346 SER A CA 1
ATOM 2717 C C . SER A 1 346 ? -1.379 7.988 35.344 1 58.22 346 SER A C 1
ATOM 2719 O O . SER A 1 346 ? -1.711 7.379 36.344 1 58.22 346 SER A O 1
ATOM 2721 N N . MET B 1 1 ? 36.438 -8.469 -20.109 1 33.41 1 MET B N 1
ATOM 2722 C CA . MET B 1 1 ? 35.25 -9.141 -20.641 1 33.41 1 MET B CA 1
ATOM 2723 C C . MET B 1 1 ? 34 -8.57 -20.016 1 33.41 1 MET B C 1
ATOM 2725 O O . MET B 1 1 ? 33.906 -8.453 -18.797 1 33.41 1 MET B O 1
ATOM 2729 N N . ALA B 1 2 ? 33.281 -7.684 -20.656 1 52.28 2 ALA B N 1
ATOM 2730 C CA . ALA B 1 2 ? 32.281 -6.801 -20.109 1 52.28 2 ALA B CA 1
ATOM 2731 C C . ALA B 1 2 ? 31.281 -7.582 -19.25 1 52.28 2 ALA B C 1
ATOM 2733 O O . ALA B 1 2 ? 30.688 -8.562 -19.719 1 52.28 2 ALA B O 1
ATOM 2734 N N . GLY B 1 3 ? 31.297 -7.652 -17.781 1 82.06 3 GLY B N 1
ATOM 2735 C CA . GLY B 1 3 ? 30.719 -8.492 -16.75 1 82.06 3 GLY B CA 1
ATOM 2736 C C . GLY B 1 3 ? 29.203 -8.648 -16.875 1 82.06 3 GLY B C 1
ATOM 2737 O O . GLY B 1 3 ? 28.531 -7.773 -17.422 1 82.06 3 GLY B O 1
ATOM 2738 N N . LEU B 1 4 ? 28.688 -9.945 -16.859 1 93.69 4 LEU B N 1
ATOM 2739 C CA . LEU B 1 4 ? 27.281 -10.273 -16.969 1 93.69 4 LEU B CA 1
ATOM 2740 C C . LEU B 1 4 ? 26.453 -9.414 -16.016 1 93.69 4 LEU B C 1
ATOM 2742 O O . LEU B 1 4 ? 26.906 -9.078 -14.914 1 93.69 4 LEU B O 1
ATOM 2746 N N . LYS B 1 5 ? 25.359 -8.945 -16.531 1 97.62 5 LYS B N 1
ATOM 2747 C CA . LYS B 1 5 ? 24.391 -8.297 -15.656 1 97.62 5 LYS B CA 1
ATOM 2748 C C . LYS B 1 5 ? 23.906 -9.258 -14.578 1 97.62 5 LYS B C 1
ATOM 2750 O O . LYS B 1 5 ? 23.781 -10.461 -14.82 1 97.62 5 LYS B O 1
ATOM 2755 N N . GLU B 1 6 ? 23.672 -8.734 -13.469 1 98.62 6 GLU B N 1
ATOM 2756 C CA . GLU B 1 6 ? 23.219 -9.555 -12.352 1 98.62 6 GLU B CA 1
ATOM 2757 C C . GLU B 1 6 ? 21.766 -9.234 -11.977 1 98.62 6 GLU B C 1
ATOM 2759 O O . GLU B 1 6 ? 21.391 -8.062 -11.922 1 98.62 6 GLU B O 1
ATOM 2764 N N . ILE B 1 7 ? 20.984 -10.273 -11.766 1 98.88 7 ILE B N 1
ATOM 2765 C CA . ILE B 1 7 ? 19.578 -10.148 -11.383 1 98.88 7 ILE B CA 1
ATOM 2766 C C . ILE B 1 7 ? 19.391 -10.656 -9.953 1 98.88 7 ILE B C 1
ATOM 2768 O O . ILE B 1 7 ? 19.719 -11.805 -9.648 1 98.88 7 ILE B O 1
ATOM 2772 N N . ALA B 1 8 ? 18.891 -9.789 -9.031 1 98.94 8 ALA B N 1
ATOM 2773 C CA . ALA B 1 8 ? 18.453 -10.203 -7.703 1 98.94 8 ALA B CA 1
ATOM 2774 C C . ALA B 1 8 ? 17.078 -10.883 -7.766 1 98.94 8 ALA B C 1
ATOM 2776 O O . ALA B 1 8 ? 16.172 -10.398 -8.43 1 98.94 8 ALA B O 1
ATOM 2777 N N . VAL B 1 9 ? 16.969 -12.023 -7.113 1 98.94 9 VAL B N 1
ATOM 2778 C CA . VAL B 1 9 ? 15.711 -12.75 -7.113 1 98.94 9 VAL B CA 1
ATOM 2779 C C . VAL B 1 9 ? 15.234 -12.961 -5.68 1 98.94 9 VAL B C 1
ATOM 2781 O O . VAL B 1 9 ? 15.953 -13.555 -4.863 1 98.94 9 VAL B O 1
ATOM 2784 N N . ILE B 1 10 ? 14.102 -12.469 -5.336 1 98.88 10 ILE B N 1
ATOM 2785 C CA . ILE B 1 10 ? 13.383 -12.789 -4.105 1 98.88 10 ILE B CA 1
ATOM 2786 C C . ILE B 1 10 ? 12.242 -13.758 -4.41 1 98.88 10 ILE B C 1
ATOM 2788 O O . ILE B 1 10 ? 11.453 -13.531 -5.324 1 98.88 10 ILE B O 1
ATOM 2792 N N . GLY B 1 11 ? 12.141 -14.797 -3.652 1 98 11 GLY B N 1
ATOM 2793 C CA . GLY B 1 11 ? 11.18 -15.852 -3.924 1 98 11 GLY B CA 1
ATOM 2794 C C . GLY B 1 11 ? 11.711 -16.906 -4.871 1 98 11 GLY B C 1
ATOM 2795 O O . GLY B 1 11 ? 10.938 -17.641 -5.5 1 98 11 GLY B O 1
ATOM 2796 N N . GLY B 1 12 ? 13 -17 -5.016 1 97.75 12 GLY B N 1
ATOM 2797 C CA . GLY B 1 12 ? 13.633 -17.859 -6.008 1 97.75 12 GLY B CA 1
ATOM 2798 C C . GLY B 1 12 ? 13.445 -19.344 -5.73 1 97.75 12 GLY B C 1
ATOM 2799 O O . GLY B 1 12 ? 13.57 -20.172 -6.637 1 97.75 12 GLY B O 1
ATOM 2800 N N . THR B 1 13 ? 13.172 -19.688 -4.5 1 95.5 13 THR B N 1
ATOM 2801 C CA . THR B 1 13 ? 13.039 -21.094 -4.141 1 95.5 13 THR B CA 1
ATOM 2802 C C . THR B 1 13 ? 11.578 -21.531 -4.223 1 95.5 13 THR B C 1
ATOM 2804 O O . THR B 1 13 ? 11.25 -22.688 -3.936 1 95.5 13 THR B O 1
ATOM 2807 N N . GLY B 1 14 ? 10.742 -20.609 -4.578 1 94.06 14 GLY B N 1
ATOM 2808 C CA . GLY B 1 14 ? 9.328 -20.922 -4.703 1 94.06 14 GLY B CA 1
ATOM 2809 C C . GLY B 1 14 ? 8.961 -21.531 -6.047 1 94.06 14 GLY B C 1
ATOM 2810 O O . GLY B 1 14 ? 9.828 -21.688 -6.91 1 94.06 14 GLY B O 1
ATOM 2811 N N . ALA B 1 15 ? 7.66 -21.906 -6.191 1 91.75 15 ALA B N 1
ATOM 2812 C CA . ALA B 1 15 ? 7.137 -22.562 -7.387 1 91.75 15 ALA B CA 1
ATOM 2813 C C . ALA B 1 15 ? 7.383 -21.719 -8.633 1 91.75 15 ALA B C 1
ATOM 2815 O O . ALA B 1 15 ? 7.785 -22.234 -9.672 1 91.75 15 ALA B O 1
ATOM 2816 N N . GLN B 1 16 ? 7.172 -20.422 -8.539 1 95.19 16 GLN B N 1
ATOM 2817 C CA . GLN B 1 16 ? 7.352 -19.516 -9.664 1 95.19 16 GLN B CA 1
ATOM 2818 C C . GLN B 1 16 ? 8.812 -19.109 -9.82 1 95.19 16 GLN B C 1
ATOM 2820 O O . GLN B 1 16 ? 9.305 -18.969 -10.938 1 95.19 16 GLN B O 1
ATOM 2825 N N . GLY B 1 17 ? 9.516 -18.953 -8.703 1 97.31 17 GLY B N 1
ATOM 2826 C CA . GLY B 1 17 ? 10.867 -18.422 -8.695 1 97.31 17 GLY B CA 1
ATOM 2827 C C . GLY B 1 17 ? 11.891 -19.406 -9.234 1 97.31 17 GLY B C 1
ATOM 2828 O O . GLY B 1 17 ? 12.844 -19.016 -9.906 1 97.31 17 GLY B O 1
ATOM 2829 N N . MET B 1 18 ? 11.703 -20.719 -8.992 1 96.5 18 MET B N 1
ATOM 2830 C CA . MET B 1 18 ? 12.664 -21.734 -9.43 1 96.5 18 MET B CA 1
ATOM 2831 C C . MET B 1 18 ? 12.812 -21.703 -10.953 1 96.5 18 MET B C 1
ATOM 2833 O O . MET B 1 18 ? 13.93 -21.609 -11.469 1 96.5 18 MET B O 1
ATOM 2837 N N . PRO B 1 19 ? 11.688 -21.75 -11.711 1 97.19 19 PRO B N 1
ATOM 2838 C CA . PRO B 1 19 ? 11.812 -21.656 -13.164 1 97.19 19 PRO B CA 1
ATOM 2839 C C . PRO B 1 19 ? 12.469 -20.359 -13.625 1 97.19 19 PRO B C 1
ATOM 2841 O O . PRO B 1 19 ? 13.195 -20.344 -14.617 1 97.19 19 PRO B O 1
ATOM 2844 N N . VAL B 1 20 ? 12.266 -19.219 -12.938 1 98.5 20 VAL B N 1
ATOM 2845 C CA . VAL B 1 20 ? 12.852 -17.922 -13.297 1 98.5 20 VAL B CA 1
ATOM 2846 C C . VAL B 1 20 ? 14.375 -17.984 -13.156 1 98.5 20 VAL B C 1
ATOM 2848 O O . VAL B 1 20 ? 15.102 -17.625 -14.078 1 98.5 20 VAL B O 1
ATOM 2851 N N . VAL B 1 21 ? 14.859 -18.531 -11.984 1 98.69 21 VAL B N 1
ATOM 2852 C CA . VAL B 1 21 ? 16.297 -18.641 -11.734 1 98.69 21 VAL B CA 1
ATOM 2853 C C . VAL B 1 21 ? 16.922 -19.578 -12.766 1 98.69 21 VAL B C 1
ATOM 2855 O O . VAL B 1 21 ? 17.969 -19.25 -13.352 1 98.69 21 VAL B O 1
ATOM 2858 N N . GLN B 1 22 ? 16.312 -20.688 -13.031 1 97.88 22 GLN B N 1
ATOM 2859 C CA . GLN B 1 22 ? 16.828 -21.688 -13.961 1 97.88 22 GLN B CA 1
ATOM 2860 C C . GLN B 1 22 ? 16.859 -21.141 -15.383 1 97.88 22 GLN B C 1
ATOM 2862 O O . GLN B 1 22 ? 17.828 -21.391 -16.125 1 97.88 22 GLN B O 1
ATOM 2867 N N . GLY B 1 23 ? 15.789 -20.375 -15.75 1 97.56 23 GLY B N 1
ATOM 2868 C CA . GLY B 1 23 ? 15.75 -19.766 -17.078 1 97.56 23 GLY B CA 1
ATOM 2869 C C . GLY B 1 23 ? 16.844 -18.75 -17.297 1 97.56 23 GLY B C 1
ATOM 2870 O O . GLY B 1 23 ? 17.516 -18.75 -18.344 1 97.56 23 GLY B O 1
ATOM 2871 N N . GLN B 1 24 ? 17.062 -17.875 -16.312 1 97.75 24 GLN B N 1
ATOM 2872 C CA . GLN B 1 24 ? 18.125 -16.875 -16.406 1 97.75 24 GLN B CA 1
ATOM 2873 C C . GLN B 1 24 ? 19.484 -17.547 -16.5 1 97.75 24 GLN B C 1
ATOM 2875 O O . GLN B 1 24 ? 20.328 -17.156 -17.312 1 97.75 24 GLN B O 1
ATOM 2880 N N . ASN B 1 25 ? 19.672 -18.578 -15.688 1 97.19 25 ASN B N 1
ATOM 2881 C CA . ASN B 1 25 ? 20.938 -19.297 -15.672 1 97.19 25 ASN B CA 1
ATOM 2882 C C . ASN B 1 25 ? 21.203 -19.984 -17 1 97.19 25 ASN B C 1
ATOM 2884 O O . ASN B 1 25 ? 22.312 -19.906 -17.547 1 97.19 25 ASN B O 1
ATOM 2888 N N . ALA B 1 26 ? 20.25 -20.688 -17.516 1 96.62 26 ALA B N 1
ATOM 2889 C CA . ALA B 1 26 ? 20.391 -21.484 -18.734 1 96.62 26 ALA B CA 1
ATOM 2890 C C . ALA B 1 26 ? 20.703 -20.594 -19.938 1 96.62 26 ALA B C 1
ATOM 2892 O O . ALA B 1 26 ? 21.359 -21.031 -20.891 1 96.62 26 ALA B O 1
ATOM 2893 N N . SER B 1 27 ? 20.266 -19.344 -19.906 1 96.25 27 SER B N 1
ATOM 2894 C CA . SER B 1 27 ? 20.516 -18.422 -21 1 96.25 27 SER B CA 1
ATOM 2895 C C . SER B 1 27 ? 21.984 -18.047 -21.109 1 96.25 27 SER B C 1
ATOM 2897 O O . SER B 1 27 ? 22.469 -17.688 -22.188 1 96.25 27 SER B O 1
ATOM 2899 N N . GLY B 1 28 ? 22.672 -18.031 -19.953 1 96.69 28 GLY B N 1
ATOM 2900 C CA . GLY B 1 28 ? 24.078 -17.625 -19.891 1 96.69 28 GLY B CA 1
ATOM 2901 C C . GLY B 1 28 ? 24.266 -16.125 -19.984 1 96.69 28 GLY B C 1
ATOM 2902 O O . GLY B 1 28 ? 25.406 -15.648 -20.047 1 96.69 28 GLY B O 1
ATOM 2903 N N . ARG B 1 29 ? 23.219 -15.438 -19.875 1 96.5 29 ARG B N 1
ATOM 2904 C CA . ARG B 1 29 ? 23.312 -14 -20.156 1 96.5 29 ARG B CA 1
ATOM 2905 C C . ARG B 1 29 ? 23.281 -13.195 -18.859 1 96.5 29 ARG B C 1
ATOM 2907 O O . ARG B 1 29 ? 23.562 -12 -18.859 1 96.5 29 ARG B O 1
ATOM 2914 N N . TYR B 1 30 ? 23 -13.906 -17.734 1 98.06 30 TYR B N 1
ATOM 2915 C CA . TYR B 1 30 ? 22.844 -13.195 -16.469 1 98.06 30 TYR B CA 1
ATOM 2916 C C . TYR B 1 30 ? 23.516 -13.969 -15.336 1 98.06 30 TYR B C 1
ATOM 2918 O O . TYR B 1 30 ? 23.594 -15.203 -15.375 1 98.06 30 TYR B O 1
ATOM 2926 N N . LEU B 1 31 ? 23.984 -13.273 -14.375 1 98.38 31 LEU B N 1
ATOM 2927 C CA . LEU B 1 31 ? 24.188 -13.805 -13.031 1 98.38 31 LEU B CA 1
ATOM 2928 C C . LEU B 1 31 ? 22.922 -13.664 -12.195 1 98.38 31 LEU B C 1
ATOM 2930 O O . LEU B 1 31 ? 22.125 -12.75 -12.414 1 98.38 31 LEU B O 1
ATOM 2934 N N . VAL B 1 32 ? 22.734 -14.594 -11.328 1 98.75 32 VAL B N 1
ATOM 2935 C CA . VAL B 1 32 ? 21.531 -14.547 -10.5 1 98.75 32 VAL B CA 1
ATOM 2936 C C . VAL B 1 32 ? 21.922 -14.617 -9.023 1 98.75 32 VAL B C 1
ATOM 2938 O O . VAL B 1 32 ? 22.688 -15.484 -8.617 1 98.75 32 VAL B O 1
ATOM 2941 N N . ARG B 1 33 ? 21.406 -13.703 -8.25 1 98.69 33 ARG B N 1
ATOM 2942 C CA . ARG B 1 33 ? 21.562 -13.641 -6.801 1 98.69 33 ARG B CA 1
ATOM 2943 C C . ARG B 1 33 ? 20.234 -13.906 -6.105 1 98.69 33 ARG B C 1
ATOM 2945 O O . ARG B 1 33 ? 19.297 -13.109 -6.207 1 98.69 33 ARG B O 1
ATOM 2952 N N . VAL B 1 34 ? 20.141 -15 -5.328 1 98.88 34 VAL B N 1
ATOM 2953 C CA . VAL B 1 34 ? 18.875 -15.422 -4.762 1 98.88 34 VAL B CA 1
ATOM 2954 C C . VAL B 1 34 ? 18.859 -15.18 -3.256 1 98.88 34 VAL B C 1
ATOM 2956 O O . VAL B 1 34 ? 19.75 -15.648 -2.543 1 98.88 34 VAL B O 1
ATOM 2959 N N . LEU B 1 35 ? 17.891 -14.414 -2.732 1 98.81 35 LEU B N 1
ATOM 2960 C CA . LEU B 1 35 ? 17.656 -14.258 -1.3 1 98.81 35 LEU B CA 1
ATOM 2961 C C . LEU B 1 35 ? 16.922 -15.469 -0.73 1 98.81 35 LEU B C 1
ATOM 2963 O O . LEU B 1 35 ? 15.898 -15.883 -1.263 1 98.81 35 LEU B O 1
ATOM 2967 N N . THR B 1 36 ? 17.469 -16.062 0.258 1 97.88 36 THR B N 1
ATOM 2968 C CA . THR B 1 36 ? 16.812 -17.188 0.893 1 97.88 36 THR B CA 1
ATOM 2969 C C . THR B 1 36 ? 17.047 -17.188 2.4 1 97.88 36 THR B C 1
ATOM 2971 O O . THR B 1 36 ? 18.109 -16.766 2.865 1 97.88 36 THR B O 1
ATOM 2974 N N . ARG B 1 37 ? 16.031 -17.609 3.139 1 94.62 37 ARG B N 1
ATOM 2975 C CA . ARG B 1 37 ? 16.109 -17.688 4.594 1 94.62 37 ARG B CA 1
ATOM 2976 C C . ARG B 1 37 ? 17.031 -18.828 5.035 1 94.62 37 ARG B C 1
ATOM 2978 O O . ARG B 1 37 ? 17.641 -18.75 6.098 1 94.62 37 ARG B O 1
ATOM 2985 N N . ASN B 1 38 ? 17.094 -19.875 4.168 1 95.12 38 ASN B N 1
ATOM 2986 C CA . ASN B 1 38 ? 17.844 -21.078 4.512 1 95.12 38 ASN B CA 1
ATOM 2987 C C . ASN B 1 38 ? 18.641 -21.594 3.32 1 95.12 38 ASN B C 1
ATOM 2989 O O . ASN B 1 38 ? 18.156 -22.469 2.578 1 95.12 38 ASN B O 1
ATOM 2993 N N . PRO B 1 39 ? 19.859 -21.266 3.244 1 96.5 39 PRO B N 1
ATOM 2994 C CA . PRO B 1 39 ? 20.688 -21.703 2.121 1 96.5 39 PRO B CA 1
ATOM 2995 C C . PRO B 1 39 ? 20.922 -23.219 2.109 1 96.5 39 PRO B C 1
ATOM 2997 O O . PRO B 1 39 ? 21.391 -23.766 1.109 1 96.5 39 PRO B O 1
ATOM 3000 N N . LYS B 1 40 ? 20.516 -23.875 3.16 1 94.75 40 LYS B N 1
ATOM 3001 C CA . LYS B 1 40 ? 20.781 -25.312 3.254 1 94.75 40 LYS B CA 1
ATOM 3002 C C . LYS B 1 40 ? 19.547 -26.125 2.916 1 94.75 40 LYS B C 1
ATOM 3004 O O . LYS B 1 40 ? 19.562 -27.359 2.98 1 94.75 40 LYS B O 1
ATOM 3009 N N . SER B 1 41 ? 18.484 -25.422 2.619 1 92.75 41 SER B N 1
ATOM 3010 C CA . SER B 1 41 ? 17.297 -26.156 2.172 1 92.75 41 SER B CA 1
ATOM 3011 C C . SER B 1 41 ? 17.562 -26.875 0.854 1 92.75 41 SER B C 1
ATOM 3013 O O . SER B 1 41 ? 18.438 -26.469 0.076 1 92.75 41 SER B O 1
ATOM 3015 N N . SER B 1 42 ? 16.828 -27.953 0.555 1 91.75 42 SER B N 1
ATOM 3016 C CA . SER B 1 42 ? 17 -28.75 -0.653 1 91.75 42 SER B CA 1
ATOM 3017 C C . SER B 1 42 ? 16.859 -27.891 -1.907 1 91.75 42 SER B C 1
ATOM 3019 O O . SER B 1 42 ? 17.688 -27.984 -2.822 1 91.75 42 SER B O 1
ATOM 3021 N N . ARG B 1 43 ? 15.898 -27.031 -1.942 1 93 43 ARG B N 1
ATOM 3022 C CA . ARG B 1 43 ? 15.656 -26.188 -3.105 1 93 43 ARG B CA 1
ATOM 3023 C C . ARG B 1 43 ? 16.766 -25.156 -3.271 1 93 43 ARG B C 1
ATOM 3025 O O . ARG B 1 43 ? 17.203 -24.891 -4.391 1 93 43 ARG B O 1
ATOM 3032 N N . ALA B 1 44 ? 17.219 -24.578 -2.133 1 95.5 44 ALA B N 1
ATOM 3033 C CA . ALA B 1 44 ? 18.312 -23.609 -2.178 1 95.5 44 ALA B CA 1
ATOM 3034 C C . ALA B 1 44 ? 19.594 -24.266 -2.678 1 95.5 44 ALA B C 1
ATOM 3036 O O . ALA B 1 44 ? 20.312 -23.672 -3.486 1 95.5 44 ALA B O 1
ATOM 3037 N N . GLU B 1 45 ? 19.844 -25.453 -2.24 1 96.38 45 GLU B N 1
ATOM 3038 C CA . GLU B 1 45 ? 21.047 -26.156 -2.656 1 96.38 45 GLU B CA 1
ATOM 3039 C C . GLU B 1 45 ? 21 -26.5 -4.145 1 96.38 45 GLU B C 1
ATOM 3041 O O . GLU B 1 45 ? 22.031 -26.438 -4.828 1 96.38 45 GLU B O 1
ATOM 3046 N N . LYS B 1 46 ? 19.844 -26.875 -4.594 1 95.75 46 LYS B N 1
ATOM 3047 C CA . LYS B 1 46 ? 19.672 -27.141 -6.02 1 95.75 46 LYS B CA 1
ATOM 3048 C C . LYS B 1 46 ? 20.016 -25.906 -6.852 1 95.75 46 LYS B C 1
ATOM 3050 O O . LYS B 1 46 ? 20.656 -26.016 -7.898 1 95.75 46 LYS B O 1
ATOM 3055 N N . LEU B 1 47 ? 19.609 -24.75 -6.383 1 97.31 47 LEU B N 1
ATOM 3056 C CA . LEU B 1 47 ? 19.891 -23.5 -7.09 1 97.31 47 LEU B CA 1
ATOM 3057 C C . LEU B 1 47 ? 21.375 -23.156 -7.004 1 97.31 47 LEU B C 1
ATOM 3059 O O . LEU B 1 47 ? 21.969 -22.688 -7.984 1 97.31 47 LEU B O 1
ATOM 3063 N N . ALA B 1 48 ? 21.953 -23.406 -5.852 1 96.44 48 ALA B N 1
ATOM 3064 C CA . ALA B 1 48 ? 23.359 -23.062 -5.617 1 96.44 48 ALA B CA 1
ATOM 3065 C C . ALA B 1 48 ? 24.281 -23.891 -6.508 1 96.44 48 ALA B C 1
ATOM 3067 O O . ALA B 1 48 ? 25.406 -23.5 -6.777 1 96.44 48 ALA B O 1
ATOM 3068 N N . ALA B 1 49 ? 23.812 -25.016 -6.961 1 97.44 49 ALA B N 1
ATOM 3069 C CA . ALA B 1 49 ? 24.609 -25.906 -7.801 1 97.44 49 ALA B CA 1
ATOM 3070 C C . ALA B 1 49 ? 24.703 -25.375 -9.227 1 97.44 49 ALA B C 1
ATOM 3072 O O . ALA B 1 49 ? 25.547 -25.828 -10.016 1 97.44 49 ALA B O 1
ATOM 3073 N N . LEU B 1 50 ? 23.922 -24.406 -9.562 1 97.44 50 LEU B N 1
ATOM 3074 C CA . LEU B 1 50 ? 23.938 -23.828 -10.898 1 97.44 50 LEU B CA 1
ATOM 3075 C C . LEU B 1 50 ? 25.109 -22.844 -11.055 1 97.44 50 LEU B C 1
ATOM 3077 O O . LEU B 1 50 ? 25.422 -22.109 -10.125 1 97.44 50 LEU B O 1
ATOM 3081 N N . PRO B 1 51 ? 25.812 -22.859 -12.156 1 95.19 51 PRO B N 1
ATOM 3082 C CA . PRO B 1 51 ? 27.062 -22.109 -12.32 1 95.19 51 PRO B CA 1
ATOM 3083 C C . PRO B 1 51 ? 26.859 -20.609 -12.164 1 95.19 51 PRO B C 1
ATOM 3085 O O . PRO B 1 51 ? 27.75 -19.906 -11.672 1 95.19 51 PRO B O 1
ATOM 3088 N N . ASN B 1 52 ? 25.797 -19.938 -12.555 1 96.56 52 ASN B N 1
ATOM 3089 C CA . ASN B 1 52 ? 25.625 -18.5 -12.531 1 96.56 52 ASN B CA 1
ATOM 3090 C C . ASN B 1 52 ? 24.688 -18.062 -11.406 1 96.56 52 ASN B C 1
ATOM 3092 O O . ASN B 1 52 ? 24.125 -16.953 -11.453 1 96.56 52 ASN B O 1
ATOM 3096 N N . VAL B 1 53 ? 24.594 -18.906 -10.336 1 98.44 53 VAL B N 1
ATOM 3097 C CA . VAL B 1 53 ? 23.656 -18.594 -9.266 1 98.44 53 VAL B CA 1
ATOM 3098 C C . VAL B 1 53 ? 24.391 -18.484 -7.938 1 98.44 53 VAL B C 1
ATOM 3100 O O . VAL B 1 53 ? 25.25 -19.312 -7.621 1 98.44 53 VAL B O 1
ATOM 3103 N N . SER B 1 54 ? 24.188 -17.453 -7.199 1 98.38 54 SER B N 1
ATOM 3104 C CA . SER B 1 54 ? 24.672 -17.281 -5.832 1 98.38 54 SER B CA 1
ATOM 3105 C C . SER B 1 54 ? 23.531 -17.062 -4.859 1 98.38 54 SER B C 1
ATOM 3107 O O . SER B 1 54 ? 22.453 -16.594 -5.25 1 98.38 54 SER B O 1
ATOM 3109 N N . LEU B 1 55 ? 23.734 -17.484 -3.631 1 98.5 55 LEU B N 1
ATOM 3110 C CA . LEU B 1 55 ? 22.734 -17.297 -2.58 1 98.5 55 LEU B CA 1
ATOM 3111 C C . LEU B 1 55 ? 23.172 -16.219 -1.597 1 98.5 55 LEU B C 1
ATOM 3113 O O . LEU B 1 55 ? 24.359 -16.094 -1.297 1 98.5 55 LEU B O 1
ATOM 3117 N N . ILE B 1 56 ? 22.234 -15.453 -1.19 1 98.19 56 ILE B N 1
ATOM 3118 C CA . ILE B 1 56 ? 22.391 -14.531 -0.074 1 98.19 56 ILE B CA 1
ATOM 3119 C C . ILE B 1 56 ? 21.391 -14.875 1.027 1 98.19 56 ILE B C 1
ATOM 3121 O O . ILE B 1 56 ? 20.203 -15.023 0.766 1 98.19 56 ILE B O 1
ATOM 3125 N N . GLN B 1 57 ? 21.922 -15.117 2.215 1 98.62 57 GLN B N 1
ATOM 3126 C CA . GLN B 1 57 ? 21.031 -15.453 3.324 1 98.62 57 GLN B CA 1
ATOM 3127 C C . GLN B 1 57 ? 20.344 -14.203 3.861 1 98.62 57 GLN B C 1
ATOM 3129 O O . GLN B 1 57 ? 20.984 -13.188 4.117 1 98.62 57 GLN B O 1
ATOM 3134 N N . GLY B 1 58 ? 19.047 -14.234 3.99 1 98.38 58 GLY B N 1
ATOM 3135 C CA . GLY B 1 58 ? 18.203 -13.156 4.496 1 98.38 58 GLY B CA 1
ATOM 3136 C C . GLY B 1 58 ? 16.719 -13.43 4.352 1 98.38 58 GLY B C 1
ATOM 3137 O O . GLY B 1 58 ? 16.328 -14.516 3.92 1 98.38 58 GLY B O 1
ATOM 3138 N N . THR B 1 59 ? 15.938 -12.516 4.766 1 97.5 59 THR B N 1
ATOM 3139 C CA . THR B 1 59 ? 14.492 -12.688 4.699 1 97.5 59 THR B CA 1
ATOM 3140 C C . THR B 1 59 ? 13.844 -11.531 3.939 1 97.5 59 THR B C 1
ATOM 3142 O O . THR B 1 59 ? 14.406 -10.43 3.881 1 97.5 59 THR B O 1
ATOM 3145 N N . GLN B 1 60 ? 12.719 -11.812 3.363 1 96.69 60 GLN B N 1
ATOM 3146 C CA . GLN B 1 60 ? 11.984 -10.852 2.547 1 96.69 60 GLN B CA 1
ATOM 3147 C C . GLN B 1 60 ? 11.352 -9.758 3.414 1 96.69 60 GLN B C 1
ATOM 3149 O O . GLN B 1 60 ? 10.938 -8.719 2.904 1 96.69 60 GLN B O 1
ATOM 3154 N N . GLU B 1 61 ? 11.211 -10 4.75 1 96.44 61 GLU B N 1
ATOM 3155 C CA . GLU B 1 61 ? 10.594 -9.039 5.656 1 96.44 61 GLU B CA 1
ATOM 3156 C C . GLU B 1 61 ? 11.633 -8.359 6.543 1 96.44 61 GLU B C 1
ATOM 3158 O O . GLU B 1 61 ? 11.422 -8.203 7.746 1 96.44 61 GLU B O 1
ATOM 3163 N N . ASN B 1 62 ? 12.758 -8.055 6 1 97.94 62 ASN B N 1
ATOM 3164 C CA . ASN B 1 62 ? 13.852 -7.297 6.594 1 97.94 62 ASN B CA 1
ATOM 3165 C C . ASN B 1 62 ? 14.43 -6.281 5.609 1 97.94 62 ASN B C 1
ATOM 3167 O O . ASN B 1 62 ? 15.031 -6.66 4.602 1 97.94 62 ASN B O 1
ATOM 3171 N N . GLN B 1 63 ? 14.328 -5.012 5.918 1 98.12 63 GLN B N 1
ATOM 3172 C CA . GLN B 1 63 ? 14.688 -3.965 4.969 1 98.12 63 GLN B CA 1
ATOM 3173 C C . GLN B 1 63 ? 16.188 -3.957 4.707 1 98.12 63 GLN B C 1
ATOM 3175 O O . GLN B 1 63 ? 16.625 -3.656 3.596 1 98.12 63 GLN B O 1
ATOM 3180 N N . GLN B 1 64 ? 16.938 -4.266 5.715 1 98.31 64 GLN B N 1
ATOM 3181 C CA . GLN B 1 64 ? 18.391 -4.328 5.512 1 98.31 64 GLN B CA 1
ATOM 3182 C C . GLN B 1 64 ? 18.75 -5.457 4.551 1 98.31 64 GLN B C 1
ATOM 3184 O O . GLN B 1 64 ? 19.672 -5.309 3.736 1 98.31 64 GLN B O 1
ATOM 3189 N N . ASP B 1 65 ? 18.078 -6.594 4.668 1 98.81 65 ASP B N 1
ATOM 3190 C CA . ASP B 1 65 ? 18.297 -7.699 3.742 1 98.81 65 ASP B CA 1
ATOM 3191 C C . ASP B 1 65 ? 17.891 -7.312 2.32 1 98.81 65 ASP B C 1
ATOM 3193 O O . ASP B 1 65 ? 18.547 -7.715 1.354 1 98.81 65 ASP B O 1
ATOM 3197 N N . LEU B 1 66 ? 16.859 -6.555 2.197 1 98.88 66 LEU B N 1
ATOM 3198 C CA . LEU B 1 66 ? 16.453 -6.059 0.889 1 98.88 66 LEU B CA 1
ATOM 3199 C C . LEU B 1 66 ? 17.531 -5.164 0.281 1 98.88 66 LEU B C 1
ATOM 3201 O O . LEU B 1 66 ? 17.859 -5.301 -0.898 1 98.88 66 LEU B O 1
ATOM 3205 N N . HIS B 1 67 ? 18.094 -4.266 1.114 1 98.88 67 HIS B N 1
ATOM 3206 C CA . HIS B 1 67 ? 19.203 -3.449 0.629 1 98.88 67 HIS B CA 1
ATOM 3207 C C . HIS B 1 67 ? 20.359 -4.32 0.148 1 98.88 67 HIS B C 1
ATOM 3209 O O . HIS B 1 67 ? 20.891 -4.102 -0.94 1 98.88 67 HIS B O 1
ATOM 3215 N N . ARG B 1 68 ? 20.688 -5.285 0.926 1 98.81 68 ARG B N 1
ATOM 3216 C CA . ARG B 1 68 ? 21.828 -6.137 0.616 1 98.81 68 ARG B CA 1
ATOM 3217 C C . ARG B 1 68 ? 21.609 -6.887 -0.694 1 98.81 68 ARG B C 1
ATOM 3219 O O . ARG B 1 68 ? 22.531 -6.977 -1.52 1 98.81 68 ARG B O 1
ATOM 3226 N N . VAL B 1 69 ? 20.422 -7.387 -0.94 1 98.88 69 VAL B N 1
ATOM 3227 C CA . VAL B 1 69 ? 20.203 -8.227 -2.113 1 98.88 69 VAL B CA 1
ATOM 3228 C C . VAL B 1 69 ? 20.125 -7.355 -3.365 1 98.88 69 VAL B C 1
ATOM 3230 O O . VAL B 1 69 ? 20.516 -7.793 -4.453 1 98.88 69 VAL B O 1
ATOM 3233 N N . PHE B 1 70 ? 19.781 -6.059 -3.254 1 98.88 70 PHE B N 1
ATOM 3234 C CA . PHE B 1 70 ? 19.594 -5.195 -4.414 1 98.88 70 PHE B CA 1
ATOM 3235 C C . PHE B 1 70 ? 20.859 -4.434 -4.734 1 98.88 70 PHE B C 1
ATOM 3237 O O . PHE B 1 70 ? 20.984 -3.846 -5.812 1 98.88 70 PHE B O 1
ATOM 3244 N N . LYS B 1 71 ? 21.797 -4.359 -3.775 1 98.75 71 LYS B N 1
ATOM 3245 C CA . LYS B 1 71 ? 22.984 -3.541 -3.934 1 98.75 71 LYS B CA 1
ATOM 3246 C C . LYS B 1 71 ? 23.812 -3.998 -5.133 1 98.75 71 LYS B C 1
ATOM 3248 O O . LYS B 1 71 ? 24.234 -5.152 -5.199 1 98.75 71 LYS B O 1
ATOM 3253 N N . GLY B 1 72 ? 23.953 -3.152 -6.117 1 98.44 72 GLY B N 1
ATOM 3254 C CA . GLY B 1 72 ? 24.891 -3.357 -7.203 1 98.44 72 GLY B CA 1
ATOM 3255 C C . GLY B 1 72 ? 24.328 -4.184 -8.336 1 98.44 72 GLY B C 1
ATOM 3256 O O . GLY B 1 72 ? 25 -4.406 -9.352 1 98.44 72 GLY B O 1
ATOM 3257 N N . VAL B 1 73 ? 23.109 -4.672 -8.281 1 98.69 73 VAL B N 1
ATOM 3258 C CA . VAL B 1 73 ? 22.562 -5.527 -9.328 1 98.69 73 VAL B CA 1
ATOM 3259 C C . VAL B 1 73 ? 21.984 -4.668 -10.445 1 98.69 73 VAL B C 1
ATOM 3261 O O . VAL B 1 73 ? 21.656 -3.498 -10.234 1 98.69 73 VAL B O 1
ATOM 3264 N N . TYR B 1 74 ? 21.891 -5.297 -11.602 1 98.62 74 TYR B N 1
ATOM 3265 C CA . TYR B 1 74 ? 21.25 -4.652 -12.742 1 98.62 74 TYR B CA 1
ATOM 3266 C C . TYR B 1 74 ? 19.734 -4.66 -12.602 1 98.62 74 TYR B C 1
ATOM 3268 O O . TYR B 1 74 ? 19.094 -3.627 -12.766 1 98.62 74 TYR B O 1
ATOM 3276 N N . GLY B 1 75 ? 19.203 -5.809 -12.344 1 98.88 75 GLY B N 1
ATOM 3277 C CA . GLY B 1 75 ? 17.75 -5.98 -12.266 1 98.88 75 GLY B CA 1
ATOM 3278 C C . GLY B 1 75 ? 17.312 -6.77 -11.055 1 98.88 75 GLY B C 1
ATOM 3279 O O . GLY B 1 75 ? 18.141 -7.32 -10.328 1 98.88 75 GLY B O 1
ATOM 3280 N N . ALA B 1 76 ? 16.016 -6.812 -10.828 1 98.94 76 ALA B N 1
ATOM 3281 C CA . ALA B 1 76 ? 15.422 -7.547 -9.711 1 98.94 76 ALA B CA 1
ATOM 3282 C C . ALA B 1 76 ? 14.109 -8.211 -10.125 1 98.94 76 ALA B C 1
ATOM 3284 O O . ALA B 1 76 ? 13.312 -7.625 -10.859 1 98.94 76 ALA B O 1
ATOM 3285 N N . TRP B 1 77 ? 13.969 -9.422 -9.805 1 98.94 77 TRP B N 1
ATOM 3286 C CA . TRP B 1 77 ? 12.711 -10.164 -9.867 1 98.94 77 TRP B CA 1
ATOM 3287 C C . TRP B 1 77 ? 12.203 -10.484 -8.469 1 98.94 77 TRP B C 1
ATOM 3289 O O . TRP B 1 77 ? 12.852 -11.203 -7.707 1 98.94 77 TRP B O 1
ATOM 3299 N N . VAL B 1 78 ? 11 -9.961 -8.117 1 98.94 78 VAL B N 1
ATOM 3300 C CA . VAL B 1 78 ? 10.586 -9.969 -6.719 1 98.94 78 VAL B CA 1
ATOM 3301 C C . VAL B 1 78 ? 9.234 -10.664 -6.582 1 98.94 78 VAL B C 1
ATOM 3303 O O . VAL B 1 78 ? 8.227 -10.188 -7.121 1 98.94 78 VAL B O 1
ATOM 3306 N N . ASN B 1 79 ? 9.203 -11.742 -5.93 1 98.69 79 ASN B N 1
ATOM 3307 C CA . ASN B 1 79 ? 8.016 -12.469 -5.508 1 98.69 79 ASN B CA 1
ATOM 3308 C C . ASN B 1 79 ? 7.973 -12.648 -3.994 1 98.69 79 ASN B C 1
ATOM 3310 O O . ASN B 1 79 ? 8.789 -13.383 -3.434 1 98.69 79 ASN B O 1
ATOM 3314 N N . LEU B 1 80 ? 7 -12.023 -3.359 1 97.75 80 LEU B N 1
ATOM 3315 C CA . LEU B 1 80 ? 6.863 -12.164 -1.914 1 97.75 80 LEU B CA 1
ATOM 3316 C C . LEU B 1 80 ? 5.875 -13.273 -1.568 1 97.75 80 LEU B C 1
ATOM 3318 O O . LEU B 1 80 ? 4.938 -13.539 -2.326 1 97.75 80 LEU B O 1
ATOM 3322 N N . ASP B 1 81 ? 6.117 -13.898 -0.465 1 94.12 81 ASP B N 1
ATOM 3323 C CA . ASP B 1 81 ? 5.293 -15.016 -0.028 1 94.12 81 ASP B CA 1
ATOM 3324 C C . ASP B 1 81 ? 4.148 -14.547 0.868 1 94.12 81 ASP B C 1
ATOM 3326 O O . ASP B 1 81 ? 4.281 -14.531 2.094 1 94.12 81 ASP B O 1
ATOM 3330 N N . GLY B 1 82 ? 3.018 -14.336 0.287 1 92.44 82 GLY B N 1
ATOM 3331 C CA . GLY B 1 82 ? 1.861 -13.844 1.019 1 92.44 82 GLY B CA 1
ATOM 3332 C C . GLY B 1 82 ? 1.349 -14.828 2.053 1 92.44 82 GLY B C 1
ATOM 3333 O O . GLY B 1 82 ? 0.671 -14.438 3.006 1 92.44 82 GLY B O 1
ATOM 3334 N N . PHE B 1 83 ? 1.677 -16.094 1.979 1 91.88 83 PHE B N 1
ATOM 3335 C CA . PHE B 1 83 ? 1.178 -17.109 2.887 1 91.88 83 PHE B CA 1
ATOM 3336 C C . PHE B 1 83 ? 2.031 -17.188 4.148 1 91.88 83 PHE B C 1
ATOM 3338 O O . PHE B 1 83 ? 1.64 -17.812 5.137 1 91.88 83 PHE B O 1
ATOM 3345 N N . THR B 1 84 ? 3.143 -16.578 4.105 1 89.56 84 THR B N 1
ATOM 3346 C CA . THR B 1 84 ? 3.971 -16.438 5.297 1 89.56 84 THR B CA 1
ATOM 3347 C C . THR B 1 84 ? 3.822 -15.031 5.898 1 89.56 84 THR B C 1
ATOM 3349 O O . THR B 1 84 ? 3.678 -14.891 7.113 1 89.56 84 THR B O 1
ATOM 3352 N N . LEU B 1 85 ? 3.762 -14.062 5.051 1 92.81 85 LEU B N 1
ATOM 3353 C CA . LEU B 1 85 ? 3.773 -12.672 5.484 1 92.81 85 LEU B CA 1
ATOM 3354 C C . LEU B 1 85 ? 2.385 -12.227 5.93 1 92.81 85 LEU B C 1
ATOM 3356 O O . LEU B 1 85 ? 2.248 -11.516 6.93 1 92.81 85 LEU B O 1
ATOM 3360 N N . GLY B 1 86 ? 1.422 -12.719 5.203 1 93.06 86 GLY B N 1
ATOM 3361 C CA . GLY B 1 86 ? 0.099 -12.133 5.336 1 93.06 86 GLY B CA 1
ATOM 3362 C C . GLY B 1 86 ? -0.078 -10.867 4.516 1 93.06 86 GLY B C 1
ATOM 3363 O O . GLY B 1 86 ? 0.894 -10.328 3.984 1 93.06 86 GLY B O 1
ATOM 3364 N N . GLU B 1 87 ? -1.305 -10.43 4.465 1 96.06 87 GLU B N 1
ATOM 3365 C CA . GLU B 1 87 ? -1.683 -9.336 3.578 1 96.06 87 GLU B CA 1
ATOM 3366 C C . GLU B 1 87 ? -0.947 -8.047 3.945 1 96.06 87 GLU B C 1
ATOM 3368 O O . GLU B 1 87 ? -0.372 -7.391 3.078 1 96.06 87 GLU B O 1
ATOM 3373 N N . LYS B 1 88 ? -0.959 -7.645 5.195 1 96.38 88 LYS B N 1
ATOM 3374 C CA . LYS B 1 88 ? -0.397 -6.391 5.68 1 96.38 88 LYS B CA 1
ATOM 3375 C C . LYS B 1 88 ? 1.117 -6.355 5.488 1 96.38 88 LYS B C 1
ATOM 3377 O O . LYS B 1 88 ? 1.661 -5.375 4.98 1 96.38 88 LYS B O 1
ATOM 3382 N N . ASP B 1 89 ? 1.823 -7.449 5.891 1 96.19 89 ASP B N 1
ATOM 3383 C CA . ASP B 1 89 ? 3.273 -7.508 5.738 1 96.19 89 ASP B CA 1
ATOM 3384 C C . ASP B 1 89 ? 3.668 -7.566 4.262 1 96.19 89 ASP B C 1
ATOM 3386 O O . ASP B 1 89 ? 4.637 -6.926 3.848 1 96.19 89 ASP B O 1
ATOM 3390 N N . GLU B 1 90 ? 2.92 -8.367 3.504 1 97.19 90 GLU B N 1
ATOM 3391 C CA . GLU B 1 90 ? 3.234 -8.43 2.08 1 97.19 90 GLU B CA 1
ATOM 3392 C C . GLU B 1 90 ? 3.074 -7.062 1.418 1 97.19 90 GLU B C 1
ATOM 3394 O O . GLU B 1 90 ? 3.861 -6.695 0.543 1 97.19 90 GLU B O 1
ATOM 3399 N N . LEU B 1 91 ? 2.086 -6.332 1.836 1 97.75 91 LEU B N 1
ATOM 3400 C CA . LEU B 1 91 ? 1.867 -4.988 1.316 1 97.75 91 LEU B CA 1
ATOM 3401 C C . LEU B 1 91 ? 3.039 -4.074 1.661 1 97.75 91 LEU B C 1
ATOM 3403 O O . LEU B 1 91 ? 3.643 -3.469 0.771 1 97.75 91 LEU B O 1
ATOM 3407 N N . PHE B 1 92 ? 3.441 -4.047 2.924 1 98.06 92 PHE B N 1
ATOM 3408 C CA . PHE B 1 92 ? 4.496 -3.15 3.389 1 98.06 92 PHE B CA 1
ATOM 3409 C C . PHE B 1 92 ? 5.824 -3.486 2.721 1 98.06 92 PHE B C 1
ATOM 3411 O O . PHE B 1 92 ? 6.465 -2.613 2.133 1 98.06 92 PHE B O 1
ATOM 3418 N N . TYR B 1 93 ? 6.156 -4.727 2.736 1 98.5 93 TYR B N 1
ATOM 3419 C CA . TYR B 1 93 ? 7.461 -5.102 2.205 1 98.5 93 TYR B CA 1
ATOM 3420 C C . TYR B 1 93 ? 7.449 -5.098 0.681 1 98.5 93 TYR B C 1
ATOM 3422 O O . TYR B 1 93 ? 8.5 -4.984 0.048 1 98.5 93 TYR B O 1
ATOM 3430 N N . GLY B 1 94 ? 6.254 -5.246 0.048 1 98.62 94 GLY B N 1
ATOM 3431 C CA . GLY B 1 94 ? 6.152 -5.031 -1.388 1 98.62 94 GLY B CA 1
ATOM 3432 C C . GLY B 1 94 ? 6.496 -3.615 -1.808 1 98.62 94 GLY B C 1
ATOM 3433 O O . GLY B 1 94 ? 7.227 -3.41 -2.777 1 98.62 94 GLY B O 1
ATOM 3434 N N . PHE B 1 95 ? 6.023 -2.643 -1.046 1 98.5 95 PHE B N 1
ATOM 3435 C CA . PHE B 1 95 ? 6.34 -1.243 -1.309 1 98.5 95 PHE B CA 1
ATOM 3436 C C . PHE B 1 95 ? 7.812 -0.959 -1.041 1 98.5 95 PHE B C 1
ATOM 3438 O O . PHE B 1 95 ? 8.484 -0.332 -1.859 1 98.5 95 PHE B O 1
ATOM 3445 N N . ARG B 1 96 ? 8.289 -1.47 0.076 1 98.69 96 ARG B N 1
ATOM 3446 C CA . ARG B 1 96 ? 9.664 -1.188 0.468 1 98.69 96 ARG B CA 1
ATOM 3447 C C . ARG B 1 96 ? 10.648 -1.843 -0.492 1 98.69 96 ARG B C 1
ATOM 3449 O O . ARG B 1 96 ? 11.68 -1.251 -0.834 1 98.69 96 ARG B O 1
ATOM 3456 N N . ALA B 1 97 ? 10.305 -3.082 -0.948 1 98.88 97 ALA B N 1
ATOM 3457 C CA . ALA B 1 97 ? 11.188 -3.729 -1.917 1 98.88 97 ALA B CA 1
ATOM 3458 C C . ALA B 1 97 ? 11.336 -2.877 -3.174 1 98.88 97 ALA B C 1
ATOM 3460 O O . ALA B 1 97 ? 12.453 -2.672 -3.662 1 98.88 97 ALA B O 1
ATOM 3461 N N . TYR B 1 98 ? 10.281 -2.348 -3.697 1 98.81 98 TYR B N 1
ATOM 3462 C CA . TYR B 1 98 ? 10.305 -1.49 -4.879 1 98.81 98 TYR B CA 1
ATOM 3463 C C . TYR B 1 98 ? 11.109 -0.221 -4.613 1 98.81 98 TYR B C 1
ATOM 3465 O O . TYR B 1 98 ? 11.977 0.151 -5.406 1 98.81 98 TYR B O 1
ATOM 3473 N N . GLU B 1 99 ? 10.836 0.43 -3.436 1 98.75 99 GLU B N 1
ATOM 3474 C CA . GLU B 1 99 ? 11.461 1.704 -3.092 1 98.75 99 GLU B CA 1
ATOM 3475 C C . GLU B 1 99 ? 12.953 1.536 -2.842 1 98.75 99 GLU B C 1
ATOM 3477 O O . GLU B 1 99 ? 13.758 2.381 -3.248 1 98.75 99 GLU B O 1
ATOM 3482 N N . ILE B 1 100 ? 13.305 0.417 -2.154 1 98.88 100 ILE B N 1
ATOM 3483 C CA . ILE B 1 100 ? 14.703 0.146 -1.867 1 98.88 100 ILE B CA 1
ATOM 3484 C C . ILE B 1 100 ? 15.438 -0.216 -3.158 1 98.88 100 ILE B C 1
ATOM 3486 O O . ILE B 1 100 ? 16.594 0.172 -3.354 1 98.88 100 ILE B O 1
ATOM 3490 N N . ALA B 1 101 ? 14.766 -0.98 -4.078 1 98.88 101 ALA B N 1
ATOM 3491 C CA . ALA B 1 101 ? 15.359 -1.251 -5.383 1 98.88 101 ALA B CA 1
ATOM 3492 C C . ALA B 1 101 ? 15.688 0.046 -6.117 1 98.88 101 ALA B C 1
ATOM 3494 O O . ALA B 1 101 ? 16.766 0.176 -6.707 1 98.88 101 ALA B O 1
ATOM 3495 N N . ARG B 1 102 ? 14.773 1.013 -6.121 1 98.62 102 ARG B N 1
ATOM 3496 C CA . ARG B 1 102 ? 15.023 2.316 -6.727 1 98.62 102 ARG B CA 1
ATOM 3497 C C . ARG B 1 102 ? 16.203 3.02 -6.055 1 98.62 102 ARG B C 1
ATOM 3499 O O . ARG B 1 102 ? 17.062 3.582 -6.73 1 98.62 102 ARG B O 1
ATOM 3506 N N . SER B 1 103 ? 16.188 2.977 -4.719 1 98.5 103 SER B N 1
ATOM 3507 C CA . SER B 1 103 ? 17.25 3.623 -3.951 1 98.5 103 SER B CA 1
ATOM 3508 C C . SER B 1 103 ? 18.609 3.02 -4.273 1 98.5 103 SER B C 1
ATOM 3510 O O . SER B 1 103 ? 19.625 3.723 -4.262 1 98.5 103 SER B O 1
ATOM 3512 N N . GLU B 1 104 ? 18.625 1.703 -4.547 1 98.75 104 GLU B N 1
ATOM 3513 C CA . GLU B 1 104 ? 19.844 0.983 -4.863 1 98.75 104 GLU B CA 1
ATOM 3514 C C . GLU B 1 104 ? 20.156 1.04 -6.359 1 98.75 104 GLU B C 1
ATOM 3516 O O . GLU B 1 104 ? 21.062 0.365 -6.836 1 98.75 104 GLU B O 1
ATOM 3521 N N . HIS B 1 105 ? 19.344 1.779 -7.152 1 98.5 105 HIS B N 1
ATOM 3522 C CA . HIS B 1 105 ? 19.578 2.117 -8.555 1 98.5 105 HIS B CA 1
ATOM 3523 C C . HIS B 1 105 ? 19.438 0.894 -9.453 1 98.5 105 HIS B C 1
ATOM 3525 O O . HIS B 1 105 ? 20.156 0.744 -10.43 1 98.5 105 HIS B O 1
ATOM 3531 N N . VAL B 1 106 ? 18.594 -0.06 -9.023 1 98.81 106 VAL B N 1
ATOM 3532 C CA . VAL B 1 106 ? 18.203 -1.133 -9.93 1 98.81 106 VAL B CA 1
ATOM 3533 C C . VAL B 1 106 ? 17.672 -0.54 -11.234 1 98.81 106 VAL B C 1
ATOM 3535 O O . VAL B 1 106 ? 16.984 0.484 -11.227 1 98.81 106 VAL B O 1
ATOM 3538 N N . GLN B 1 107 ? 17.969 -1.165 -12.352 1 98.69 107 GLN B N 1
ATOM 3539 C CA . GLN B 1 107 ? 17.625 -0.576 -13.641 1 98.69 107 GLN B CA 1
ATOM 3540 C C . GLN B 1 107 ? 16.344 -1.184 -14.203 1 98.69 107 GLN B C 1
ATOM 3542 O O . GLN B 1 107 ? 15.641 -0.546 -14.984 1 98.69 107 GLN B O 1
ATOM 3547 N N . HIS B 1 108 ? 16.062 -2.379 -13.852 1 98.75 108 HIS B N 1
ATOM 3548 C CA . HIS B 1 108 ? 14.859 -3.07 -14.312 1 98.75 108 HIS B CA 1
ATOM 3549 C C . HIS B 1 108 ? 14.258 -3.928 -13.203 1 98.75 108 HIS B C 1
ATOM 3551 O O . HIS B 1 108 ? 14.906 -4.852 -12.711 1 98.75 108 HIS B O 1
ATOM 3557 N N . TYR B 1 109 ? 13.062 -3.629 -12.766 1 98.94 109 TYR B N 1
ATOM 3558 C CA . TYR B 1 109 ? 12.375 -4.25 -11.641 1 98.94 109 TYR B CA 1
ATOM 3559 C C . TYR B 1 109 ? 11.141 -5.008 -12.109 1 98.94 109 TYR B C 1
ATOM 3561 O O . TYR B 1 109 ? 10.227 -4.418 -12.703 1 98.94 109 TYR B O 1
ATOM 3569 N N . VAL B 1 110 ? 11.125 -6.324 -11.898 1 98.94 110 VAL B N 1
ATOM 3570 C CA . VAL B 1 110 ? 9.977 -7.16 -12.227 1 98.94 110 VAL B CA 1
ATOM 3571 C C . VAL B 1 110 ? 9.234 -7.555 -10.953 1 98.94 110 VAL B C 1
ATOM 3573 O O . VAL B 1 110 ? 9.836 -8.117 -10.031 1 98.94 110 VAL B O 1
ATOM 3576 N N . TRP B 1 111 ? 7.992 -7.215 -10.852 1 98.88 111 TRP B N 1
ATOM 3577 C CA . TRP B 1 111 ? 7.117 -7.605 -9.75 1 98.88 111 TRP B CA 1
ATOM 3578 C C . TRP B 1 111 ? 6.301 -8.836 -10.117 1 98.88 111 TRP B C 1
ATOM 3580 O O . TRP B 1 111 ? 5.441 -8.781 -11 1 98.88 111 TRP B O 1
ATOM 3590 N N . ALA B 1 112 ? 6.715 -9.992 -9.461 1 98.69 112 ALA B N 1
ATOM 3591 C CA . ALA B 1 112 ? 5.875 -11.18 -9.609 1 98.69 112 ALA B CA 1
ATOM 3592 C C . ALA B 1 112 ? 4.469 -10.93 -9.07 1 98.69 112 ALA B C 1
ATOM 3594 O O . ALA B 1 112 ? 4.273 -10.836 -7.855 1 98.69 112 ALA B O 1
ATOM 3595 N N . HIS B 1 113 ? 3.598 -10.789 -9.969 1 97.81 113 HIS B N 1
ATOM 3596 C CA . HIS B 1 113 ? 2.268 -10.227 -9.742 1 97.81 113 HIS B CA 1
ATOM 3597 C C . HIS B 1 113 ? 1.189 -11.297 -9.883 1 97.81 113 HIS B C 1
ATOM 3599 O O . HIS B 1 113 ? 1.491 -12.453 -10.18 1 97.81 113 HIS B O 1
ATOM 3605 N N . ILE B 1 114 ? 0.083 -11.062 -9.352 1 95.94 114 ILE B N 1
ATOM 3606 C CA . ILE B 1 114 ? -1.202 -11.703 -9.617 1 95.94 114 ILE B CA 1
ATOM 3607 C C . ILE B 1 114 ? -2.291 -10.633 -9.734 1 95.94 114 ILE B C 1
ATOM 3609 O O . ILE B 1 114 ? -2.088 -9.484 -9.344 1 95.94 114 ILE B O 1
ATOM 3613 N N . GLU B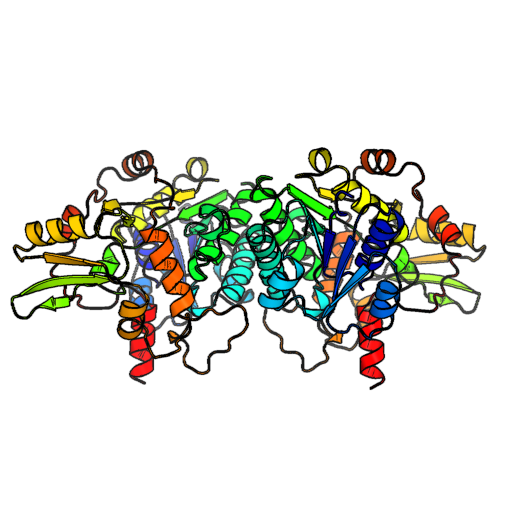 1 115 ? -3.373 -10.953 -10.352 1 94.06 115 GLU B N 1
ATOM 3614 C CA . GLU B 1 115 ? -4.395 -9.961 -10.672 1 94.06 115 GLU B CA 1
ATOM 3615 C C . GLU B 1 115 ? -4.973 -9.336 -9.398 1 94.06 115 GLU B C 1
ATOM 3617 O O . GLU B 1 115 ? -5.082 -10 -8.367 1 94.06 115 GLU B O 1
ATOM 3622 N N . TYR B 1 116 ? -5.32 -8.047 -9.391 1 97.19 116 TYR B N 1
ATOM 3623 C CA . TYR B 1 116 ? -5.996 -7.328 -8.312 1 97.19 116 TYR B CA 1
ATOM 3624 C C . TYR B 1 116 ? -7.473 -7.699 -8.25 1 97.19 116 TYR B C 1
ATOM 3626 O O . TYR B 1 116 ? -8.328 -6.977 -8.758 1 97.19 116 TYR B O 1
ATOM 3634 N N . ALA B 1 117 ? -7.781 -8.789 -7.543 1 97.56 117 ALA B N 1
ATOM 3635 C CA . ALA B 1 117 ? -9.094 -9.43 -7.543 1 97.56 117 ALA B CA 1
ATOM 3636 C C . ALA B 1 117 ? -10.188 -8.438 -7.156 1 97.56 117 ALA B C 1
ATOM 3638 O O . ALA B 1 117 ? -11.242 -8.383 -7.793 1 97.56 117 ALA B O 1
ATOM 3639 N N . LEU B 1 118 ? -9.93 -7.613 -6.156 1 97.06 118 LEU B N 1
ATOM 3640 C CA . LEU B 1 118 ? -10.938 -6.672 -5.691 1 97.06 118 LEU B CA 1
ATOM 3641 C C . LEU B 1 118 ? -11.234 -5.625 -6.762 1 97.06 118 LEU B C 1
ATOM 3643 O O . LEU B 1 118 ? -12.398 -5.305 -7.016 1 97.06 118 LEU B O 1
ATOM 3647 N N . GLY B 1 119 ? -10.172 -5.117 -7.367 1 96.5 119 GLY B N 1
ATOM 3648 C CA . GLY B 1 119 ? -10.359 -4.16 -8.445 1 96.5 119 GLY B CA 1
ATOM 3649 C C . GLY B 1 119 ? -11.125 -4.734 -9.625 1 96.5 119 GLY B C 1
ATOM 3650 O O . GLY B 1 119 ? -12.047 -4.102 -10.148 1 96.5 119 GLY B O 1
ATOM 3651 N N . ASN B 1 120 ? -10.758 -5.973 -10.016 1 96.75 120 ASN B N 1
ATOM 3652 C CA . ASN B 1 120 ? -11.414 -6.641 -11.133 1 96.75 120 ASN B CA 1
ATOM 3653 C C . ASN B 1 120 ? -12.891 -6.914 -10.844 1 96.75 120 ASN B C 1
ATOM 3655 O O . ASN B 1 120 ? -13.695 -7.012 -11.766 1 96.75 120 ASN B O 1
ATOM 3659 N N . ALA B 1 121 ? -13.203 -7.023 -9.523 1 97.44 121 ALA B N 1
ATOM 3660 C CA . ALA B 1 121 ? -14.562 -7.367 -9.117 1 97.44 121 ALA B CA 1
ATOM 3661 C C . ALA B 1 121 ? -15.336 -6.125 -8.68 1 97.44 121 ALA B C 1
ATOM 3663 O O . ALA B 1 121 ? -16.297 -6.227 -7.922 1 97.44 121 ALA B O 1
ATOM 3664 N N . ASN B 1 122 ? -14.859 -4.926 -9.078 1 96.5 122 ASN B N 1
ATOM 3665 C CA . ASN B 1 122 ? -15.5 -3.654 -8.758 1 96.5 122 ASN B CA 1
ATOM 3666 C C . ASN B 1 122 ? -15.719 -3.502 -7.254 1 96.5 122 ASN B C 1
ATOM 3668 O O . ASN B 1 122 ? -16.781 -3.07 -6.812 1 96.5 122 ASN B O 1
ATOM 3672 N N . PHE B 1 123 ? -14.805 -4.117 -6.441 1 97.69 123 PHE B N 1
ATOM 3673 C CA . PHE B 1 123 ? -14.664 -3.953 -5 1 97.69 123 PHE B CA 1
ATOM 3674 C C . PHE B 1 123 ? -15.805 -4.648 -4.262 1 97.69 123 PHE B C 1
ATOM 3676 O O . PHE B 1 123 ? -16.172 -4.246 -3.156 1 97.69 123 PHE B O 1
ATOM 3683 N N . ASP B 1 124 ? -16.391 -5.625 -4.918 1 98.06 124 ASP B N 1
ATOM 3684 C CA . ASP B 1 124 ? -17.188 -6.609 -4.195 1 98.06 124 ASP B CA 1
ATOM 3685 C C . ASP B 1 124 ? -16.328 -7.43 -3.246 1 98.06 124 ASP B C 1
ATOM 3687 O O . ASP B 1 124 ? -15.492 -8.227 -3.689 1 98.06 124 ASP B O 1
ATOM 3691 N N . GLU B 1 125 ? -16.516 -7.289 -1.998 1 97.25 125 GLU B N 1
ATOM 3692 C CA . GLU B 1 125 ? -15.602 -7.84 -1.007 1 97.25 125 GLU B CA 1
ATOM 3693 C C . GLU B 1 125 ? -15.734 -9.359 -0.918 1 97.25 125 GLU B C 1
ATOM 3695 O O . GLU B 1 125 ? -14.914 -10.023 -0.285 1 97.25 125 GLU B O 1
ATOM 3700 N N . SER B 1 126 ? -16.781 -9.914 -1.54 1 97.62 126 SER B N 1
ATOM 3701 C CA . SER B 1 126 ? -16.844 -11.367 -1.605 1 97.62 126 SER B CA 1
ATOM 3702 C C . SER B 1 126 ? -15.656 -11.938 -2.379 1 97.62 126 SER B C 1
ATOM 3704 O O . SER B 1 126 ? -15.367 -13.133 -2.287 1 97.62 126 SER B O 1
ATOM 3706 N N . TYR B 1 127 ? -14.906 -11.086 -3.125 1 98.06 127 TYR B N 1
ATOM 3707 C CA . TYR B 1 127 ? -13.758 -11.508 -3.914 1 98.06 127 TYR B CA 1
ATOM 3708 C C . TYR B 1 127 ? -12.453 -11.078 -3.256 1 98.06 127 TYR B C 1
ATOM 3710 O O . TYR B 1 127 ? -11.398 -11.102 -3.889 1 98.06 127 TYR B O 1
ATOM 3718 N N . HIS B 1 128 ? -12.555 -10.555 -1.992 1 97.75 128 HIS B N 1
ATOM 3719 C CA . HIS B 1 128 ? -11.344 -10.203 -1.262 1 97.75 128 HIS B CA 1
ATOM 3720 C C . HIS B 1 128 ? -10.5 -11.438 -0.952 1 97.75 128 HIS B C 1
ATOM 3722 O O . HIS B 1 128 ? -10.711 -12.094 0.071 1 97.75 128 HIS B O 1
ATOM 3728 N N . CYS B 1 129 ? -9.547 -11.695 -1.812 1 97 129 CYS B N 1
ATOM 3729 C CA . CYS B 1 129 ? -8.562 -12.758 -1.67 1 97 129 CYS B CA 1
ATOM 3730 C C . CYS B 1 129 ? -7.207 -12.203 -1.253 1 97 129 CYS B C 1
ATOM 3732 O O . CYS B 1 129 ? -6.469 -11.672 -2.084 1 97 129 CYS B O 1
ATOM 3734 N N . GLY B 1 130 ? -6.852 -12.344 -0.005 1 95.69 130 GLY B N 1
ATOM 3735 C CA . GLY B 1 130 ? -5.742 -11.648 0.633 1 95.69 130 GLY B CA 1
ATOM 3736 C C . GLY B 1 130 ? -4.445 -11.758 -0.148 1 95.69 130 GLY B C 1
ATOM 3737 O O . GLY B 1 130 ? -3.799 -10.742 -0.423 1 95.69 130 GLY B O 1
ATOM 3738 N N . HIS B 1 131 ? -4.047 -12.93 -0.567 1 93.88 131 HIS B N 1
ATOM 3739 C CA . HIS B 1 131 ? -2.756 -13.125 -1.217 1 93.88 131 HIS B CA 1
ATOM 3740 C C . HIS B 1 131 ? -2.764 -12.57 -2.637 1 93.88 131 HIS B C 1
ATOM 3742 O O . HIS B 1 131 ? -1.704 -12.328 -3.221 1 93.88 131 HIS B O 1
ATOM 3748 N N . MET B 1 132 ? -3.938 -12.375 -3.248 1 96.88 132 MET B N 1
ATOM 3749 C CA . MET B 1 132 ? -4.031 -11.773 -4.578 1 96.88 132 MET B CA 1
ATOM 3750 C C . MET B 1 132 ? -4.074 -10.25 -4.484 1 96.88 132 MET B C 1
ATOM 3752 O O . MET B 1 132 ? -3.387 -9.562 -5.238 1 96.88 132 MET B O 1
ATOM 3756 N N . VAL B 1 133 ? -4.824 -9.75 -3.488 1 97.5 133 VAL B N 1
ATOM 3757 C CA . VAL B 1 133 ? -5.109 -8.32 -3.457 1 97.5 133 VAL B CA 1
ATOM 3758 C C . VAL B 1 133 ? -3.867 -7.551 -3.016 1 97.5 133 VAL B C 1
ATOM 3760 O O . VAL B 1 133 ? -3.629 -6.426 -3.465 1 97.5 133 VAL B O 1
ATOM 3763 N N . SER B 1 134 ? -3.094 -8.156 -2.088 1 97.5 134 SER B N 1
ATOM 3764 C CA . SER B 1 134 ? -1.872 -7.48 -1.665 1 97.5 134 SER B CA 1
ATOM 3765 C C . SER B 1 134 ? -0.915 -7.285 -2.836 1 97.5 134 SER B C 1
ATOM 3767 O O . SER B 1 134 ? -0.382 -6.191 -3.031 1 97.5 134 SER B O 1
ATOM 3769 N N . LYS B 1 135 ? -0.72 -8.312 -3.648 1 98.19 135 LYS B N 1
ATOM 3770 C CA . LYS B 1 135 ? 0.136 -8.203 -4.824 1 98.19 135 LYS B CA 1
ATOM 3771 C C . LYS B 1 135 ? -0.442 -7.219 -5.84 1 98.19 135 LYS B C 1
ATOM 3773 O O . LYS B 1 135 ? 0.302 -6.48 -6.488 1 98.19 135 LYS B O 1
ATOM 3778 N N . GLY B 1 136 ? -1.758 -7.328 -6.008 1 98.12 136 GLY B N 1
ATOM 3779 C CA . GLY B 1 136 ? -2.434 -6.422 -6.922 1 98.12 136 GLY B CA 1
ATOM 3780 C C . GLY B 1 136 ? -2.252 -4.961 -6.559 1 98.12 136 GLY B C 1
ATOM 3781 O O . GLY B 1 136 ? -1.996 -4.125 -7.426 1 98.12 136 GLY B O 1
ATOM 3782 N N . ARG B 1 137 ? -2.359 -4.625 -5.254 1 98.38 137 ARG B N 1
ATOM 3783 C CA . ARG B 1 137 ? -2.197 -3.262 -4.758 1 98.38 137 ARG B CA 1
ATOM 3784 C C . ARG B 1 137 ? -0.802 -2.729 -5.07 1 98.38 137 ARG B C 1
ATOM 3786 O O . ARG B 1 137 ? -0.657 -1.622 -5.594 1 98.38 137 ARG B O 1
ATOM 3793 N N . VAL B 1 138 ? 0.217 -3.543 -4.82 1 98.56 138 VAL B N 1
ATOM 3794 C CA . VAL B 1 138 ? 1.601 -3.154 -5.07 1 98.56 138 VAL B CA 1
ATOM 3795 C C . VAL B 1 138 ? 1.813 -2.939 -6.57 1 98.56 138 VAL B C 1
ATOM 3797 O O . VAL B 1 138 ? 2.461 -1.974 -6.977 1 98.56 138 VAL B O 1
ATOM 3800 N N . GLY B 1 139 ? 1.236 -3.838 -7.391 1 98.44 139 GLY B N 1
ATOM 3801 C CA . GLY B 1 139 ? 1.354 -3.703 -8.836 1 98.44 139 GLY B CA 1
ATOM 3802 C C . GLY B 1 139 ? 0.781 -2.402 -9.359 1 98.44 139 GLY B C 1
ATOM 3803 O O . GLY B 1 139 ? 1.397 -1.74 -10.195 1 98.44 139 GLY B O 1
ATOM 3804 N N . LYS B 1 140 ? -0.416 -2.006 -8.883 1 97.75 140 LYS B N 1
ATOM 3805 C CA . LYS B 1 140 ? -1.046 -0.758 -9.297 1 97.75 140 LYS B CA 1
ATOM 3806 C C . LYS B 1 140 ? -0.176 0.444 -8.945 1 97.75 140 LYS B C 1
ATOM 3808 O O . LYS B 1 140 ? -0.02 1.364 -9.75 1 97.75 140 LYS B O 1
ATOM 3813 N N . PHE B 1 141 ? 0.397 0.386 -7.773 1 97.75 141 PHE B N 1
ATOM 3814 C CA . PHE B 1 141 ? 1.289 1.436 -7.297 1 97.75 141 PHE B CA 1
ATOM 3815 C C . PHE B 1 141 ? 2.52 1.548 -8.188 1 97.75 141 PHE B C 1
ATOM 3817 O O . PHE B 1 141 ? 2.896 2.646 -8.602 1 97.75 141 PHE B O 1
ATOM 3824 N N . ILE B 1 142 ? 3.121 0.413 -8.484 1 98.12 142 ILE B N 1
ATOM 3825 C CA . ILE B 1 142 ? 4.352 0.378 -9.266 1 98.12 142 ILE B CA 1
ATOM 3826 C C . ILE B 1 142 ? 4.109 0.989 -10.641 1 98.12 142 ILE B C 1
ATOM 3828 O O . ILE B 1 142 ? 4.871 1.85 -11.086 1 98.12 142 ILE B O 1
ATOM 3832 N N . LEU B 1 143 ? 3.051 0.652 -11.273 1 96.88 143 LEU B N 1
ATOM 3833 C CA . LEU B 1 143 ? 2.777 1.137 -12.617 1 96.88 143 LEU B CA 1
ATOM 3834 C C . LEU B 1 143 ? 2.432 2.623 -12.602 1 96.88 143 LEU B C 1
ATOM 3836 O O . LEU B 1 143 ? 2.643 3.324 -13.594 1 96.88 143 LEU B O 1
ATOM 3840 N N . ALA B 1 144 ? 1.982 3.137 -11.461 1 95.81 144 ALA B N 1
ATOM 3841 C CA . ALA B 1 144 ? 1.582 4.535 -11.352 1 95.81 144 ALA B CA 1
ATOM 3842 C C . ALA B 1 144 ? 2.801 5.453 -11.289 1 95.81 144 ALA B C 1
ATOM 3844 O O . ALA B 1 144 ? 2.686 6.664 -11.477 1 95.81 144 ALA B O 1
ATOM 3845 N N . LEU B 1 145 ? 4.016 4.965 -10.914 1 95.69 145 LEU B N 1
ATOM 3846 C CA . LEU B 1 145 ? 5.172 5.812 -10.625 1 95.69 145 LEU B CA 1
ATOM 3847 C C . LEU B 1 145 ? 6.012 6.027 -11.883 1 95.69 145 LEU B C 1
ATOM 3849 O O . LEU B 1 145 ? 6.93 6.852 -11.883 1 95.69 145 LEU B O 1
ATOM 3853 N N . GLY B 1 146 ? 5.73 5.441 -13.016 1 90.56 146 GLY B N 1
ATOM 3854 C CA . GLY B 1 146 ? 6.438 5.688 -14.266 1 90.56 146 GLY B CA 1
ATOM 3855 C C . GLY B 1 146 ? 7.605 4.742 -14.484 1 90.56 146 GLY B C 1
ATOM 3856 O O . GLY B 1 146 ? 7.766 3.766 -13.75 1 90.56 146 GLY B O 1
ATOM 3857 N N . GLN B 1 147 ? 8.484 5.062 -15.461 1 96.88 147 GLN B N 1
ATOM 3858 C CA . GLN B 1 147 ? 9.453 4.078 -15.93 1 96.88 147 GLN B CA 1
ATOM 3859 C C . GLN B 1 147 ? 10.867 4.648 -15.906 1 96.88 147 GLN B C 1
ATOM 3861 O O . GLN B 1 147 ? 11.781 4.082 -16.5 1 96.88 147 GLN B O 1
ATOM 3866 N N . GLU B 1 148 ? 11 5.789 -15.352 1 95.06 148 GLU B N 1
ATOM 3867 C CA . GLU B 1 148 ? 12.32 6.387 -15.242 1 95.06 148 GLU B CA 1
ATOM 3868 C C . GLU B 1 148 ? 12.641 6.754 -13.789 1 95.06 148 GLU B C 1
ATOM 3870 O O . GLU B 1 148 ? 11.773 7.238 -13.062 1 95.06 148 GLU B O 1
ATOM 3875 N N . PRO B 1 149 ? 13.82 6.539 -13.289 1 95.56 149 PRO B N 1
ATOM 3876 C CA . PRO B 1 149 ? 14.93 5.949 -14.039 1 95.56 149 PRO B CA 1
ATOM 3877 C C . PRO B 1 149 ? 14.891 4.422 -14.047 1 95.56 149 PRO B C 1
ATOM 3879 O O . PRO B 1 149 ? 15.672 3.785 -14.758 1 95.56 149 PRO B O 1
ATOM 3882 N N . MET B 1 150 ? 14.078 3.789 -13.273 1 98.19 150 MET B N 1
ATOM 3883 C CA . MET B 1 150 ? 13.961 2.334 -13.211 1 98.19 150 MET B CA 1
ATOM 3884 C C . MET B 1 150 ? 12.773 1.85 -14.039 1 98.19 150 MET B C 1
ATOM 3886 O O . MET B 1 150 ? 11.641 2.275 -13.812 1 98.19 150 MET B O 1
ATOM 3890 N N . LYS B 1 151 ? 13.047 0.979 -15.008 1 98.69 151 LYS B N 1
ATOM 3891 C CA . LYS B 1 151 ? 11.969 0.315 -15.734 1 98.69 151 LYS B CA 1
ATOM 3892 C C . LYS B 1 151 ? 11.305 -0.752 -14.867 1 98.69 151 LYS B C 1
ATOM 3894 O O . LYS B 1 151 ? 11.961 -1.406 -14.062 1 98.69 151 LYS B O 1
ATOM 3899 N N . THR B 1 152 ? 10.047 -0.854 -15.016 1 98.81 152 THR B N 1
ATOM 3900 C CA . THR B 1 152 ? 9.305 -1.838 -14.227 1 98.81 152 THR B CA 1
ATOM 3901 C C . THR B 1 152 ? 8.398 -2.676 -15.125 1 98.81 152 THR B C 1
ATOM 3903 O O . THR B 1 152 ? 7.902 -2.188 -16.141 1 98.81 152 THR B O 1
ATOM 3906 N N . THR B 1 153 ? 8.227 -3.916 -14.812 1 98.88 153 THR B N 1
ATOM 3907 C CA . THR B 1 153 ? 7.305 -4.836 -15.469 1 98.88 153 THR B CA 1
ATOM 3908 C C . THR B 1 153 ? 6.551 -5.672 -14.438 1 98.88 153 THR B C 1
ATOM 3910 O O . THR B 1 153 ? 7.141 -6.148 -13.469 1 98.88 153 THR B O 1
ATOM 3913 N N . LEU B 1 154 ? 5.25 -5.727 -14.586 1 98.75 154 LEU B N 1
ATOM 3914 C CA . LEU B 1 154 ? 4.492 -6.723 -13.828 1 98.75 154 LEU B CA 1
ATOM 3915 C C . LEU B 1 154 ? 4.449 -8.055 -14.578 1 98.75 154 LEU B C 1
ATOM 3917 O O . LEU B 1 154 ? 4.305 -8.078 -15.797 1 98.75 154 LEU B O 1
ATOM 3921 N N . PHE B 1 155 ? 4.68 -9.141 -13.898 1 98.81 155 PHE B N 1
ATOM 3922 C CA . PHE B 1 155 ? 4.5 -10.484 -14.414 1 98.81 155 PHE B CA 1
ATOM 3923 C C . PHE B 1 155 ? 3.354 -11.195 -13.703 1 98.81 155 PHE B C 1
ATOM 3925 O O . PHE B 1 155 ? 3.506 -11.648 -12.57 1 98.81 155 PHE B O 1
ATOM 3932 N N . SER B 1 156 ? 2.195 -11.281 -14.367 1 98.5 156 SER B N 1
ATOM 3933 C CA . SER B 1 156 ? 0.982 -11.789 -13.734 1 98.5 156 SER B CA 1
ATOM 3934 C C . SER B 1 156 ? 0.693 -13.227 -14.156 1 98.5 156 SER B C 1
ATOM 3936 O O . SER B 1 156 ? 0.63 -13.523 -15.352 1 98.5 156 SER B O 1
ATOM 3938 N N . THR B 1 157 ? 0.53 -14.016 -13.125 1 97.31 157 THR B N 1
ATOM 3939 C CA . THR B 1 157 ? 0.108 -15.391 -13.391 1 97.31 157 THR B CA 1
ATOM 3940 C C . THR B 1 157 ? -1.309 -15.625 -12.875 1 97.31 157 THR B C 1
ATOM 3942 O O . THR B 1 157 ? -1.917 -14.734 -12.281 1 97.31 157 THR B O 1
ATOM 3945 N N . GLY B 1 158 ? -1.93 -16.703 -13.281 1 94.38 158 GLY B N 1
ATOM 3946 C CA . GLY B 1 158 ? -3.1 -17.328 -12.68 1 94.38 158 GLY B CA 1
ATOM 3947 C C . GLY B 1 158 ? -2.793 -18.656 -12.016 1 94.38 158 GLY B C 1
ATOM 3948 O O . GLY B 1 158 ? -1.666 -18.891 -11.57 1 94.38 158 GLY B O 1
ATOM 3949 N N . PRO B 1 159 ? -3.799 -19.438 -11.812 1 95.31 159 PRO B N 1
ATOM 3950 C CA . PRO B 1 159 ? -3.516 -20.766 -11.242 1 95.31 159 PRO B CA 1
ATOM 3951 C C . PRO B 1 159 ? -2.543 -21.578 -12.094 1 95.31 159 PRO B C 1
ATOM 3953 O O . PRO B 1 159 ? -2.574 -21.484 -13.328 1 95.31 159 PRO B O 1
ATOM 3956 N N . TYR B 1 160 ? -1.66 -22.344 -11.461 1 95.62 160 TYR B N 1
ATOM 3957 C CA . TYR B 1 160 ? -0.684 -23.172 -12.148 1 95.62 160 TYR B CA 1
ATOM 3958 C C . TYR B 1 160 ? -1.308 -24.5 -12.578 1 95.62 160 TYR B C 1
ATOM 3960 O O . TYR B 1 160 ? -2.078 -25.094 -11.828 1 95.62 160 TYR B O 1
ATOM 3968 N N . MET B 1 161 ? -0.945 -24.938 -13.734 1 95.06 161 MET B N 1
ATOM 3969 C CA . MET B 1 161 ? -1.302 -26.297 -14.148 1 95.06 161 MET B CA 1
ATOM 3970 C C . MET B 1 161 ? -0.748 -27.328 -13.172 1 95.06 161 MET B C 1
ATOM 3972 O O . MET B 1 161 ? -1.384 -28.359 -12.914 1 95.06 161 MET B O 1
ATOM 3976 N N . ASP B 1 162 ? 0.299 -26.969 -12.664 1 92.94 162 ASP B N 1
ATOM 3977 C CA . ASP B 1 162 ? 1.013 -27.844 -11.742 1 92.94 162 ASP B CA 1
ATOM 3978 C C . ASP B 1 162 ? 0.197 -28.109 -10.477 1 92.94 162 ASP B C 1
ATOM 3980 O O . ASP B 1 162 ? 0.476 -29.047 -9.734 1 92.94 162 ASP B O 1
ATOM 3984 N N . MET B 1 163 ? -0.82 -27.328 -10.242 1 91.69 163 MET B N 1
ATOM 3985 C CA . MET B 1 163 ? -1.717 -27.531 -9.109 1 91.69 163 MET B CA 1
ATOM 3986 C C . MET B 1 163 ? -2.584 -28.766 -9.32 1 91.69 163 MET B C 1
ATOM 3988 O O . MET B 1 163 ? -3.186 -29.281 -8.375 1 91.69 163 MET B O 1
ATOM 3992 N N . LEU B 1 164 ? -2.654 -29.25 -10.531 1 93 164 LEU B N 1
ATOM 3993 C CA . LEU B 1 164 ? -3.367 -30.484 -10.836 1 93 164 LEU B CA 1
ATOM 3994 C C . LEU B 1 164 ? -2.594 -31.688 -10.328 1 93 164 LEU B C 1
ATOM 3996 O O . LEU B 1 164 ? -3.141 -32.781 -10.25 1 93 164 LEU B O 1
ATOM 4000 N N . ILE B 1 165 ? -1.334 -31.453 -10.047 1 88.31 165 ILE B N 1
ATOM 4001 C CA . ILE B 1 165 ? -0.465 -32.5 -9.539 1 88.31 165 ILE B CA 1
ATOM 4002 C C . ILE B 1 165 ? -0.323 -32.375 -8.023 1 88.31 165 ILE B C 1
ATOM 4004 O O . ILE B 1 165 ? -0.261 -33.375 -7.309 1 88.31 165 ILE B O 1
ATOM 4008 N N . ASP B 1 166 ? -0.239 -31.062 -7.605 1 82 166 ASP B N 1
ATOM 4009 C CA . ASP B 1 166 ? -0.009 -30.766 -6.195 1 82 166 ASP B CA 1
ATOM 4010 C C . ASP B 1 166 ? -0.76 -29.516 -5.77 1 82 166 ASP B C 1
ATOM 4012 O O . ASP B 1 166 ? -0.889 -28.562 -6.551 1 82 166 ASP B O 1
ATOM 4016 N N . GLY B 1 167 ? -1.633 -29.75 -4.676 1 77.38 167 GLY B N 1
ATOM 4017 C CA . GLY B 1 167 ? -2.328 -28.578 -4.164 1 77.38 167 GLY B CA 1
ATOM 4018 C C . GLY B 1 167 ? -3.836 -28.734 -4.137 1 77.38 167 GLY B C 1
ATOM 4019 O O . GLY B 1 167 ? -4.34 -29.828 -3.842 1 77.38 167 GLY B O 1
ATOM 4020 N N . MET B 1 168 ? -4.465 -27.625 -4.465 1 81.12 168 MET B N 1
ATOM 4021 C CA . MET B 1 168 ? -5.898 -27.562 -4.188 1 81.12 168 MET B CA 1
ATOM 4022 C C . MET B 1 168 ? -6.703 -28.078 -5.375 1 81.12 168 MET B C 1
ATOM 4024 O O . MET B 1 168 ? -7.93 -28.172 -5.305 1 81.12 168 MET B O 1
ATOM 4028 N N . MET B 1 169 ? -6.027 -28.516 -6.484 1 89.44 169 MET B N 1
ATOM 4029 C CA . MET B 1 169 ? -6.773 -28.922 -7.672 1 89.44 169 MET B CA 1
ATOM 4030 C C . MET B 1 169 ? -6.418 -30.359 -8.07 1 89.44 169 MET B C 1
ATOM 4032 O O . MET B 1 169 ? -6.531 -30.719 -9.234 1 89.44 169 MET B O 1
ATOM 4036 N N . THR B 1 170 ? -6.023 -31.125 -7.203 1 91.12 170 THR B N 1
ATOM 4037 C CA . THR B 1 170 ? -5.688 -32.531 -7.48 1 91.12 170 THR B CA 1
ATOM 4038 C C . THR B 1 170 ? -6.949 -33.375 -7.543 1 91.12 170 THR B C 1
ATOM 4040 O O . THR B 1 170 ? -7.93 -33.094 -6.848 1 91.12 170 THR B O 1
ATOM 4043 N N . PRO B 1 171 ? -6.938 -34.438 -8.344 1 93.44 171 PRO B N 1
ATOM 4044 C CA . PRO B 1 171 ? -8.07 -35.344 -8.398 1 93.44 171 PRO B CA 1
ATOM 4045 C C . PRO B 1 171 ? -8.023 -36.406 -7.301 1 93.44 171 PRO B C 1
ATOM 4047 O O . PRO B 1 171 ? -6.953 -36.688 -6.746 1 93.44 171 PRO B O 1
ATOM 4050 N N . ASN B 1 172 ? -9.219 -36.906 -6.926 1 92.19 172 ASN B N 1
ATOM 4051 C CA . ASN B 1 172 ? -9.336 -38.156 -6.191 1 92.19 172 ASN B CA 1
ATOM 4052 C C . ASN B 1 172 ? -9.289 -39.375 -7.129 1 92.19 172 ASN B C 1
ATOM 4054 O O . ASN B 1 172 ? -10.164 -39.531 -7.973 1 92.19 172 ASN B O 1
ATOM 4058 N N . ILE B 1 173 ? -8.258 -40.125 -6.984 1 93 173 ILE B N 1
ATOM 4059 C CA . ILE B 1 173 ? -8.195 -41.344 -7.77 1 93 173 ILE B CA 1
ATOM 4060 C C . ILE B 1 173 ? -9.094 -42.406 -7.137 1 93 173 ILE B C 1
ATOM 4062 O O . ILE B 1 173 ? -8.875 -42.844 -5.996 1 93 173 ILE B O 1
ATOM 4066 N N . GLN B 1 174 ? -10.008 -42.812 -7.93 1 94.44 174 GLN B N 1
ATOM 4067 C CA . GLN B 1 174 ? -11.008 -43.781 -7.453 1 94.44 174 GLN B CA 1
ATOM 4068 C C . GLN B 1 174 ? -10.461 -45.188 -7.457 1 94.44 174 GLN B C 1
ATOM 4070 O O . GLN B 1 174 ? -9.445 -45.469 -8.094 1 94.44 174 GLN B O 1
ATOM 4075 N N . PRO B 1 175 ? -11.141 -46.125 -6.75 1 95.19 175 PRO B N 1
ATOM 4076 C CA . PRO B 1 175 ? -10.695 -47.531 -6.715 1 95.19 175 PRO B CA 1
ATOM 4077 C C . PRO B 1 175 ? -10.617 -48.156 -8.102 1 95.19 175 PRO B C 1
ATOM 4079 O O . PRO B 1 175 ? -9.766 -49 -8.352 1 95.19 175 PRO B O 1
ATOM 4082 N N . ASP B 1 176 ? -11.406 -47.688 -8.984 1 95.44 176 ASP B N 1
ATOM 4083 C CA . ASP B 1 176 ? -11.43 -48.25 -10.328 1 95.44 176 ASP B CA 1
ATOM 4084 C C . ASP B 1 176 ? -10.406 -47.594 -11.227 1 95.44 176 ASP B C 1
ATOM 4086 O O . ASP B 1 176 ? -10.344 -47.875 -12.43 1 95.44 176 ASP B O 1
ATOM 4090 N N . GLY B 1 177 ? -9.656 -46.625 -10.648 1 93.44 177 GLY B N 1
ATOM 4091 C CA . GLY B 1 177 ? -8.602 -45.969 -11.391 1 93.44 177 GLY B CA 1
ATOM 4092 C C . GLY B 1 177 ? -9.055 -44.688 -12.055 1 93.44 177 GLY B C 1
ATOM 4093 O O . GLY B 1 177 ? -8.234 -43.938 -12.594 1 93.44 177 GLY B O 1
ATOM 4094 N N . SER B 1 178 ? -10.32 -44.406 -11.984 1 96.38 178 SER B N 1
ATOM 4095 C CA . SER B 1 178 ? -10.828 -43.188 -12.594 1 96.38 178 SER B CA 1
ATOM 4096 C C . SER B 1 178 ? -10.469 -41.969 -11.766 1 96.38 178 SER B C 1
ATOM 4098 O O . SER B 1 178 ? -10.148 -42.062 -10.586 1 96.38 178 SER B O 1
ATOM 4100 N N . PHE B 1 179 ? -10.438 -40.844 -12.406 1 96.62 179 PHE B N 1
ATOM 4101 C CA . PHE B 1 179 ? -10.125 -39.562 -11.773 1 96.62 179 PHE B CA 1
ATOM 4102 C C . PHE B 1 179 ? -11.406 -38.781 -11.453 1 96.62 179 PHE B C 1
ATOM 4104 O O . PHE B 1 179 ? -12.305 -38.688 -12.289 1 96.62 179 PHE B O 1
ATOM 4111 N N . LEU B 1 180 ? -11.523 -38.281 -10.219 1 96.81 180 LEU B N 1
ATOM 4112 C CA . LEU B 1 180 ? -12.648 -37.438 -9.836 1 96.81 180 LEU B CA 1
ATOM 4113 C C . LEU B 1 180 ? -12.164 -36.156 -9.156 1 96.81 180 LEU B C 1
ATOM 4115 O O . LEU B 1 180 ? -11.516 -36.219 -8.109 1 96.81 180 LEU B O 1
ATOM 4119 N N . TRP B 1 181 ? -12.391 -35.031 -9.836 1 96.19 181 TRP B N 1
ATOM 4120 C CA . TRP B 1 181 ? -12.188 -33.75 -9.172 1 96.19 181 TRP B CA 1
ATOM 4121 C C . TRP B 1 181 ? -13.438 -33.344 -8.406 1 96.19 181 TRP B C 1
ATOM 4123 O O . TRP B 1 181 ? -14.555 -33.438 -8.922 1 96.19 181 TRP B O 1
ATOM 4133 N N . ILE B 1 182 ? -13.242 -32.938 -7.125 1 96.25 182 ILE B N 1
ATOM 4134 C CA . ILE B 1 182 ? -14.305 -32.375 -6.309 1 96.25 182 ILE B CA 1
ATOM 4135 C C . ILE B 1 182 ? -13.859 -31 -5.785 1 96.25 182 ILE B C 1
ATOM 4137 O O . ILE B 1 182 ? -12.969 -30.906 -4.934 1 96.25 182 ILE B O 1
ATOM 4141 N N . ASN B 1 183 ? -14.398 -29.938 -6.262 1 96.94 183 ASN B N 1
ATOM 4142 C CA . ASN B 1 183 ? -14.07 -28.578 -5.82 1 96.94 183 ASN B CA 1
ATOM 4143 C C . ASN B 1 183 ? -15.188 -27.594 -6.145 1 96.94 183 ASN B C 1
ATOM 4145 O O . ASN B 1 183 ? -16.188 -27.969 -6.766 1 96.94 183 ASN B O 1
ATOM 4149 N N . PRO B 1 184 ? -15.07 -26.312 -5.73 1 97.31 184 PRO B N 1
ATOM 4150 C CA . PRO B 1 184 ? -16.219 -25.406 -5.816 1 97.31 184 PRO B CA 1
ATOM 4151 C C . PRO B 1 184 ? -16.344 -24.734 -7.188 1 97.31 184 PRO B C 1
ATOM 4153 O O . PRO B 1 184 ? -17.234 -23.906 -7.398 1 97.31 184 PRO B O 1
ATOM 4156 N N . LEU B 1 185 ? -15.484 -25.047 -8.141 1 97.19 185 LEU B N 1
ATOM 4157 C CA . LEU B 1 185 ? -15.57 -24.391 -9.445 1 97.19 185 LEU B CA 1
ATOM 4158 C C . LEU B 1 185 ? -16.719 -24.984 -10.266 1 97.19 185 LEU B C 1
ATOM 4160 O O . LEU B 1 185 ? -16.953 -26.188 -10.227 1 97.19 185 LEU B O 1
ATOM 4164 N N . PRO B 1 186 ? -17.438 -24.062 -10.969 1 97.06 186 PRO B N 1
ATOM 4165 C CA . PRO B 1 186 ? -18.344 -24.641 -11.977 1 97.06 186 PRO B CA 1
ATOM 4166 C C . PRO B 1 186 ? -17.609 -25.453 -13.039 1 97.06 186 PRO B C 1
ATOM 4168 O O . PRO B 1 186 ? -16.5 -25.078 -13.453 1 97.06 186 PRO B O 1
ATOM 4171 N N . SER B 1 187 ? -18.266 -26.469 -13.484 1 96.38 187 SER B N 1
ATOM 4172 C CA . SER B 1 187 ? -17.594 -27.422 -14.367 1 96.38 187 SER B CA 1
ATOM 4173 C C . SER B 1 187 ? -17.391 -26.844 -15.758 1 96.38 187 SER B C 1
ATOM 4175 O O . SER B 1 187 ? -16.578 -27.344 -16.531 1 96.38 187 SER B O 1
ATOM 4177 N N . ASP B 1 188 ? -18.125 -25.797 -16.047 1 96.56 188 ASP B N 1
ATOM 4178 C CA . ASP B 1 188 ? -18.109 -25.297 -17.422 1 96.56 188 ASP B CA 1
ATOM 4179 C C . ASP B 1 188 ? -17.406 -23.953 -17.516 1 96.56 188 ASP B C 1
ATOM 4181 O O . ASP B 1 188 ? -17.25 -23.391 -18.609 1 96.56 188 ASP B O 1
ATOM 4185 N N . VAL B 1 189 ? -17.031 -23.375 -16.344 1 96.5 189 VAL B N 1
ATOM 4186 C CA . VAL B 1 189 ? -16.359 -22.078 -16.359 1 96.5 189 VAL B CA 1
ATOM 4187 C C . VAL B 1 189 ? -14.867 -22.297 -16.641 1 96.5 189 VAL B C 1
ATOM 4189 O O . VAL B 1 189 ? -14.227 -23.141 -16.031 1 96.5 189 VAL B O 1
ATOM 4192 N N . LYS B 1 190 ? -14.375 -21.562 -17.609 1 96.56 190 LYS B N 1
ATOM 4193 C CA . LYS B 1 190 ? -12.969 -21.672 -17.969 1 96.56 190 LYS B CA 1
ATOM 4194 C C . LYS B 1 190 ? -12.094 -20.797 -17.062 1 96.56 190 LYS B C 1
ATOM 4196 O O . LYS B 1 190 ? -12.484 -19.688 -16.703 1 96.56 190 LYS B O 1
ATOM 4201 N N . LEU B 1 191 ? -11.016 -21.297 -16.641 1 95 191 LEU B N 1
ATOM 4202 C CA . LEU B 1 191 ? -10.039 -20.516 -15.898 1 95 191 LEU B CA 1
ATOM 4203 C C . LEU B 1 191 ? -8.68 -20.562 -16.578 1 95 191 LEU B C 1
ATOM 4205 O O . LEU B 1 191 ? -8.328 -21.547 -17.234 1 95 191 LEU B O 1
ATOM 4209 N N . PRO B 1 192 ? -7.965 -19.438 -16.547 1 97.25 192 PRO B N 1
ATOM 4210 C CA . PRO B 1 192 ? -6.625 -19.375 -17.141 1 97.25 192 PRO B CA 1
ATOM 4211 C C . PRO B 1 192 ? -5.59 -20.172 -16.359 1 97.25 192 PRO B C 1
ATOM 4213 O O . PRO B 1 192 ? -5.352 -19.891 -15.18 1 97.25 192 PRO B O 1
ATOM 4216 N N . LEU B 1 193 ? -5.004 -21.219 -16.922 1 97.31 193 LEU B N 1
ATOM 4217 C CA . LEU B 1 193 ? -3.945 -22.016 -16.297 1 97.31 193 LEU B CA 1
ATOM 4218 C C . LEU B 1 193 ? -2.604 -21.75 -16.969 1 97.31 193 LEU B C 1
ATOM 4220 O O . LEU B 1 193 ? -2.535 -21.609 -18.188 1 97.31 193 LEU B O 1
ATOM 4224 N N . ILE B 1 194 ? -1.573 -21.641 -16.203 1 98.12 194 ILE B N 1
ATOM 4225 C CA . ILE B 1 194 ? -0.232 -21.406 -16.734 1 98.12 194 ILE B CA 1
ATOM 4226 C C . ILE B 1 194 ? 0.679 -22.578 -16.344 1 98.12 194 ILE B C 1
ATOM 4228 O O . ILE B 1 194 ? 0.641 -23.062 -15.219 1 98.12 194 ILE B O 1
ATOM 4232 N N . ALA B 1 195 ? 1.447 -23.094 -17.328 1 97.31 195 ALA B N 1
ATOM 4233 C CA . ALA B 1 195 ? 2.486 -24.094 -17.062 1 97.31 195 ALA B CA 1
ATOM 4234 C C . ALA B 1 195 ? 3.721 -23.453 -16.438 1 97.31 195 ALA B C 1
ATOM 4236 O O . ALA B 1 195 ? 4.328 -22.562 -17.047 1 97.31 195 ALA B O 1
ATOM 4237 N N . LEU B 1 196 ? 4.164 -23.891 -15.336 1 96.12 196 LEU B N 1
ATOM 4238 C CA . LEU B 1 196 ? 5.277 -23.281 -14.609 1 96.12 196 LEU B CA 1
ATOM 4239 C C . LEU B 1 196 ? 6.562 -23.359 -15.422 1 96.12 196 LEU B C 1
ATOM 4241 O O . LEU B 1 196 ? 7.406 -22.469 -15.344 1 96.12 196 LEU B O 1
ATOM 4245 N N . CYS B 1 197 ? 6.695 -24.391 -16.234 1 95.5 197 CYS B N 1
ATOM 4246 C CA . CYS B 1 197 ? 7.941 -24.594 -16.969 1 95.5 197 CYS B CA 1
ATOM 4247 C C . CYS B 1 197 ? 8.164 -23.484 -17.984 1 95.5 197 CYS B C 1
ATOM 4249 O O . CYS B 1 197 ? 9.289 -23.281 -18.438 1 95.5 197 CYS B O 1
ATOM 4251 N N . ASP B 1 198 ? 7.086 -22.781 -18.359 1 97.19 198 ASP B N 1
ATOM 4252 C CA . ASP B 1 198 ? 7.211 -21.719 -19.344 1 97.19 198 ASP B CA 1
ATOM 4253 C C . ASP B 1 198 ? 7.531 -20.375 -18.688 1 97.19 198 ASP B C 1
ATOM 4255 O O . ASP B 1 198 ? 7.906 -19.422 -19.359 1 97.19 198 ASP B O 1
ATOM 4259 N N . VAL B 1 199 ? 7.43 -20.281 -17.359 1 98.12 199 VAL B N 1
ATOM 4260 C CA . VAL B 1 199 ? 7.543 -19.016 -16.625 1 98.12 199 VAL B CA 1
ATOM 4261 C C . VAL B 1 199 ? 8.945 -18.438 -16.812 1 98.12 199 VAL B C 1
ATOM 4263 O O . VAL B 1 199 ? 9.102 -17.219 -16.938 1 98.12 199 VAL B O 1
ATOM 4266 N N . GLY B 1 200 ? 9.961 -19.328 -16.828 1 98.31 200 GLY B N 1
ATOM 4267 C CA . GLY B 1 200 ? 11.344 -18.875 -16.969 1 98.31 200 GLY B CA 1
ATOM 4268 C C . GLY B 1 200 ? 11.602 -18.109 -18.25 1 98.31 200 GLY B C 1
ATOM 4269 O O . GLY B 1 200 ? 12.281 -17.094 -18.234 1 98.31 200 GLY B O 1
ATOM 4270 N N . ILE B 1 201 ? 11.023 -18.578 -19.375 1 98.38 201 ILE B N 1
ATOM 4271 C CA . ILE B 1 201 ? 11.281 -17.984 -20.688 1 98.38 201 ILE B CA 1
ATOM 4272 C C . ILE B 1 201 ? 10.625 -16.609 -20.75 1 98.38 201 ILE B C 1
ATOM 4274 O O . ILE B 1 201 ? 11.188 -15.672 -21.344 1 98.38 201 ILE B O 1
ATOM 4278 N N . TYR B 1 202 ? 9.438 -16.453 -20.203 1 98.81 202 TYR B N 1
ATOM 4279 C CA . TYR B 1 202 ? 8.758 -15.172 -20.203 1 98.81 202 TYR B CA 1
ATOM 4280 C C . TYR B 1 202 ? 9.539 -14.133 -19.422 1 98.81 202 TYR B C 1
ATOM 4282 O O . TYR B 1 202 ? 9.664 -12.984 -19.844 1 98.81 202 TYR B O 1
ATOM 4290 N N . ASN B 1 203 ? 10.094 -14.539 -18.281 1 98.88 203 ASN B N 1
ATOM 4291 C CA . ASN B 1 203 ? 10.852 -13.594 -17.453 1 98.88 203 ASN B CA 1
ATOM 4292 C C . ASN B 1 203 ? 12.211 -13.281 -18.062 1 98.88 203 ASN B C 1
ATOM 4294 O O . ASN B 1 203 ? 12.719 -12.164 -17.938 1 98.88 203 ASN B O 1
ATOM 4298 N N . LEU B 1 204 ? 12.836 -14.273 -18.75 1 98.75 204 LEU B N 1
ATOM 4299 C CA . LEU B 1 204 ? 14.047 -14 -19.531 1 98.75 204 LEU B CA 1
ATOM 4300 C C . LEU B 1 204 ? 13.773 -12.945 -20.594 1 98.75 204 LEU B C 1
ATOM 4302 O O . LEU B 1 204 ? 14.562 -12 -20.75 1 98.75 204 LEU B O 1
ATOM 4306 N N . TRP B 1 205 ? 12.641 -13.078 -21.297 1 98.88 205 TRP B N 1
ATOM 4307 C CA . TRP B 1 205 ? 12.273 -12.117 -22.328 1 98.88 205 TRP B CA 1
ATOM 4308 C C . TRP B 1 205 ? 12.109 -10.719 -21.75 1 98.88 205 TRP B C 1
ATOM 4310 O O . TRP B 1 205 ? 12.523 -9.727 -22.359 1 98.88 205 TRP B O 1
ATOM 4320 N N . ILE B 1 206 ? 11.492 -10.617 -20.578 1 98.88 206 ILE B N 1
ATOM 4321 C CA . ILE B 1 206 ? 11.281 -9.336 -19.922 1 98.88 206 ILE B CA 1
ATOM 4322 C C . ILE B 1 206 ? 12.617 -8.625 -19.719 1 98.88 206 ILE B C 1
ATOM 4324 O O . ILE B 1 206 ? 12.773 -7.465 -20.109 1 98.88 206 ILE B O 1
ATOM 4328 N N . PHE B 1 207 ? 13.617 -9.297 -19.188 1 98.81 207 PHE B N 1
ATOM 4329 C CA . PHE B 1 207 ? 14.906 -8.68 -18.891 1 98.81 207 PHE B CA 1
ATOM 4330 C C . PHE B 1 207 ? 15.688 -8.414 -20.188 1 98.81 207 PHE B C 1
ATOM 4332 O O . PHE B 1 207 ? 16.438 -7.441 -20.266 1 98.81 207 PHE B O 1
ATOM 4339 N N . ASP B 1 208 ? 15.469 -9.227 -21.234 1 98.56 208 ASP B N 1
ATOM 4340 C CA . ASP B 1 208 ? 16.156 -9.055 -22.5 1 98.56 208 ASP B CA 1
ATOM 4341 C C . ASP B 1 208 ? 15.578 -7.871 -23.281 1 98.56 208 ASP B C 1
ATOM 4343 O O . ASP B 1 208 ? 16.234 -7.328 -24.172 1 98.56 208 ASP B O 1
ATOM 4347 N N . ASN B 1 209 ? 14.328 -7.52 -23 1 98.56 209 ASN B N 1
ATOM 4348 C CA . ASN B 1 209 ? 13.633 -6.516 -23.812 1 98.56 209 ASN B CA 1
ATOM 4349 C C . ASN B 1 209 ? 13.047 -5.406 -22.938 1 98.56 209 ASN B C 1
ATOM 4351 O O . ASN B 1 209 ? 11.836 -5.176 -22.953 1 98.56 209 ASN B O 1
ATOM 4355 N N . PRO B 1 210 ? 13.898 -4.672 -22.234 1 97.69 210 PRO B N 1
ATOM 4356 C CA . PRO B 1 210 ? 13.406 -3.668 -21.281 1 97.69 210 PRO B CA 1
ATOM 4357 C C . PRO B 1 210 ? 12.57 -2.584 -21.953 1 97.69 210 PRO B C 1
ATOM 4359 O O . PRO B 1 210 ? 11.617 -2.078 -21.359 1 97.69 210 PRO B O 1
ATOM 4362 N N . SER B 1 211 ? 12.812 -2.209 -23.188 1 97.25 211 SER B N 1
ATOM 4363 C CA . SER B 1 211 ? 12.055 -1.173 -23.891 1 97.25 211 SER B CA 1
ATOM 4364 C C . SER B 1 211 ? 10.633 -1.634 -24.188 1 97.25 211 SER B C 1
ATOM 4366 O O . SER B 1 211 ? 9.688 -0.84 -24.109 1 97.25 211 SER B O 1
ATOM 4368 N N . GLU B 1 212 ? 10.461 -2.918 -24.438 1 97.94 212 GLU B N 1
ATOM 4369 C CA . GLU B 1 212 ? 9.148 -3.453 -24.781 1 97.94 212 GLU B CA 1
ATOM 4370 C C . GLU B 1 212 ? 8.391 -3.869 -23.516 1 97.94 212 GLU B C 1
ATOM 4372 O O . GLU B 1 212 ? 7.16 -3.768 -23.469 1 97.94 212 GLU B O 1
ATOM 4377 N N . SER B 1 213 ? 9.172 -4.332 -22.562 1 98.5 213 SER B N 1
ATOM 4378 C CA . SER B 1 213 ? 8.508 -4.91 -21.406 1 98.5 213 SER B CA 1
ATOM 4379 C C . SER B 1 213 ? 8.203 -3.842 -20.359 1 98.5 213 SER B C 1
ATOM 4381 O O . SER B 1 213 ? 7.387 -4.059 -19.469 1 98.5 213 SER B O 1
ATOM 4383 N N . ALA B 1 214 ? 8.805 -2.646 -20.453 1 98.44 214 ALA B N 1
ATOM 4384 C CA . ALA B 1 214 ? 8.633 -1.602 -19.438 1 98.44 214 ALA B CA 1
ATOM 4385 C C . ALA B 1 214 ? 7.191 -1.093 -19.422 1 98.44 214 ALA B C 1
ATOM 4387 O O . ALA B 1 214 ? 6.629 -0.774 -20.484 1 98.44 214 ALA B O 1
ATOM 4388 N N . GLY B 1 215 ? 6.594 -1.102 -18.25 1 98.25 215 GLY B N 1
ATOM 4389 C CA . GLY B 1 215 ? 5.305 -0.463 -18.047 1 98.25 215 GLY B CA 1
ATOM 4390 C C . GLY B 1 215 ? 4.133 -1.385 -18.328 1 98.25 215 GLY B C 1
ATOM 4391 O O . GLY B 1 215 ? 2.977 -1.011 -18.125 1 98.25 215 GLY B O 1
ATOM 4392 N N . ILE B 1 216 ? 4.434 -2.643 -18.766 1 98 216 ILE B N 1
ATOM 4393 C CA . ILE B 1 216 ? 3.297 -3.504 -19.078 1 98 216 ILE B CA 1
ATOM 4394 C C . ILE B 1 216 ? 3.092 -4.512 -17.938 1 98 216 ILE B C 1
ATOM 4396 O O . ILE B 1 216 ? 3.945 -4.652 -17.062 1 98 216 ILE B O 1
ATOM 4400 N N . ASP B 1 217 ? 1.964 -5.074 -17.844 1 98.06 217 ASP B N 1
ATOM 4401 C CA . ASP B 1 217 ? 1.644 -6.281 -17.094 1 98.06 217 ASP B CA 1
ATOM 4402 C C . ASP B 1 217 ? 1.567 -7.5 -18 1 98.06 217 ASP B C 1
ATOM 4404 O O . ASP B 1 217 ? 0.561 -7.711 -18.688 1 98.06 217 ASP B O 1
ATOM 4408 N N . LEU B 1 218 ? 2.682 -8.211 -18.109 1 98.62 218 LEU B N 1
ATOM 4409 C CA . LEU B 1 218 ? 2.65 -9.445 -18.891 1 98.62 218 LEU B CA 1
ATOM 4410 C C . LEU B 1 218 ? 1.871 -10.531 -18.156 1 98.62 218 LEU B C 1
ATOM 4412 O O . LEU B 1 218 ? 2.424 -11.234 -17.312 1 98.62 218 LEU B O 1
ATOM 4416 N N . SER B 1 219 ? 0.599 -10.648 -18.484 1 98.44 219 SER B N 1
ATOM 4417 C CA . SER B 1 219 ? -0.277 -11.664 -17.906 1 98.44 219 SER B CA 1
ATOM 4418 C C . SER B 1 219 ? -0.235 -12.961 -18.703 1 98.44 219 SER B C 1
ATOM 4420 O O . SER B 1 219 ? -0.713 -13.008 -19.844 1 98.44 219 SER B O 1
ATOM 4422 N N . VAL B 1 220 ? 0.26 -13.992 -18.094 1 98.56 220 VAL B N 1
ATOM 4423 C CA . VAL B 1 220 ? 0.574 -15.188 -18.875 1 98.56 220 VAL B CA 1
ATOM 4424 C C . VAL B 1 220 ? -0.509 -16.25 -18.656 1 98.56 220 VAL B C 1
ATOM 4426 O O . VAL B 1 220 ? -1.154 -16.266 -17.594 1 98.56 220 VAL B O 1
ATOM 4429 N N . VAL B 1 221 ? -0.696 -17.031 -19.609 1 98.5 221 VAL B N 1
ATOM 4430 C CA . VAL B 1 221 ? -1.634 -18.156 -19.609 1 98.5 221 VAL B CA 1
ATOM 4431 C C . VAL B 1 221 ? -1.183 -19.203 -20.625 1 98.5 221 VAL B C 1
ATOM 4433 O O . VAL B 1 221 ? -0.603 -18.875 -21.656 1 98.5 221 VAL B O 1
ATOM 4436 N N . THR B 1 222 ? -1.27 -20.438 -20.281 1 98.44 222 THR B N 1
ATOM 4437 C CA . THR B 1 222 ? -1.045 -21.516 -21.234 1 98.44 222 THR B CA 1
ATOM 4438 C C . THR B 1 222 ? -2.344 -21.891 -21.938 1 98.44 222 THR B C 1
ATOM 4440 O O . THR B 1 222 ? -2.398 -21.922 -23.172 1 98.44 222 THR B O 1
ATOM 4443 N N . ASP B 1 223 ? -3.379 -22.141 -21.188 1 97.75 223 ASP B N 1
ATOM 4444 C CA . ASP B 1 223 ? -4.664 -22.609 -21.688 1 97.75 223 ASP B CA 1
ATOM 4445 C C . ASP B 1 223 ? -5.816 -22.062 -20.859 1 97.75 223 ASP B C 1
ATOM 4447 O O . ASP B 1 223 ? -5.68 -21.891 -19.641 1 97.75 223 ASP B O 1
ATOM 4451 N N . ASN B 1 224 ? -6.895 -21.594 -21.453 1 97.38 224 ASN B N 1
ATOM 4452 C CA . ASN B 1 224 ? -8.172 -21.344 -20.797 1 97.38 224 ASN B CA 1
ATOM 4453 C C . ASN B 1 224 ? -9.094 -22.547 -20.859 1 97.38 224 ASN B C 1
ATOM 4455 O O . ASN B 1 224 ? -9.688 -22.828 -21.906 1 97.38 224 ASN B O 1
ATOM 4459 N N . VAL B 1 225 ? -9.25 -23.234 -19.719 1 97.12 225 VAL B N 1
ATOM 4460 C CA . VAL B 1 225 ? -9.891 -24.547 -19.766 1 97.12 225 VAL B CA 1
ATOM 4461 C C . VAL B 1 225 ? -10.781 -24.734 -18.531 1 97.12 225 VAL B C 1
ATOM 4463 O O . VAL B 1 225 ? -10.5 -24.172 -17.469 1 97.12 225 VAL B O 1
ATOM 4466 N N . SER B 1 226 ? -11.883 -25.406 -18.688 1 97.69 226 SER B N 1
ATOM 4467 C CA . SER B 1 226 ? -12.773 -25.766 -17.594 1 97.69 226 SER B CA 1
ATOM 4468 C C . SER B 1 226 ? -12.398 -27.125 -17 1 97.69 226 SER B C 1
ATOM 4470 O O . SER B 1 226 ? -11.609 -27.859 -17.578 1 97.69 226 SER B O 1
ATOM 4472 N N . PHE B 1 227 ? -12.969 -27.453 -15.852 1 97.81 227 PHE B N 1
ATOM 4473 C CA . PHE B 1 227 ? -12.688 -28.766 -15.258 1 97.81 227 PHE B CA 1
ATOM 4474 C C . PHE B 1 227 ? -13.312 -29.875 -16.094 1 97.81 227 PHE B C 1
ATOM 4476 O O . PHE B 1 227 ? -12.82 -31 -16.094 1 97.81 227 PHE B O 1
ATOM 4483 N N . GLU B 1 228 ? -14.383 -29.578 -16.812 1 97.94 228 GLU B N 1
ATOM 4484 C CA . GLU B 1 228 ? -14.906 -30.547 -17.781 1 97.94 228 GLU B CA 1
ATOM 4485 C C . GLU B 1 228 ? -13.867 -30.844 -18.875 1 97.94 228 GLU B C 1
ATOM 4487 O O . GLU B 1 228 ? -13.641 -32 -19.203 1 97.94 228 GLU B O 1
ATOM 4492 N N . GLU B 1 229 ? -13.258 -29.844 -19.375 1 98.38 229 GLU B N 1
ATOM 4493 C CA . GLU B 1 229 ? -12.25 -30 -20.422 1 98.38 229 GLU B CA 1
ATOM 4494 C C . GLU B 1 229 ? -10.977 -30.641 -19.859 1 98.38 229 GLU B C 1
ATOM 4496 O O . GLU B 1 229 ? -10.297 -31.391 -20.562 1 98.38 229 GLU B O 1
ATOM 4501 N N . ILE B 1 230 ? -10.633 -30.344 -18.609 1 98.12 230 ILE B N 1
ATOM 4502 C CA . ILE B 1 230 ? -9.5 -30.984 -17.969 1 98.12 230 ILE B CA 1
ATOM 4503 C C . ILE B 1 230 ? -9.758 -32.5 -17.859 1 98.12 230 ILE B C 1
ATOM 4505 O O . ILE B 1 230 ? -8.883 -33.312 -18.188 1 98.12 230 ILE B O 1
ATOM 4509 N N . ALA B 1 231 ? -10.977 -32.812 -17.453 1 98 231 ALA B N 1
ATOM 4510 C CA . ALA B 1 231 ? -11.344 -34.219 -17.344 1 98 231 ALA B CA 1
ATOM 4511 C C . ALA B 1 231 ? -11.234 -34.938 -18.703 1 98 231 ALA B C 1
ATOM 4513 O O . ALA B 1 231 ? -10.734 -36.062 -18.797 1 98 231 ALA B O 1
ATOM 4514 N N . GLU B 1 232 ? -11.703 -34.281 -19.703 1 98.25 232 GLU B N 1
ATOM 4515 C CA . GLU B 1 232 ? -11.602 -34.812 -21.062 1 98.25 232 GLU B CA 1
ATOM 4516 C C . GLU B 1 232 ? -10.141 -35.031 -21.453 1 98.25 232 GLU B C 1
ATOM 4518 O O . GLU B 1 232 ? -9.789 -36.062 -22.031 1 98.25 232 GLU B O 1
ATOM 4523 N N . ALA B 1 233 ? -9.312 -34.031 -21.172 1 98.25 233 ALA B N 1
ATOM 4524 C CA . ALA B 1 233 ? -7.887 -34.125 -21.484 1 98.25 233 ALA B CA 1
ATOM 4525 C C . ALA B 1 233 ? -7.227 -35.281 -20.766 1 98.25 233 ALA B C 1
ATOM 4527 O O . ALA B 1 233 ? -6.414 -36 -21.344 1 98.25 233 ALA B O 1
ATOM 4528 N N . VAL B 1 234 ? -7.574 -35.5 -19.531 1 97.25 234 VAL B N 1
ATOM 4529 C CA . VAL B 1 234 ? -7.008 -36.562 -18.734 1 97.25 234 VAL B CA 1
ATOM 4530 C C . VAL B 1 234 ? -7.398 -37.906 -19.344 1 97.25 234 VAL B C 1
ATOM 4532 O O . VAL B 1 234 ? -6.562 -38.812 -19.469 1 97.25 234 VAL B O 1
ATOM 4535 N N . THR B 1 235 ? -8.656 -38 -19.672 1 97.81 235 THR B N 1
ATOM 4536 C CA . THR B 1 235 ? -9.133 -39.219 -20.281 1 97.81 235 THR B CA 1
ATOM 4537 C C . THR B 1 235 ? -8.359 -39.5 -21.562 1 97.81 235 THR B C 1
ATOM 4539 O O . THR B 1 235 ? -7.957 -40.656 -21.812 1 97.81 235 THR B O 1
ATOM 4542 N N . GLU B 1 236 ? -8.164 -38.531 -22.312 1 97.81 236 GLU B N 1
ATOM 4543 C CA . GLU B 1 236 ? -7.461 -38.688 -23.578 1 97.81 236 GLU B CA 1
ATOM 4544 C C . GLU B 1 236 ? -6.008 -39.094 -23.359 1 97.81 236 GLU B C 1
ATOM 4546 O O . GLU B 1 236 ? -5.488 -39.969 -24.047 1 97.81 236 GLU B O 1
ATOM 4551 N N . VAL B 1 237 ? -5.336 -38.469 -22.438 1 97.06 237 VAL B N 1
ATOM 4552 C CA . VAL B 1 237 ? -3.896 -38.594 -22.25 1 97.06 237 VAL B CA 1
ATOM 4553 C C . VAL B 1 237 ? -3.594 -39.875 -21.469 1 97.06 237 VAL B C 1
ATOM 4555 O O . VAL B 1 237 ? -2.588 -40.562 -21.734 1 97.06 237 VAL B O 1
ATOM 4558 N N . THR B 1 238 ? -4.48 -40.281 -20.578 1 94.81 238 THR B N 1
ATOM 4559 C CA . THR B 1 238 ? -4.16 -41.406 -19.688 1 94.81 238 THR B CA 1
ATOM 4560 C C . THR B 1 238 ? -4.945 -42.656 -20.062 1 94.81 238 THR B C 1
ATOM 4562 O O . THR B 1 238 ? -4.613 -43.75 -19.625 1 94.81 238 THR B O 1
ATOM 4565 N N . GLY B 1 239 ? -6.012 -42.406 -20.75 1 96.31 239 GLY B N 1
ATOM 4566 C CA . GLY B 1 239 ? -6.914 -43.5 -21.062 1 96.31 239 GLY B CA 1
ATOM 4567 C C . GLY B 1 239 ? -7.867 -43.812 -19.938 1 96.31 239 GLY B C 1
ATOM 4568 O O . GLY B 1 239 ? -8.703 -44.719 -20.062 1 96.31 239 GLY B O 1
ATOM 4569 N N . LYS B 1 240 ? -7.785 -43.156 -18.828 1 96.44 240 LYS B N 1
ATOM 4570 C CA . LYS B 1 240 ? -8.633 -43.375 -17.656 1 96.44 240 LYS B CA 1
ATOM 4571 C C . LYS B 1 240 ? -9.812 -42.438 -17.625 1 96.44 240 LYS B C 1
ATOM 4573 O O . LYS B 1 240 ? -9.68 -41.25 -17.953 1 96.44 240 LYS B O 1
ATOM 4578 N N . PRO B 1 241 ? -10.984 -43 -17.281 1 97.69 241 PRO B N 1
ATOM 4579 C CA . PRO B 1 241 ? -12.117 -42.062 -17.156 1 97.69 241 PRO B CA 1
ATOM 4580 C C . PRO B 1 241 ? -11.859 -40.969 -16.141 1 97.69 241 PRO B C 1
ATOM 4582 O O . PRO B 1 241 ? -11.188 -41.188 -15.125 1 97.69 241 PRO B O 1
ATOM 4585 N N . ALA B 1 242 ? -12.352 -39.781 -16.406 1 98.19 242 ALA B N 1
ATOM 4586 C CA . ALA B 1 242 ? -12.203 -38.625 -15.523 1 98.19 242 ALA B CA 1
ATOM 4587 C C . ALA B 1 242 ? -13.469 -37.781 -15.508 1 98.19 242 ALA B C 1
ATOM 4589 O O . ALA B 1 242 ? -14.148 -37.656 -16.531 1 98.19 242 ALA B O 1
ATOM 4590 N N . SER B 1 243 ? -13.781 -37.219 -14.359 1 98.25 243 SER B N 1
ATOM 4591 C CA . SER B 1 243 ? -14.953 -36.375 -14.234 1 98.25 243 SER B CA 1
ATOM 4592 C C . SER B 1 243 ? -14.75 -35.312 -13.164 1 98.25 243 SER B C 1
ATOM 4594 O O . SER B 1 243 ? -13.812 -35.406 -12.367 1 98.25 243 SER B O 1
ATOM 4596 N N . HIS B 1 244 ? -15.516 -34.312 -13.211 1 98.19 244 HIS B N 1
ATOM 4597 C CA . HIS B 1 244 ? -15.516 -33.219 -12.242 1 98.19 244 HIS B CA 1
ATOM 4598 C C . HIS B 1 244 ? -16.875 -33.062 -11.586 1 98.19 244 HIS B C 1
ATOM 4600 O O . HIS B 1 244 ? -17.906 -33.156 -12.25 1 98.19 244 HIS B O 1
ATOM 4606 N N . GLN B 1 245 ? -16.906 -32.938 -10.312 1 97.88 245 GLN B N 1
ATOM 4607 C CA . GLN B 1 245 ? -18.094 -32.625 -9.523 1 97.88 245 GLN B CA 1
ATOM 4608 C C . GLN B 1 245 ? -17.953 -31.281 -8.828 1 97.88 245 GLN B C 1
ATOM 4610 O O . GLN B 1 245 ? -17.094 -31.125 -7.949 1 97.88 245 GLN B O 1
ATOM 4615 N N . SER B 1 246 ? -18.766 -30.344 -9.25 1 98.06 246 SER B N 1
ATOM 4616 C CA . SER B 1 246 ? -18.828 -29.047 -8.57 1 98.06 246 SER B CA 1
ATOM 4617 C C . SER B 1 246 ? -19.656 -29.141 -7.297 1 98.06 246 SER B C 1
ATOM 4619 O O . SER B 1 246 ? -20.781 -29.656 -7.309 1 98.06 246 SER B O 1
ATOM 4621 N N . VAL B 1 247 ? -19.094 -28.703 -6.176 1 97.75 247 VAL B N 1
ATOM 4622 C CA . VAL B 1 247 ? -19.797 -28.734 -4.891 1 97.75 247 VAL B CA 1
ATOM 4623 C C . VAL B 1 247 ? -19.734 -27.344 -4.254 1 97.75 247 VAL B C 1
ATOM 4625 O O . VAL B 1 247 ? -18.859 -26.547 -4.57 1 97.75 247 VAL B O 1
ATOM 4628 N N . PRO B 1 248 ? -20.75 -27.016 -3.391 1 97.75 248 PRO B N 1
ATOM 4629 C CA . PRO B 1 248 ? -20.641 -25.75 -2.666 1 97.75 248 PRO B CA 1
ATOM 4630 C C . PRO B 1 248 ? -19.344 -25.641 -1.847 1 97.75 248 PRO B C 1
ATOM 4632 O O . PRO B 1 248 ? -18.859 -26.656 -1.323 1 97.75 248 PRO B O 1
ATOM 4635 N N . PHE B 1 249 ? -18.781 -24.469 -1.725 1 97.75 249 PHE B N 1
ATOM 4636 C CA . PHE B 1 249 ? -17.562 -24.234 -0.976 1 97.75 249 PHE B CA 1
ATOM 4637 C C . PHE B 1 249 ? -17.672 -24.797 0.439 1 97.75 249 PHE B C 1
ATOM 4639 O O . PHE B 1 249 ? -16.719 -25.344 0.981 1 97.75 249 PHE B O 1
ATOM 4646 N N . GLU B 1 250 ? -18.812 -24.672 1.064 1 97.19 250 GLU B N 1
ATOM 4647 C CA . GLU B 1 250 ? -19.047 -25.094 2.445 1 97.19 250 GLU B CA 1
ATOM 4648 C C . GLU B 1 250 ? -18.891 -26.609 2.594 1 97.19 250 GLU B C 1
ATOM 4650 O O . GLU B 1 250 ? -18.562 -27.094 3.676 1 97.19 250 GLU B O 1
ATOM 4655 N N . SER B 1 251 ? -19.156 -27.344 1.531 1 96.62 251 SER B N 1
ATOM 4656 C CA . SER B 1 251 ? -18.953 -28.797 1.538 1 96.62 251 SER B CA 1
ATOM 4657 C C . SER B 1 251 ? -17.5 -29.156 1.272 1 96.62 251 SER B C 1
ATOM 4659 O O . SER B 1 251 ? -17 -30.172 1.766 1 96.62 251 SER B O 1
ATOM 4661 N N . TYR B 1 252 ? -16.828 -28.344 0.555 1 96.62 252 TYR B N 1
ATOM 4662 C CA . TYR B 1 252 ? -15.445 -28.547 0.141 1 96.62 252 TYR B CA 1
ATOM 4663 C C . TYR B 1 252 ? -14.484 -28.156 1.255 1 96.62 252 TYR B C 1
ATOM 4665 O O . TYR B 1 252 ? -13.523 -28.891 1.525 1 96.62 252 TYR B O 1
ATOM 4673 N N . ALA B 1 253 ? -14.695 -27.031 1.953 1 95.81 253 ALA B N 1
ATOM 4674 C CA . ALA B 1 253 ? -13.758 -26.359 2.848 1 95.81 253 ALA B CA 1
ATOM 4675 C C . ALA B 1 253 ? -13.312 -27.297 3.971 1 95.81 253 ALA B C 1
ATOM 4677 O O . ALA B 1 253 ? -12.117 -27.391 4.273 1 95.81 253 ALA B O 1
ATOM 4678 N N . PRO B 1 254 ? -14.195 -28.078 4.605 1 93.81 254 PRO B N 1
ATOM 4679 C CA . PRO B 1 254 ? -13.766 -28.938 5.703 1 93.81 254 PRO B CA 1
ATOM 4680 C C . PRO B 1 254 ? -12.789 -30.031 5.25 1 93.81 254 PRO B C 1
ATOM 4682 O O . PRO B 1 254 ? -11.977 -30.5 6.047 1 93.81 254 PRO B O 1
ATOM 4685 N N . LEU B 1 255 ? -12.82 -30.375 3.98 1 90.44 255 LEU B N 1
ATOM 4686 C CA . LEU B 1 255 ? -11.969 -31.438 3.447 1 90.44 255 LEU B CA 1
ATOM 4687 C C . LEU B 1 255 ? -10.617 -30.875 3.021 1 90.44 255 LEU B C 1
ATOM 4689 O O . LEU B 1 255 ? -9.617 -31.609 3 1 90.44 255 LEU B O 1
ATOM 4693 N N . ALA B 1 256 ? -10.602 -29.656 2.715 1 91.06 256 ALA B N 1
ATOM 4694 C CA . ALA B 1 256 ? -9.406 -29.078 2.113 1 91.06 256 ALA B CA 1
ATOM 4695 C C . ALA B 1 256 ? -8.609 -28.266 3.139 1 91.06 256 ALA B C 1
ATOM 4697 O O . ALA B 1 256 ? -7.402 -28.078 2.988 1 91.06 256 ALA B O 1
ATOM 4698 N N . GLU B 1 257 ? -9.289 -27.688 4.145 1 91.19 257 GLU B N 1
ATOM 4699 C CA . GLU B 1 257 ? -8.617 -26.875 5.16 1 91.19 257 GLU B CA 1
ATOM 4700 C C . GLU B 1 257 ? -7.559 -27.672 5.898 1 91.19 257 GLU B C 1
ATOM 4702 O O . GLU B 1 257 ? -7.773 -28.844 6.234 1 91.19 257 GLU B O 1
ATOM 4707 N N . PRO B 1 258 ? -6.359 -27.078 6.133 1 88.31 258 PRO B N 1
ATOM 4708 C CA . PRO B 1 258 ? -5.305 -27.828 6.809 1 88.31 258 PRO B CA 1
ATOM 4709 C C . PRO B 1 258 ? -5.715 -28.312 8.203 1 88.31 258 PRO B C 1
ATOM 4711 O O . PRO B 1 258 ? -5.305 -29.391 8.633 1 88.31 258 PRO B O 1
ATOM 4714 N N . TYR B 1 259 ? -6.395 -27.562 8.969 1 89.44 259 TYR B N 1
ATOM 4715 C CA . TYR B 1 259 ? -7.051 -27.859 10.234 1 89.44 259 TYR B CA 1
ATOM 4716 C C . TYR B 1 259 ? -8.219 -26.906 10.484 1 89.44 259 TYR B C 1
ATOM 4718 O O . TYR B 1 259 ? -8.281 -25.828 9.898 1 89.44 259 TYR B O 1
ATOM 4726 N N . PRO B 1 260 ? -9.172 -27.406 11.227 1 90.62 260 PRO B N 1
ATOM 4727 C CA . PRO B 1 260 ? -10.328 -26.547 11.461 1 90.62 260 PRO B CA 1
ATOM 4728 C C . PRO B 1 260 ? -9.938 -25.172 12.023 1 90.62 260 PRO B C 1
ATOM 4730 O O . PRO B 1 260 ? -9.219 -25.109 13.023 1 90.62 260 PRO B O 1
ATOM 4733 N N . GLY B 1 261 ? -10.344 -24.141 11.398 1 91.94 261 GLY B N 1
ATOM 4734 C CA . GLY B 1 261 ? -10.07 -22.797 11.867 1 91.94 261 GLY B CA 1
ATOM 4735 C C . GLY B 1 261 ? -8.711 -22.281 11.438 1 91.94 261 GLY B C 1
ATOM 4736 O O . GLY B 1 261 ? -8.227 -21.281 11.969 1 91.94 261 GLY B O 1
ATOM 4737 N N . ALA B 1 262 ? -8.109 -22.859 10.461 1 93.12 262 ALA B N 1
ATOM 4738 C CA . ALA B 1 262 ? -6.781 -22.484 9.992 1 93.12 262 ALA B CA 1
ATOM 4739 C C . ALA B 1 262 ? -6.789 -21.062 9.414 1 93.12 262 ALA B C 1
ATOM 4741 O O . ALA B 1 262 ? -7.816 -20.594 8.922 1 93.12 262 ALA B O 1
ATOM 4742 N N . TYR B 1 263 ? -5.691 -20.391 9.578 1 94.31 263 TYR B N 1
ATOM 4743 C CA . TYR B 1 263 ? -5.449 -19.125 8.906 1 94.31 263 TYR B CA 1
ATOM 4744 C C . TYR B 1 263 ? -4.668 -19.328 7.613 1 94.31 263 TYR B C 1
ATOM 4746 O O . TYR B 1 263 ? -4.168 -20.422 7.352 1 94.31 263 TYR B O 1
ATOM 4754 N N . VAL B 1 264 ? -4.672 -18.328 6.844 1 92.44 264 VAL B N 1
ATOM 4755 C CA . VAL B 1 264 ? -4.051 -18.453 5.527 1 92.44 264 VAL B CA 1
ATOM 4756 C C . VAL B 1 264 ? -2.562 -18.75 5.688 1 92.44 264 VAL B C 1
ATOM 4758 O O . VAL B 1 264 ? -1.973 -19.453 4.859 1 92.44 264 VAL B O 1
ATOM 4761 N N . ASN B 1 265 ? -1.938 -18.297 6.77 1 91 265 ASN B N 1
ATOM 4762 C CA . ASN B 1 265 ? -0.531 -18.562 7.043 1 91 265 ASN B CA 1
ATOM 4763 C C . ASN B 1 265 ? -0.359 -19.734 8.008 1 91 265 ASN B C 1
ATOM 4765 O O . ASN B 1 265 ? 0.492 -19.688 8.898 1 91 265 ASN B O 1
ATOM 4769 N N . TRP B 1 266 ? -1.124 -20.766 7.891 1 88.44 266 TRP B N 1
ATOM 4770 C CA . TRP B 1 266 ? -1.191 -21.938 8.773 1 88.44 266 TRP B CA 1
ATOM 4771 C C . TRP B 1 266 ? 0.159 -22.641 8.852 1 88.44 266 TRP B C 1
ATOM 4773 O O . TRP B 1 266 ? 0.482 -23.266 9.867 1 88.44 266 TRP B O 1
ATOM 4783 N N . ALA B 1 267 ? 0.98 -22.469 7.836 1 86.69 267 ALA B N 1
ATOM 4784 C CA . ALA B 1 267 ? 2.271 -23.156 7.801 1 86.69 267 ALA B CA 1
ATOM 4785 C C . ALA B 1 267 ? 3.219 -22.594 8.859 1 86.69 267 ALA B C 1
ATOM 4787 O O . ALA B 1 267 ? 4.223 -23.219 9.195 1 86.69 267 ALA B O 1
ATOM 4788 N N . LEU B 1 268 ? 2.926 -21.359 9.406 1 87.62 268 LEU B N 1
ATOM 4789 C CA . LEU B 1 268 ? 3.738 -20.766 10.461 1 87.62 268 LEU B CA 1
ATOM 4790 C C . LEU B 1 268 ? 3.383 -21.344 11.828 1 87.62 268 LEU B C 1
ATOM 4792 O O . LEU B 1 268 ? 4.113 -21.141 12.797 1 87.62 268 LEU B O 1
ATOM 4796 N N . GLY B 1 269 ? 2.303 -22.062 11.867 1 85.25 269 GLY B N 1
ATOM 4797 C CA . GLY B 1 269 ? 1.891 -22.688 13.109 1 85.25 269 GLY B CA 1
ATOM 4798 C C . GLY B 1 269 ? 0.765 -21.938 13.805 1 85.25 269 GLY B C 1
ATOM 4799 O O . GLY B 1 269 ? 0.48 -20.781 13.477 1 85.25 269 GLY B O 1
ATOM 4800 N N . PRO B 1 270 ? 0.081 -22.609 14.688 1 81.69 270 PRO B N 1
ATO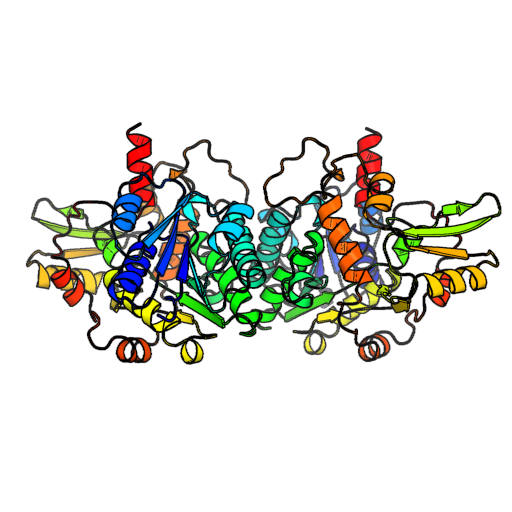M 4801 C CA . PRO B 1 270 ? -1.102 -22.047 15.344 1 81.69 270 PRO B CA 1
ATOM 4802 C C . PRO B 1 270 ? -0.771 -20.859 16.25 1 81.69 270 PRO B C 1
ATOM 4804 O O . PRO B 1 270 ? -1.646 -20.047 16.531 1 81.69 270 PRO B O 1
ATOM 4807 N N . ASP B 1 271 ? 0.559 -20.703 16.609 1 85.12 271 ASP B N 1
ATOM 4808 C CA . ASP B 1 271 ? 0.931 -19.656 17.562 1 85.12 271 ASP B CA 1
ATOM 4809 C C . ASP B 1 271 ? 1.455 -18.422 16.844 1 85.12 271 ASP B C 1
ATOM 4811 O O . ASP B 1 271 ? 1.868 -17.453 17.484 1 85.12 271 ASP B O 1
ATOM 4815 N N . ALA B 1 272 ? 1.361 -18.531 15.539 1 87 272 ALA B N 1
ATOM 4816 C CA . ALA B 1 272 ? 1.809 -17.359 14.797 1 87 272 ALA B CA 1
ATOM 4817 C C . ALA B 1 272 ? 0.955 -16.141 15.133 1 87 272 ALA B C 1
ATOM 4819 O O . ALA B 1 272 ? -0.265 -16.25 15.281 1 87 272 ALA B O 1
ATOM 4820 N N . PRO B 1 273 ? 1.602 -14.922 15.406 1 84 273 PRO B N 1
ATOM 4821 C CA . PRO B 1 273 ? 0.813 -13.719 15.672 1 84 273 PRO B CA 1
ATOM 4822 C C . PRO B 1 273 ? -0.116 -13.352 14.516 1 84 273 PRO B C 1
ATOM 4824 O O . PRO B 1 273 ? 0.257 -13.5 13.352 1 84 273 PRO B O 1
ATOM 4827 N N . ARG B 1 274 ? -1.323 -13.039 14.906 1 90.12 274 ARG B N 1
ATOM 4828 C CA . ARG B 1 274 ? -2.312 -12.672 13.898 1 90.12 274 ARG B CA 1
ATOM 4829 C C . ARG B 1 274 ? -3.143 -11.477 14.359 1 90.12 274 ARG B C 1
ATOM 4831 O O . ARG B 1 274 ? -3.303 -11.242 15.555 1 90.12 274 ARG B O 1
ATOM 4838 N N . ASP B 1 275 ? -3.465 -10.625 13.383 1 90.44 275 ASP B N 1
ATOM 4839 C CA . ASP B 1 275 ? -4.383 -9.516 13.641 1 90.44 275 ASP B CA 1
ATOM 4840 C C . ASP B 1 275 ? -5.434 -9.414 12.539 1 90.44 275 ASP B C 1
ATOM 4842 O O . ASP B 1 275 ? -5.68 -10.383 11.812 1 90.44 275 ASP B O 1
ATOM 4846 N N . ASP B 1 276 ? -6.059 -8.258 12.484 1 91.75 276 ASP B N 1
ATOM 4847 C CA . ASP B 1 276 ? -7.207 -8.008 11.609 1 91.75 276 ASP B CA 1
ATOM 4848 C C . ASP B 1 276 ? -6.832 -8.188 10.141 1 91.75 276 ASP B C 1
ATOM 4850 O O . ASP B 1 276 ? -7.703 -8.383 9.297 1 91.75 276 ASP B O 1
ATOM 4854 N N . SER B 1 277 ? -5.574 -8.25 9.812 1 94.56 277 SER B N 1
ATOM 4855 C CA . SER B 1 277 ? -5.121 -8.273 8.422 1 94.56 277 SER B CA 1
ATOM 4856 C C . SER B 1 277 ? -4.906 -9.711 7.938 1 94.56 277 SER B C 1
ATOM 4858 O O . SER B 1 277 ? -4.75 -9.945 6.738 1 94.56 277 SER B O 1
ATOM 4860 N N . ILE B 1 278 ? -4.922 -10.688 8.867 1 95.5 278 ILE B N 1
ATOM 4861 C CA . ILE B 1 278 ? -4.688 -12.078 8.5 1 95.5 278 ILE B CA 1
ATOM 4862 C C . ILE B 1 278 ? -6.023 -12.797 8.312 1 95.5 278 ILE B C 1
ATOM 4864 O O . ILE B 1 278 ? -6.816 -12.906 9.25 1 95.5 278 ILE B O 1
ATOM 4868 N N . MET B 1 279 ? -6.246 -13.266 7.184 1 95.69 279 MET B N 1
ATOM 4869 C CA . MET B 1 279 ? -7.52 -13.898 6.859 1 95.69 279 MET B CA 1
ATOM 4870 C C . MET B 1 279 ? -7.516 -15.367 7.273 1 95.69 279 MET B C 1
ATOM 4872 O O . MET B 1 279 ? -6.457 -15.992 7.336 1 95.69 279 MET B O 1
ATOM 4876 N N . SER B 1 280 ? -8.688 -15.859 7.57 1 95.31 280 SER B N 1
ATOM 4877 C CA . SER B 1 280 ? -8.828 -17.312 7.688 1 95.31 280 SER B CA 1
ATOM 4878 C C . SER B 1 280 ? -8.586 -18 6.352 1 95.31 280 SER B C 1
ATOM 4880 O O . SER B 1 280 ? -8.734 -17.391 5.293 1 95.31 280 SER B O 1
ATOM 4882 N N . TRP B 1 281 ? -8.109 -19.203 6.469 1 95.12 281 TRP B N 1
ATOM 4883 C CA . TRP B 1 281 ? -7.969 -20.016 5.262 1 95.12 281 TRP B CA 1
ATOM 4884 C C . TRP B 1 281 ? -9.266 -20.047 4.465 1 95.12 281 TRP B C 1
ATOM 4886 O O . TRP B 1 281 ? -9.258 -19.859 3.246 1 95.12 281 TRP B O 1
ATOM 4896 N N . ARG B 1 282 ? -10.406 -20.172 5.098 1 96.69 282 ARG B N 1
ATOM 4897 C CA . ARG B 1 282 ? -11.711 -20.297 4.465 1 96.69 282 ARG B CA 1
ATOM 4898 C C . ARG B 1 282 ? -12.094 -19.016 3.732 1 96.69 282 ARG B C 1
ATOM 4900 O O . ARG B 1 282 ? -12.586 -19.062 2.604 1 96.69 282 ARG B O 1
ATOM 4907 N N . ASP B 1 283 ? -11.852 -17.891 4.402 1 96.75 283 ASP B N 1
ATOM 4908 C CA . ASP B 1 283 ? -12.188 -16.625 3.766 1 96.75 283 ASP B CA 1
ATOM 4909 C C . ASP B 1 283 ? -11.32 -16.375 2.533 1 96.75 283 ASP B C 1
ATOM 4911 O O . ASP B 1 283 ? -11.836 -16.016 1.472 1 96.75 283 ASP B O 1
ATOM 4915 N N . ASN B 1 284 ? -10.062 -16.594 2.684 1 97.25 284 ASN B N 1
ATOM 4916 C CA . ASN B 1 284 ? -9.117 -16.344 1.596 1 97.25 284 ASN B CA 1
ATOM 4917 C C . ASN B 1 284 ? -9.383 -17.266 0.408 1 97.25 284 ASN B C 1
ATOM 4919 O O . ASN B 1 284 ? -9.539 -16.797 -0.722 1 97.25 284 ASN B O 1
ATOM 4923 N N . PHE B 1 285 ? -9.523 -18.516 0.672 1 96.69 285 PHE B N 1
ATOM 4924 C CA . PHE B 1 285 ? -9.641 -19.469 -0.426 1 96.69 285 PHE B CA 1
ATOM 4925 C C . PHE B 1 285 ? -11.086 -19.578 -0.896 1 96.69 285 PHE B C 1
ATOM 4927 O O . PHE B 1 285 ? -11.352 -19.984 -2.025 1 96.69 285 PHE B O 1
ATOM 4934 N N . GLY B 1 286 ? -12.047 -19.25 0.021 1 97.56 286 GLY B N 1
ATOM 4935 C CA . GLY B 1 286 ? -13.391 -19.047 -0.496 1 97.56 286 GLY B CA 1
ATOM 4936 C C . GLY B 1 286 ? -13.461 -18 -1.584 1 97.56 286 GLY B C 1
ATOM 4937 O O . GLY B 1 286 ? -14.078 -18.219 -2.629 1 97.56 286 GLY B O 1
ATOM 4938 N N . ALA B 1 287 ? -12.82 -16.875 -1.35 1 97.69 287 ALA B N 1
ATOM 4939 C CA . ALA B 1 287 ? -12.758 -15.789 -2.332 1 97.69 287 ALA B CA 1
ATOM 4940 C C . ALA B 1 287 ? -11.977 -16.234 -3.572 1 97.69 287 ALA B C 1
ATOM 4942 O O . ALA B 1 287 ? -12.344 -15.875 -4.695 1 97.69 287 ALA B O 1
ATOM 4943 N N . PHE B 1 288 ? -10.953 -17.016 -3.377 1 96.69 288 PHE B N 1
ATOM 4944 C CA . PHE B 1 288 ? -10.141 -17.516 -4.473 1 96.69 288 PHE B CA 1
ATOM 4945 C C . PHE B 1 288 ? -10.984 -18.344 -5.438 1 96.69 288 PHE B C 1
ATOM 4947 O O . PHE B 1 288 ? -11.008 -18.078 -6.641 1 96.69 288 PHE B O 1
ATOM 4954 N N . TRP B 1 289 ? -11.703 -19.328 -4.891 1 97.12 289 TRP B N 1
ATOM 4955 C CA . TRP B 1 289 ? -12.539 -20.203 -5.703 1 97.12 289 TRP B CA 1
ATOM 4956 C C . TRP B 1 289 ? -13.664 -19.422 -6.371 1 97.12 289 TRP B C 1
ATOM 4958 O O . TRP B 1 289 ? -14 -19.672 -7.531 1 97.12 289 TRP B O 1
ATOM 4968 N N . ARG B 1 290 ? -14.164 -18.453 -5.672 1 97.62 290 ARG B N 1
ATOM 4969 C CA . ARG B 1 290 ? -15.234 -17.641 -6.23 1 97.62 290 ARG B CA 1
ATOM 4970 C C . ARG B 1 290 ? -14.734 -16.797 -7.391 1 97.62 290 ARG B C 1
ATOM 4972 O O . ARG B 1 290 ? -15.375 -16.719 -8.438 1 97.62 290 ARG B O 1
ATOM 4979 N N . TYR B 1 291 ? -13.586 -16.188 -7.25 1 97.62 291 TYR B N 1
ATOM 4980 C CA . TYR B 1 291 ? -13.023 -15.297 -8.258 1 97.62 291 TYR B CA 1
ATOM 4981 C C . TYR B 1 291 ? -12.781 -16.047 -9.562 1 97.62 291 TYR B C 1
ATOM 4983 O O . TYR B 1 291 ? -13.25 -15.625 -10.625 1 97.62 291 TYR B O 1
ATOM 4991 N N . TRP B 1 292 ? -12.141 -17.156 -9.438 1 96.31 292 TRP B N 1
ATOM 4992 C CA . TRP B 1 292 ? -11.805 -17.922 -10.625 1 96.31 292 TRP B CA 1
ATOM 4993 C C . TRP B 1 292 ? -13.023 -18.641 -11.188 1 96.31 292 TRP B C 1
ATOM 4995 O O . TRP B 1 292 ? -13.148 -18.828 -12.398 1 96.31 292 TRP B O 1
ATOM 5005 N N . GLY B 1 293 ? -13.93 -19 -10.328 1 96.12 293 GLY B N 1
ATOM 5006 C CA . GLY B 1 293 ? -15.125 -19.719 -10.742 1 96.12 293 GLY B CA 1
ATOM 5007 C C . GLY B 1 293 ? -16.172 -18.828 -11.383 1 96.12 293 GLY B C 1
ATOM 5008 O O . GLY B 1 293 ? -17.016 -19.312 -12.156 1 96.12 293 GLY B O 1
ATOM 5009 N N . ASP B 1 294 ? -16.156 -17.547 -11.016 1 95.94 294 ASP B N 1
ATOM 5010 C CA . ASP B 1 294 ? -17.156 -16.641 -11.555 1 95.94 294 ASP B CA 1
ATOM 5011 C C . ASP B 1 294 ? -16.688 -16.031 -12.883 1 95.94 294 ASP B C 1
ATOM 5013 O O . ASP B 1 294 ? -17.453 -15.32 -13.547 1 95.94 294 ASP B O 1
ATOM 5017 N N . GLY B 1 295 ? -15.516 -16.344 -13.273 1 91.88 295 GLY B N 1
ATOM 5018 C CA . GLY B 1 295 ? -15.016 -15.891 -14.555 1 91.88 295 GLY B CA 1
ATOM 5019 C C . GLY B 1 295 ? -14.836 -14.383 -14.625 1 91.88 295 GLY B C 1
ATOM 5020 O O . GLY B 1 295 ? -15.047 -13.781 -15.68 1 91.88 295 GLY B O 1
ATOM 5021 N N . ILE B 1 296 ? -14.484 -13.719 -13.523 1 91.62 296 ILE B N 1
ATOM 5022 C CA . ILE B 1 296 ? -14.406 -12.258 -13.5 1 91.62 296 ILE B CA 1
ATOM 5023 C C . ILE B 1 296 ? -13.031 -11.812 -13.984 1 91.62 296 ILE B C 1
ATOM 5025 O O . ILE B 1 296 ? -12.82 -10.625 -14.258 1 91.62 296 ILE B O 1
ATOM 5029 N N . THR B 1 297 ? -12.047 -12.758 -14.18 1 93.88 297 THR B N 1
ATOM 5030 C CA . THR B 1 297 ? -10.695 -12.438 -14.625 1 93.88 297 THR B CA 1
ATOM 5031 C C . THR B 1 297 ? -10.703 -11.953 -16.078 1 93.88 297 THR B C 1
ATOM 5033 O O . THR B 1 297 ? -11.445 -12.477 -16.906 1 93.88 297 THR B O 1
ATOM 5036 N N . PRO B 1 298 ? -9.922 -10.898 -16.344 1 93.19 298 PRO B N 1
ATOM 5037 C CA . PRO B 1 298 ? -9.828 -10.43 -17.719 1 93.19 298 PRO B CA 1
ATOM 5038 C C . PRO B 1 298 ? -9.148 -11.453 -18.641 1 93.19 298 PRO B C 1
ATOM 5040 O O . PRO B 1 298 ? -8.328 -12.242 -18.188 1 93.19 298 PRO B O 1
ATOM 5043 N N . SER B 1 299 ? -9.523 -11.336 -19.906 1 93.81 299 SER B N 1
ATOM 5044 C CA . SER B 1 299 ? -8.867 -12.188 -20.891 1 93.81 299 SER B CA 1
ATOM 5045 C C . SER B 1 299 ? -7.391 -11.836 -21.016 1 93.81 299 SER B C 1
ATOM 5047 O O . SER B 1 299 ? -7.008 -10.672 -20.906 1 93.81 299 SER B O 1
ATOM 5049 N N . ARG B 1 300 ? -6.602 -12.82 -21.281 1 96.12 300 ARG B N 1
ATOM 5050 C CA . ARG B 1 300 ? -5.164 -12.633 -21.453 1 96.12 300 ARG B CA 1
ATOM 5051 C C . ARG B 1 300 ? -4.789 -12.656 -22.938 1 96.12 300 ARG B C 1
ATOM 5053 O O . ARG B 1 300 ? -5.414 -13.367 -23.734 1 96.12 300 ARG B O 1
ATOM 5060 N N . ASP B 1 301 ? -3.822 -11.875 -23.297 1 95.81 301 ASP B N 1
ATOM 5061 C CA . ASP B 1 301 ? -3.357 -11.742 -24.688 1 95.81 301 ASP B CA 1
ATOM 5062 C C . ASP B 1 301 ? -2.383 -12.859 -25.047 1 95.81 301 ASP B C 1
ATOM 5064 O O . ASP B 1 301 ? -1.178 -12.742 -24.812 1 95.81 301 ASP B O 1
ATOM 5068 N N . THR B 1 302 ? -2.863 -13.891 -25.703 1 97.06 302 THR B N 1
ATOM 5069 C CA . THR B 1 302 ? -2 -15.023 -26.031 1 97.06 302 THR B CA 1
ATOM 5070 C C . THR B 1 302 ? -1.121 -14.695 -27.234 1 97.06 302 THR B C 1
ATOM 5072 O O . THR B 1 302 ? -0.134 -15.383 -27.5 1 97.06 302 THR B O 1
ATOM 5075 N N . GLU B 1 303 ? -1.468 -13.625 -27.969 1 97.69 303 GLU B N 1
ATOM 5076 C CA . GLU B 1 303 ? -0.664 -13.25 -29.141 1 97.69 303 GLU B CA 1
ATOM 5077 C C . GLU B 1 303 ? 0.744 -12.836 -28.719 1 97.69 303 GLU B C 1
ATOM 5079 O O . GLU B 1 303 ? 1.728 -13.25 -29.328 1 97.69 303 GLU B O 1
ATOM 5084 N N . ILE B 1 304 ? 0.843 -12.047 -27.688 1 98.19 304 ILE B N 1
ATOM 5085 C CA . ILE B 1 304 ? 2.158 -11.602 -27.234 1 98.19 304 ILE B CA 1
ATOM 5086 C C . ILE B 1 304 ? 2.945 -12.797 -26.703 1 98.19 304 ILE B C 1
ATOM 5088 O O . ILE B 1 304 ? 4.164 -12.867 -26.875 1 98.19 304 ILE B O 1
ATOM 5092 N N . LEU B 1 305 ? 2.268 -13.734 -26.031 1 98.62 305 LEU B N 1
ATOM 5093 C CA . LEU B 1 305 ? 2.943 -14.906 -25.484 1 98.62 305 LEU B CA 1
ATOM 5094 C C . LEU B 1 305 ? 3.496 -15.789 -26.609 1 98.62 305 LEU B C 1
ATOM 5096 O O . LEU B 1 305 ? 4.617 -16.297 -26.5 1 98.62 305 LEU B O 1
ATOM 5100 N N . ASP B 1 306 ? 2.736 -15.891 -27.688 1 98.38 306 ASP B N 1
ATOM 5101 C CA . ASP B 1 306 ? 3.182 -16.656 -28.844 1 98.38 306 ASP B CA 1
ATOM 5102 C C . ASP B 1 306 ? 4.379 -15.984 -29.516 1 98.38 306 ASP B C 1
ATOM 5104 O O . ASP B 1 306 ? 5.262 -16.672 -30.047 1 98.38 306 ASP B O 1
ATOM 5108 N N . ARG B 1 307 ? 4.34 -14.688 -29.516 1 98.5 307 ARG B N 1
ATOM 5109 C CA . ARG B 1 307 ? 5.465 -13.953 -30.094 1 98.5 307 ARG B CA 1
ATOM 5110 C C . ARG B 1 307 ? 6.719 -14.133 -29.234 1 98.5 307 ARG B C 1
ATOM 5112 O O . ARG B 1 307 ? 7.809 -14.336 -29.781 1 98.5 307 ARG B O 1
ATOM 5119 N N . ILE B 1 308 ? 6.613 -14.117 -27.953 1 98.38 308 ILE B N 1
ATOM 5120 C CA . ILE B 1 308 ? 7.73 -14.219 -27.031 1 98.38 308 ILE B CA 1
ATOM 5121 C C . ILE B 1 308 ? 8.289 -15.641 -27.047 1 98.38 308 ILE B C 1
ATOM 5123 O O . ILE B 1 308 ? 9.508 -15.836 -27.062 1 98.38 308 ILE B O 1
ATOM 5127 N N . TYR B 1 309 ? 7.402 -16.641 -27.047 1 98.25 309 TYR B N 1
ATOM 5128 C CA . TYR B 1 309 ? 7.773 -18.047 -26.969 1 98.25 309 TYR B CA 1
ATOM 5129 C C . TYR B 1 309 ? 6.941 -18.891 -27.922 1 98.25 309 TYR B C 1
ATOM 5131 O O . TYR B 1 309 ? 6.047 -19.625 -27.5 1 98.25 309 TYR B O 1
ATOM 5139 N N . PRO B 1 310 ? 7.293 -18.922 -29.172 1 98.06 310 PRO B N 1
ATOM 5140 C CA . PRO B 1 310 ? 6.477 -19.609 -30.172 1 98.06 310 PRO B CA 1
ATOM 5141 C C . PRO B 1 310 ? 6.297 -21.094 -29.891 1 98.06 310 PRO B C 1
ATOM 5143 O O . PRO B 1 310 ? 5.277 -21.672 -30.266 1 98.06 310 PRO B O 1
ATOM 5146 N N . SER B 1 311 ? 7.238 -21.766 -29.266 1 97.25 311 SER B N 1
ATOM 5147 C CA . SER B 1 311 ? 7.195 -23.203 -29.031 1 97.25 311 SER B CA 1
ATOM 5148 C C . SER B 1 311 ? 6.617 -23.516 -27.672 1 97.25 311 SER B C 1
ATOM 5150 O O . SER B 1 311 ? 6.762 -24.641 -27.172 1 97.25 311 SER B O 1
ATOM 5152 N N . ARG B 1 312 ? 6.008 -22.531 -27.016 1 97.69 312 ARG B N 1
ATOM 5153 C CA . ARG B 1 312 ? 5.434 -22.734 -25.688 1 97.69 312 ARG B CA 1
ATOM 5154 C C . ARG B 1 312 ? 4.375 -23.828 -25.719 1 97.69 312 ARG B C 1
ATOM 5156 O O . ARG B 1 312 ? 3.785 -24.109 -26.766 1 97.69 312 ARG B O 1
ATOM 5163 N N . ILE B 1 313 ? 4.195 -24.469 -24.578 1 97.62 313 ILE B N 1
ATOM 5164 C CA . ILE B 1 313 ? 3.041 -25.344 -24.391 1 97.62 313 ILE B CA 1
ATOM 5165 C C . ILE B 1 313 ? 1.753 -24.562 -24.609 1 97.62 313 ILE B C 1
ATOM 5167 O O . ILE B 1 313 ? 1.614 -23.438 -24.094 1 97.62 313 ILE B O 1
ATOM 5171 N N . LYS B 1 314 ? 0.804 -25.141 -25.312 1 97.44 314 LYS B N 1
ATOM 5172 C CA . LYS B 1 314 ? -0.354 -24.344 -25.703 1 97.44 314 LYS B CA 1
ATOM 5173 C C . LYS B 1 314 ? -1.625 -24.859 -25.031 1 97.44 314 LYS B C 1
ATOM 5175 O O . LYS B 1 314 ? -2.592 -24.109 -24.875 1 97.44 314 LYS B O 1
ATOM 5180 N N . THR B 1 315 ? -1.609 -26.172 -24.625 1 98.12 315 THR B N 1
ATOM 5181 C CA . THR B 1 315 ? -2.836 -26.75 -24.094 1 98.12 315 THR B CA 1
ATOM 5182 C C . THR B 1 315 ? -2.543 -27.562 -22.828 1 98.12 315 THR B C 1
ATOM 5184 O O . THR B 1 315 ? -1.409 -28 -22.625 1 98.12 315 THR B O 1
ATOM 5187 N N . VAL B 1 316 ? -3.584 -27.797 -22.078 1 98.06 316 VAL B N 1
ATOM 5188 C CA . VAL B 1 316 ? -3.465 -28.641 -20.891 1 98.06 316 VAL B CA 1
ATOM 5189 C C . VAL B 1 316 ? -3.076 -30.062 -21.312 1 98.06 316 VAL B C 1
ATOM 5191 O O . VAL B 1 316 ? -2.311 -30.734 -20.609 1 98.06 316 VAL B O 1
ATOM 5194 N N . ARG B 1 317 ? -3.562 -30.484 -22.5 1 97.81 317 ARG B N 1
ATOM 5195 C CA . ARG B 1 317 ? -3.201 -31.797 -23.031 1 97.81 317 ARG B CA 1
ATOM 5196 C C . ARG B 1 317 ? -1.7 -31.891 -23.281 1 97.81 317 ARG B C 1
ATOM 5198 O O . ARG B 1 317 ? -1.062 -32.875 -22.891 1 97.81 317 ARG B O 1
ATOM 5205 N N . GLU B 1 318 ? -1.244 -30.875 -23.969 1 98.06 318 GLU B N 1
ATOM 5206 C CA . GLU B 1 318 ? 0.188 -30.844 -24.25 1 98.06 318 GLU B CA 1
ATOM 5207 C C . GLU B 1 318 ? 1.005 -30.844 -22.953 1 98.06 318 GLU B C 1
ATOM 5209 O O . GLU B 1 318 ? 2.031 -31.516 -22.859 1 98.06 318 GLU B O 1
ATOM 5214 N N . TRP B 1 319 ? 0.565 -30.125 -21.984 1 97.69 319 TRP B N 1
ATOM 5215 C CA . TRP B 1 319 ? 1.247 -30.062 -20.688 1 97.69 319 TRP B CA 1
ATOM 5216 C C . TRP B 1 319 ? 1.236 -31.422 -20 1 97.69 319 TRP B C 1
ATOM 5218 O O . TRP B 1 319 ? 2.262 -31.875 -19.484 1 97.69 319 TRP B O 1
ATOM 5228 N N . MET B 1 320 ? 0.075 -32.094 -20 1 96.69 320 MET B N 1
ATOM 5229 C CA . MET B 1 320 ? -0.061 -33.406 -19.375 1 96.69 320 MET B CA 1
ATOM 5230 C C . MET B 1 320 ? 0.899 -34.406 -20 1 96.69 320 MET B C 1
ATOM 5232 O O . MET B 1 320 ? 1.521 -35.219 -19.297 1 96.69 320 MET B O 1
ATOM 5236 N N . ARG B 1 321 ? 1.025 -34.344 -21.297 1 97.06 321 ARG B N 1
ATOM 5237 C CA . ARG B 1 321 ? 1.976 -35.219 -21.984 1 97.06 321 ARG B CA 1
ATOM 5238 C C . ARG B 1 321 ? 3.41 -34.875 -21.594 1 97.06 321 ARG B C 1
ATOM 5240 O O . ARG B 1 321 ? 4.23 -35.75 -21.359 1 97.06 321 ARG B O 1
ATOM 5247 N N . HIS B 1 322 ? 3.648 -33.562 -21.531 1 95.25 322 HIS B N 1
ATOM 5248 C CA . HIS B 1 322 ? 4.984 -33.094 -21.203 1 95.25 322 HIS B CA 1
ATOM 5249 C C . HIS B 1 322 ? 5.426 -33.562 -19.828 1 95.25 322 HIS B C 1
ATOM 5251 O O . HIS B 1 322 ? 6.582 -33.938 -19.656 1 95.25 322 HIS B O 1
ATOM 5257 N N . VAL B 1 323 ? 4.512 -33.625 -18.844 1 93.12 323 VAL B N 1
ATOM 5258 C CA . VAL B 1 323 ? 4.906 -33.938 -17.469 1 93.12 323 VAL B CA 1
ATOM 5259 C C . VAL B 1 323 ? 4.633 -35.406 -17.172 1 93.12 323 VAL B C 1
ATOM 5261 O O . VAL B 1 323 ? 4.895 -35.875 -16.062 1 93.12 323 VAL B O 1
ATOM 5264 N N . GLY B 1 324 ? 4.117 -36.156 -18.094 1 93.75 324 GLY B N 1
ATOM 5265 C CA . GLY B 1 324 ? 3.715 -37.531 -17.812 1 93.75 324 GLY B CA 1
ATOM 5266 C C . GLY B 1 324 ? 2.639 -37.625 -16.75 1 93.75 324 GLY B C 1
ATOM 5267 O O . GLY B 1 324 ? 2.783 -38.375 -15.781 1 93.75 324 GLY B O 1
ATOM 5268 N N . TYR B 1 325 ? 1.572 -36.875 -16.984 1 93.94 325 TYR B N 1
ATOM 5269 C CA . TYR B 1 325 ? 0.524 -36.719 -15.984 1 93.94 325 TYR B CA 1
ATOM 5270 C C . TYR B 1 325 ? -0.153 -38.062 -15.688 1 93.94 325 TYR B C 1
ATOM 5272 O O . TYR B 1 325 ? -0.583 -38.75 -16.609 1 93.94 325 TYR B O 1
ATOM 5280 N N . ASN B 1 326 ? -0.224 -38.438 -14.43 1 89.5 326 ASN B N 1
ATOM 5281 C CA . ASN B 1 326 ? -0.921 -39.625 -14.008 1 89.5 326 ASN B CA 1
ATOM 5282 C C . ASN B 1 326 ? -1.7 -39.406 -12.719 1 89.5 326 ASN B C 1
ATOM 5284 O O . ASN B 1 326 ? -2.088 -40.375 -12.047 1 89.5 326 ASN B O 1
ATOM 5288 N N . GLY B 1 327 ? -1.903 -38.219 -12.445 1 82.88 327 GLY B N 1
ATOM 5289 C CA . GLY B 1 327 ? -2.688 -37.844 -11.273 1 82.88 327 GLY B CA 1
ATOM 5290 C C . GLY B 1 327 ? -1.909 -37.969 -9.977 1 82.88 327 GLY B C 1
ATOM 5291 O O . GLY B 1 327 ? -2.416 -37.625 -8.914 1 82.88 327 GLY B O 1
ATOM 5292 N N . THR B 1 328 ? -0.719 -38.594 -10.062 1 73.44 328 THR B N 1
ATOM 5293 C CA . THR B 1 328 ? 0.026 -38.875 -8.836 1 73.44 328 THR B CA 1
ATOM 5294 C C . THR B 1 328 ? 1.39 -38.188 -8.875 1 73.44 328 THR B C 1
ATOM 5296 O O . THR B 1 328 ? 1.959 -38 -9.953 1 73.44 328 THR B O 1
ATOM 5299 N N . ARG B 1 329 ? 1.666 -37.031 -8.172 1 66 329 ARG B N 1
ATOM 5300 C CA . ARG B 1 329 ? 3.062 -36.594 -8.164 1 66 329 ARG B CA 1
ATOM 5301 C C . ARG B 1 329 ? 3.686 -36.781 -6.789 1 66 329 ARG B C 1
ATOM 5303 O O . ARG B 1 329 ? 3.023 -36.594 -5.77 1 66 329 ARG B O 1
ATOM 5310 N N . ARG B 1 330 ? 4.93 -37.375 -7.031 1 58.03 330 ARG B N 1
ATOM 5311 C CA . ARG B 1 330 ? 5.938 -37.469 -5.98 1 58.03 330 ARG B CA 1
ATOM 5312 C C . ARG B 1 330 ? 6.578 -36.125 -5.707 1 58.03 330 ARG B C 1
ATOM 5314 O O . ARG B 1 330 ? 7.203 -35.531 -6.59 1 58.03 330 ARG B O 1
ATOM 5321 N N . GLY B 1 331 ? 6.168 -35.25 -4.746 1 60.94 331 GLY B N 1
ATOM 5322 C CA . GLY B 1 331 ? 6.781 -34.031 -4.234 1 60.94 331 GLY B CA 1
ATOM 5323 C C . GLY B 1 331 ? 5.871 -32.812 -4.332 1 60.94 331 GLY B C 1
ATOM 5324 O O . GLY B 1 331 ? 4.859 -32.844 -5.031 1 60.94 331 GLY B O 1
ATOM 5325 N N . SER B 1 332 ? 6.23 -31.766 -3.611 1 68.94 332 SER B N 1
ATOM 5326 C CA . SER B 1 332 ? 5.344 -30.625 -3.471 1 68.94 332 SER B CA 1
ATOM 5327 C C . SER B 1 332 ? 5.734 -29.5 -4.43 1 68.94 332 SER B C 1
ATOM 5329 O O . SER B 1 332 ? 6.91 -29.141 -4.531 1 68.94 332 SER B O 1
ATOM 5331 N N . VAL B 1 333 ? 4.848 -29.078 -5.277 1 68.81 333 VAL B N 1
ATOM 5332 C CA . VAL B 1 333 ? 5.012 -27.922 -6.137 1 68.81 333 VAL B CA 1
ATOM 5333 C C . VAL B 1 333 ? 5.004 -26.641 -5.289 1 68.81 333 VAL B C 1
ATOM 5335 O O . VAL B 1 333 ? 5.875 -25.781 -5.441 1 68.81 333 VAL B O 1
ATOM 5338 N N . LEU B 1 334 ? 4.117 -26.578 -4.418 1 72.31 334 LEU B N 1
ATOM 5339 C CA . LEU B 1 334 ? 3.934 -25.391 -3.582 1 72.31 334 LEU B CA 1
ATOM 5340 C C . LEU B 1 334 ? 4.777 -25.484 -2.316 1 72.31 334 LEU B C 1
ATOM 5342 O O . LEU B 1 334 ? 4.648 -26.438 -1.545 1 72.31 334 LEU B O 1
ATOM 5346 N N . LYS B 1 335 ? 5.57 -24.594 -2.119 1 70.69 335 LYS B N 1
ATOM 5347 C CA . LYS B 1 335 ? 6.523 -24.547 -1.015 1 70.69 335 LYS B CA 1
ATOM 5348 C C . LYS B 1 335 ? 5.812 -24.641 0.331 1 70.69 335 LYS B C 1
ATOM 5350 O O . LYS B 1 335 ? 6.305 -25.297 1.256 1 70.69 335 LYS B O 1
ATOM 5355 N N . MET B 1 336 ? 4.691 -23.953 0.442 1 70.81 336 MET B N 1
ATOM 5356 C CA . MET B 1 336 ? 3.977 -23.938 1.716 1 70.81 336 MET B CA 1
ATOM 5357 C C . MET B 1 336 ? 3.607 -25.344 2.148 1 70.81 336 MET B C 1
ATOM 5359 O O . MET B 1 336 ? 3.623 -25.656 3.34 1 70.81 336 MET B O 1
ATOM 5363 N N . VAL B 1 337 ? 3.254 -26.125 1.252 1 67.88 337 VAL B N 1
ATOM 5364 C CA . VAL B 1 337 ? 2.885 -27.5 1.552 1 67.88 337 VAL B CA 1
ATOM 5365 C C . VAL B 1 337 ? 4.113 -28.281 2.027 1 67.88 337 VAL B C 1
ATOM 5367 O O . VAL B 1 337 ? 4.043 -29.031 3 1 67.88 337 VAL B O 1
ATOM 5370 N N . GLU B 1 338 ? 5.184 -27.984 1.414 1 68.94 338 GLU B N 1
ATOM 5371 C CA . GLU B 1 338 ? 6.438 -28.625 1.805 1 68.94 338 GLU B CA 1
ATOM 5372 C C . GLU B 1 338 ? 6.883 -28.156 3.189 1 68.94 338 GLU B C 1
ATOM 5374 O O . GLU B 1 338 ? 7.281 -28.969 4.023 1 68.94 338 GLU B O 1
ATOM 5379 N N . ASP B 1 339 ? 6.812 -26.859 3.406 1 68.81 339 ASP B N 1
ATOM 5380 C CA . ASP B 1 339 ? 7.219 -26.297 4.688 1 68.81 339 ASP B CA 1
ATOM 5381 C C . ASP B 1 339 ? 6.383 -26.859 5.832 1 68.81 339 ASP B C 1
ATOM 5383 O O . ASP B 1 339 ? 6.906 -27.141 6.914 1 68.81 339 ASP B O 1
ATOM 5387 N N . TRP B 1 340 ? 5.109 -27 5.617 1 69.56 340 TRP B N 1
ATOM 5388 C CA . TRP B 1 340 ? 4.211 -27.547 6.629 1 69.56 340 TRP B CA 1
ATOM 5389 C C . TRP B 1 340 ? 4.543 -29 6.926 1 69.56 340 TRP B C 1
ATOM 5391 O O . TRP B 1 340 ? 4.57 -29.406 8.086 1 69.56 340 TRP B O 1
ATOM 5401 N N . ALA B 1 341 ? 4.84 -29.703 5.875 1 66.06 341 ALA B N 1
ATOM 5402 C CA . ALA B 1 341 ? 5.176 -31.109 6.043 1 66.06 341 ALA B CA 1
ATOM 5403 C C . ALA B 1 341 ? 6.438 -31.281 6.883 1 66.06 341 ALA B C 1
ATOM 5405 O O . ALA B 1 341 ? 6.512 -32.188 7.734 1 66.06 341 ALA B O 1
ATOM 5406 N N . VAL B 1 342 ? 7.379 -30.438 6.75 1 65 342 VAL B N 1
ATOM 5407 C CA . VAL B 1 342 ? 8.633 -30.469 7.5 1 65 342 VAL B CA 1
ATOM 5408 C C . VAL B 1 342 ? 8.367 -30.109 8.961 1 65 342 VAL B C 1
ATOM 5410 O O . VAL B 1 342 ? 8.906 -30.734 9.867 1 65 342 VAL B O 1
ATOM 5413 N N . LYS B 1 343 ? 7.469 -29.109 9.18 1 67.94 343 LYS B N 1
ATOM 5414 C CA . LYS B 1 343 ? 7.156 -28.672 10.531 1 67.94 343 LYS B CA 1
ATOM 5415 C C . LYS B 1 343 ? 6.422 -29.75 11.312 1 67.94 343 LYS B C 1
ATOM 5417 O O . LYS B 1 343 ? 6.66 -29.938 12.508 1 67.94 343 LYS B O 1
ATOM 5422 N N . MET B 1 344 ? 5.555 -30.438 10.633 1 66.69 344 MET B N 1
ATOM 5423 C CA . MET B 1 344 ? 4.781 -31.5 11.281 1 66.69 344 MET B CA 1
ATOM 5424 C C . MET B 1 344 ? 5.66 -32.719 11.586 1 66.69 344 MET B C 1
ATOM 5426 O O . MET B 1 344 ? 5.352 -33.5 12.484 1 66.69 344 MET B O 1
ATOM 5430 N N . ALA B 1 345 ? 6.723 -32.781 10.898 1 62.66 345 ALA B N 1
ATOM 5431 C CA . ALA B 1 345 ? 7.645 -33.906 11.109 1 62.66 345 ALA B CA 1
ATOM 5432 C C . ALA B 1 345 ? 8.617 -33.594 12.242 1 62.66 345 ALA B C 1
ATOM 5434 O O . ALA B 1 345 ? 9.242 -34.5 12.805 1 62.66 345 ALA B O 1
ATOM 5435 N N . SER B 1 346 ? 8.914 -32.344 12.664 1 58.44 346 SER B N 1
ATOM 5436 C CA . SER B 1 346 ? 9.844 -31.969 13.719 1 58.44 346 SER B CA 1
ATOM 5437 C C . SER B 1 346 ? 9.164 -31.984 15.086 1 58.44 346 SER B C 1
ATOM 5439 O O . SER B 1 346 ? 9.789 -32.312 16.094 1 58.44 346 SER B O 1
#